Protein AF-B8HTE1-F1 (afdb_monomer)

InterPro domains:
  IPR001509 NAD-dependent epimerase/dehydratase [PF01370] (327-483)
  IPR036291 NAD(P)-binding domain superfamily [SSF51735] (320-559)
  IPR049202 Domain of unknown function DUF6817 [PF20680] (35-116)
  IPR050177 Bifunctional lipid A modification and metabolic enzymes [PTHR43245] (326-519)

Solvent-accessible surface area (backbone atoms only — not comparable to full-atom values): 31212 Å² total; per-residue (Å²): 127,90,74,68,21,53,45,71,68,48,34,51,52,50,38,50,77,72,65,52,49,74,67,48,50,50,51,43,49,50,41,48,59,49,43,60,70,24,47,65,52,40,23,32,40,59,64,47,42,45,62,30,53,22,38,24,16,18,29,47,36,48,76,70,70,53,55,63,45,57,23,35,17,32,41,43,48,55,41,43,73,62,20,52,84,84,74,90,56,67,55,89,44,72,69,58,49,53,60,44,27,75,66,55,37,64,71,18,37,47,38,23,53,49,45,70,70,50,82,86,44,84,86,42,52,69,58,50,60,78,38,57,92,77,50,51,73,65,57,51,52,30,50,48,42,52,53,32,42,56,36,47,46,31,68,78,44,36,60,45,37,30,82,43,23,69,60,50,38,50,46,39,73,74,46,39,65,58,53,24,48,45,30,40,76,73,73,35,55,71,59,14,54,48,36,49,51,28,43,48,53,46,63,72,53,83,76,64,67,92,73,42,61,90,84,38,32,80,72,38,39,74,59,79,58,72,73,56,61,68,37,68,69,49,39,53,51,46,50,59,50,43,62,59,43,57,69,55,53,64,64,50,61,63,62,56,58,58,56,60,54,56,52,56,55,51,56,55,50,53,59,59,53,70,76,68,70,85,92,86,87,88,88,89,85,89,90,87,89,88,88,85,90,82,89,80,87,88,81,93,82,80,89,81,91,80,89,83,86,90,80,86,88,79,97,72,95,70,89,66,84,71,80,52,58,34,31,34,28,30,26,30,71,39,72,67,34,44,48,42,48,71,76,41,45,89,68,33,41,60,37,30,30,20,77,55,85,57,91,86,52,88,45,64,43,76,42,54,52,69,40,45,69,59,41,37,61,64,30,61,84,26,48,31,35,38,46,57,59,56,80,82,54,59,84,56,57,65,69,55,33,46,46,37,32,41,49,14,45,51,29,48,54,52,22,32,60,76,46,65,29,51,32,38,39,36,63,39,38,48,42,25,40,30,47,44,60,75,68,61,54,82,66,44,52,71,87,55,79,79,36,51,67,39,65,41,23,46,24,35,48,52,49,50,55,51,34,43,50,43,14,76,76,69,68,28,17,20,40,34,31,24,34,38,51,72,47,86,80,69,76,38,87,50,98,82,43,65,51,37,35,32,28,15,40,59,66,36,48,42,51,48,50,49,36,54,72,75,53,75,83,67,39,58,46,64,36,57,34,50,30,53,20,84,62,43,42,66,52,45,61,67,38,32,72,76,50,62,49,74,50,83,51,45,38,70,81,30,59,116

Mean predicted aligned error: 18.63 Å

Nearest PDB structures (foldseek):
  4id9-assembly1_B  TM=8.549E-01  e=4.064E-11  Agrobacterium fabrum str. C58
  1r6d-assembly1_A-2  TM=8.088E-01  e=8.885E-11  Streptomyces venezuelae
  1gy8-assembly1_B  TM=7.868E-01  e=8.868E-10  Trypanosoma brucei
  6jkh-assembly1_A  TM=7.334E-01  e=3.526E-09  Homo sapiens
  6jkh-assembly1_B  TM=7.236E-01  e=1.402E-08  Homo sapiens

Sequence (560 aa):
MLSYAQTILQLLQQLEQLGYSQADKIYIHNAYQFLTKRVVCHYRPSGKTMIAHAIGTASILASLKTTKEVIAAGMLHVIYPYGDFGDGTSGISLKKQQQTIAVIGKQAEEYVRQYTQFIWTWENLPKLQQRIPIMTPTERNVLLIRLANELEDNLDLGILYCSNAEVRQKGNKLVGHLMVELASALGFPTLADQLSTAFQASLETRIFREFCHPGFGPVDFAIAPQSYLLKPTIKFHRTLVGVRQATIHSISKTKQKLRSWVLRAKQKVKRTVRSLIPDQTLSVEKQHSPHPTAQTKLEPRKNSTQPIPSFEGQHLQQQTSSKRKTVLLTGAAGEIGRSLRQLLGEQYHFRCLDRTRIRDAQDMVVADIRNFRSVLKAMQGVEAVIHLAANREVNQAWNDVHKSGIQGTYNVFEAARQAGVRQIIYASTIRVSGWREIMQEPTITPEQGVRPDSLYAVGKVFGEALGQFFADQYGISVVCLRIGAFWPKPTVYDLNDHLLAAWCSPRDLAQLVERSLERENLGFQIFYGISGNTRRYWDISNAQEILGYKPQNDAEDLIM

pLDDT: mean 83.41, std 21.41, range [24.39, 98.81]

Structure (mmCIF, N/CA/C/O backbone):
data_AF-B8HTE1-F1
#
_entry.id   AF-B8HTE1-F1
#
loop_
_atom_site.group_PDB
_atom_site.id
_atom_site.type_symbol
_atom_site.label_atom_id
_atom_site.label_alt_id
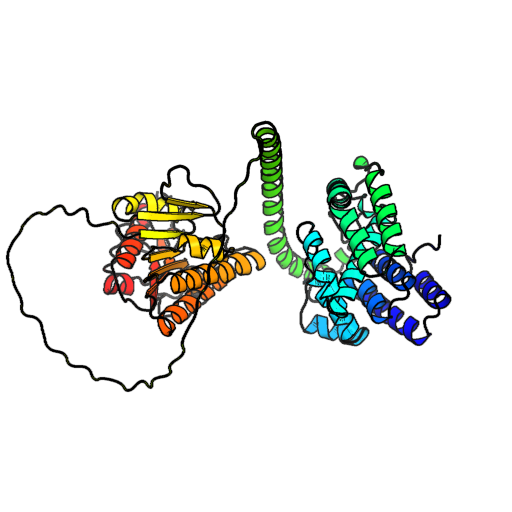_atom_site.label_comp_id
_atom_site.label_asym_id
_atom_site.label_entity_id
_atom_site.label_seq_id
_atom_site.pdbx_PDB_ins_code
_atom_site.Cartn_x
_atom_site.Cartn_y
_atom_site.Cartn_z
_atom_site.occupancy
_atom_site.B_iso_or_equiv
_atom_site.auth_seq_id
_atom_site.auth_comp_id
_atom_site.auth_asym_id
_atom_site.auth_atom_id
_atom_site.pdbx_PDB_model_num
ATOM 1 N N . MET A 1 1 ? 31.557 -8.583 -31.143 1.00 44.16 1 MET A N 1
ATOM 2 C CA . MET A 1 1 ? 30.419 -7.885 -30.508 1.00 44.16 1 MET A CA 1
ATOM 3 C C . MET A 1 1 ? 30.911 -6.531 -30.041 1.00 44.16 1 MET A C 1
ATOM 5 O O . MET A 1 1 ? 31.918 -6.504 -29.346 1.00 44.16 1 MET A O 1
ATOM 9 N N . LEU A 1 2 ? 30.259 -5.432 -30.430 1.00 51.38 2 LEU A N 1
ATOM 10 C CA . LEU A 1 2 ? 30.473 -4.153 -29.746 1.00 51.38 2 LEU A CA 1
ATOM 11 C C . LEU A 1 2 ? 30.054 -4.357 -28.288 1.00 51.38 2 LEU A C 1
ATOM 13 O O . LEU A 1 2 ? 28.900 -4.694 -28.025 1.00 51.38 2 LEU A O 1
ATOM 17 N N . SER A 1 3 ? 31.003 -4.258 -27.361 1.00 82.81 3 SER A N 1
ATOM 18 C CA . SER A 1 3 ? 30.687 -4.299 -25.940 1.00 82.81 3 SER A CA 1
ATOM 19 C C . SER A 1 3 ? 29.913 -3.035 -25.576 1.00 82.81 3 SER A C 1
ATOM 21 O O . SER A 1 3 ? 30.230 -1.938 -26.037 1.00 82.81 3 SER A O 1
ATOM 23 N N . TYR A 1 4 ? 28.873 -3.186 -24.760 1.00 95.19 4 TYR A N 1
ATOM 24 C CA . TYR A 1 4 ? 28.162 -2.035 -24.222 1.00 95.19 4 TYR A CA 1
ATOM 25 C C . TYR A 1 4 ? 29.086 -1.227 -23.315 1.00 95.19 4 TYR A C 1
ATOM 27 O O . TYR A 1 4 ? 29.839 -1.784 -22.514 1.00 95.19 4 TYR A O 1
ATOM 35 N N . ALA A 1 5 ? 29.025 0.093 -23.449 1.00 96.75 5 ALA A N 1
ATOM 36 C CA . ALA A 1 5 ? 29.796 1.016 -22.643 1.00 96.75 5 ALA A CA 1
ATOM 37 C C . ALA A 1 5 ? 29.438 0.870 -21.162 1.00 96.75 5 ALA A C 1
ATOM 39 O O . ALA A 1 5 ? 28.271 0.787 -20.794 1.00 96.75 5 ALA A O 1
ATOM 40 N N . GLN A 1 6 ? 30.460 0.880 -20.311 1.00 93.81 6 GLN A N 1
ATOM 41 C CA . GLN A 1 6 ? 30.327 0.827 -18.850 1.00 93.81 6 GLN A CA 1
ATOM 42 C C . GLN A 1 6 ? 30.947 2.060 -18.176 1.00 93.81 6 GLN A C 1
ATOM 44 O O . GLN A 1 6 ? 30.784 2.289 -16.979 1.00 93.81 6 GLN A O 1
ATOM 49 N N . THR A 1 7 ? 31.636 2.893 -18.958 1.00 96.19 7 THR A N 1
ATOM 50 C CA . THR A 1 7 ? 32.204 4.178 -18.543 1.00 96.19 7 THR A CA 1
ATOM 51 C C . THR A 1 7 ? 31.700 5.298 -19.446 1.00 96.19 7 THR A C 1
ATOM 53 O O . THR A 1 7 ? 31.320 5.068 -20.597 1.00 96.19 7 THR A O 1
ATOM 56 N N . ILE A 1 8 ? 31.718 6.534 -18.943 1.00 97.25 8 ILE A N 1
ATOM 57 C CA . ILE A 1 8 ? 31.225 7.681 -19.710 1.00 97.25 8 ILE A CA 1
ATOM 58 C C . ILE A 1 8 ? 32.036 7.906 -20.991 1.00 97.25 8 ILE A C 1
ATOM 60 O O . ILE A 1 8 ? 31.455 8.219 -22.022 1.00 97.25 8 ILE A O 1
ATOM 64 N N . LEU A 1 9 ? 33.354 7.678 -20.969 1.00 97.31 9 LEU A N 1
ATOM 65 C CA . LEU A 1 9 ? 34.193 7.817 -22.164 1.00 97.31 9 LEU A CA 1
ATOM 66 C C . LEU A 1 9 ? 33.829 6.791 -23.239 1.00 97.31 9 LEU A C 1
ATOM 68 O O . LEU A 1 9 ? 33.684 7.163 -24.400 1.00 97.31 9 LEU A O 1
ATOM 72 N N . GLN A 1 10 ? 33.602 5.531 -22.851 1.00 97.94 10 GLN A N 1
ATOM 73 C CA . GLN A 1 10 ? 33.120 4.508 -23.782 1.00 97.94 10 GLN A CA 1
ATOM 74 C C . GLN A 1 10 ? 31.763 4.891 -24.378 1.00 97.94 10 GLN A C 1
ATOM 76 O O . GLN A 1 10 ? 31.564 4.730 -25.577 1.00 97.94 10 GLN A O 1
ATOM 81 N N . LEU A 1 11 ? 30.841 5.430 -23.570 1.00 98.31 11 LEU A N 1
ATOM 82 C CA . LEU A 1 11 ? 29.522 5.830 -24.060 1.00 98.31 11 LEU A CA 1
ATOM 83 C C . LEU A 1 11 ? 29.623 7.014 -25.026 1.00 98.31 11 LEU A C 1
ATOM 85 O O . LEU A 1 11 ? 28.987 7.000 -26.070 1.00 98.31 11 LEU A O 1
ATOM 89 N N . LEU A 1 12 ? 30.445 8.020 -24.723 1.00 98.12 12 LEU A N 1
ATOM 90 C CA . LEU A 1 12 ? 30.653 9.162 -25.616 1.00 98.12 12 LEU A CA 1
ATOM 91 C C . LEU A 1 12 ? 31.297 8.742 -26.945 1.00 98.12 12 LEU A C 1
ATOM 93 O O . LEU A 1 12 ? 30.887 9.234 -27.993 1.00 98.12 12 LEU A O 1
ATOM 97 N N . GLN A 1 13 ? 32.249 7.805 -26.918 1.00 97.56 13 GLN A N 1
ATOM 98 C CA . GLN A 1 13 ? 32.839 7.233 -28.131 1.00 97.56 13 GLN A CA 1
ATOM 99 C C . GLN A 1 13 ? 31.821 6.401 -28.922 1.00 97.56 13 GLN A C 1
ATOM 101 O O . GLN A 1 13 ? 31.773 6.488 -30.145 1.00 97.56 13 GLN A O 1
ATOM 106 N N . GLN A 1 14 ? 30.980 5.624 -28.238 1.00 97.94 14 GLN A N 1
ATOM 107 C CA . GLN A 1 14 ? 29.903 4.871 -28.874 1.00 97.94 14 GLN A CA 1
ATOM 108 C C . GLN A 1 14 ? 28.895 5.811 -29.552 1.00 97.94 14 GLN A C 1
ATOM 110 O O . GLN A 1 14 ? 28.495 5.566 -30.685 1.00 97.94 14 GLN A O 1
ATOM 115 N N . LEU A 1 15 ? 28.502 6.899 -28.884 1.00 98.06 15 LEU A N 1
ATOM 116 C CA . LEU A 1 15 ? 27.615 7.919 -29.448 1.00 98.06 15 LEU A CA 1
ATOM 117 C C . LEU A 1 15 ? 28.237 8.578 -30.687 1.00 98.06 15 LEU A C 1
ATOM 119 O O . LEU A 1 15 ? 27.538 8.761 -31.680 1.00 98.06 15 LEU A O 1
ATOM 123 N N . GLU A 1 16 ? 29.543 8.861 -30.664 1.00 97.19 16 GLU A N 1
ATOM 124 C CA . GLU A 1 16 ? 30.277 9.363 -31.834 1.00 97.19 16 GLU A CA 1
ATOM 125 C C . GLU A 1 16 ? 30.201 8.387 -33.014 1.00 97.19 16 GLU A C 1
ATOM 127 O O . GLU A 1 16 ? 29.806 8.761 -34.115 1.00 97.19 16 GLU A O 1
ATOM 132 N N . GLN A 1 17 ? 30.514 7.111 -32.775 1.00 97.12 17 GLN A N 1
ATOM 133 C CA . GLN A 1 17 ? 30.488 6.064 -33.802 1.00 97.12 17 GLN A CA 1
ATOM 134 C C . GLN A 1 17 ? 29.088 5.838 -34.386 1.00 97.12 17 GLN A C 1
ATOM 136 O O . GLN A 1 17 ? 28.951 5.453 -35.545 1.00 97.12 17 GLN A O 1
ATOM 141 N N . LEU A 1 18 ? 28.047 6.070 -33.585 1.00 97.19 18 LEU A N 1
ATOM 142 C CA . LEU A 1 18 ? 26.649 5.963 -33.999 1.00 97.19 18 LEU A CA 1
ATOM 143 C C 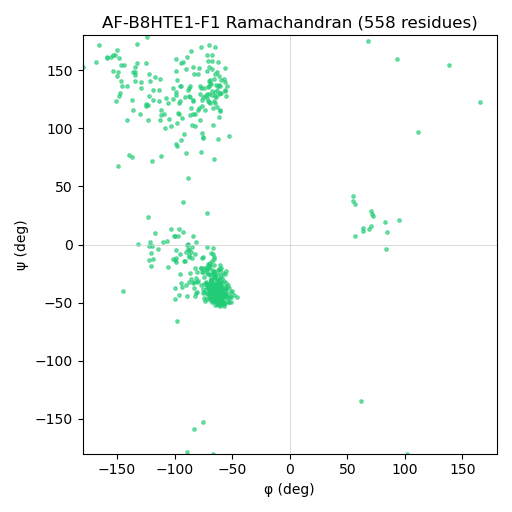. LEU A 1 18 ? 26.115 7.239 -34.676 1.00 97.19 18 LEU A C 1
ATOM 145 O O . LEU A 1 18 ? 24.970 7.234 -35.128 1.00 97.19 18 LEU A O 1
ATOM 149 N N . GLY A 1 19 ? 26.924 8.300 -34.774 1.00 97.62 19 GLY A N 1
ATOM 150 C CA . GLY A 1 19 ? 26.582 9.542 -35.470 1.00 97.62 19 GLY A CA 1
ATOM 151 C C . GLY A 1 19 ? 25.754 10.539 -34.653 1.00 97.62 19 GLY A C 1
ATOM 152 O O . GLY A 1 19 ? 25.111 11.410 -35.238 1.00 97.62 19 GLY A O 1
ATOM 153 N N . TYR A 1 20 ? 25.739 10.436 -33.320 1.00 98.19 20 TYR A N 1
ATOM 154 C CA . TYR A 1 20 ? 25.096 11.447 -32.474 1.00 98.19 20 TYR A CA 1
ATOM 155 C C . TYR A 1 20 ? 25.887 12.756 -32.501 1.00 98.19 20 TYR A C 1
ATOM 157 O O . TYR A 1 20 ? 27.118 12.764 -32.457 1.00 98.19 20 TYR A O 1
ATOM 165 N N . SER A 1 21 ? 25.177 13.883 -32.530 1.00 98.38 21 SER A N 1
ATOM 166 C CA . SER A 1 21 ? 25.814 15.194 -32.642 1.00 98.38 21 SER A CA 1
ATOM 167 C C . SER A 1 21 ? 26.622 15.562 -31.391 1.00 98.38 21 SER A C 1
ATOM 169 O O . SER A 1 21 ? 26.409 15.038 -30.291 1.00 98.38 21 SER A O 1
ATOM 171 N N . GLN A 1 22 ? 27.511 16.552 -31.520 1.00 98.25 22 GLN A N 1
ATOM 172 C CA . GLN A 1 22 ? 28.211 17.126 -30.366 1.00 98.25 22 GLN A CA 1
ATOM 173 C C . GLN A 1 22 ? 27.239 17.635 -29.288 1.00 98.25 22 GLN A C 1
ATOM 175 O O . GLN A 1 22 ? 27.498 17.453 -28.099 1.00 98.25 22 GLN A O 1
ATOM 180 N N . ALA A 1 23 ? 26.102 18.214 -29.688 1.00 98.19 23 ALA A N 1
ATOM 181 C CA . ALA A 1 23 ? 25.075 18.689 -28.765 1.00 98.19 23 ALA A CA 1
ATOM 182 C C . ALA A 1 23 ? 24.414 17.537 -27.990 1.00 98.19 23 ALA A C 1
ATOM 184 O O . ALA A 1 23 ? 24.195 17.653 -26.784 1.00 98.19 23 ALA A O 1
ATOM 185 N N . ASP A 1 24 ? 24.152 16.406 -28.649 1.00 98.50 24 ASP A N 1
ATOM 186 C CA . ASP A 1 24 ? 23.555 15.236 -27.999 1.00 98.50 24 ASP A CA 1
ATOM 187 C C . ASP A 1 24 ? 24.529 14.611 -26.997 1.00 98.50 24 ASP A C 1
ATOM 189 O O . ASP A 1 24 ? 24.144 14.299 -25.872 1.00 98.50 24 ASP A O 1
ATOM 193 N N . LYS A 1 25 ? 25.815 14.516 -27.351 1.00 98.50 25 LYS A N 1
ATOM 194 C CA . LYS A 1 25 ? 26.868 14.059 -26.431 1.00 98.50 25 LYS A CA 1
ATOM 195 C C . LYS A 1 25 ? 26.992 14.961 -25.199 1.00 98.50 25 LYS A C 1
ATOM 197 O O . LYS A 1 25 ? 27.087 14.445 -24.087 1.00 98.50 25 LYS A O 1
ATOM 202 N N . ILE A 1 26 ? 26.942 16.288 -25.366 1.00 98.38 26 ILE A N 1
ATOM 203 C CA . ILE A 1 26 ? 26.935 17.245 -24.241 1.00 98.38 26 ILE A CA 1
ATOM 204 C C . ILE A 1 26 ? 25.700 17.031 -23.361 1.00 98.38 26 ILE A C 1
ATOM 206 O O . ILE A 1 26 ? 25.810 16.980 -22.137 1.00 98.38 26 ILE A O 1
ATOM 210 N N . TYR A 1 27 ? 24.531 16.856 -23.973 1.00 98.50 27 TYR A N 1
ATOM 211 C CA . TYR A 1 27 ? 23.284 16.602 -23.261 1.00 98.50 27 TYR A CA 1
ATOM 212 C C . TYR A 1 27 ? 23.344 15.309 -22.423 1.00 98.50 27 TYR A C 1
ATOM 214 O O . TYR A 1 27 ? 23.028 15.329 -21.231 1.00 98.50 27 TYR A O 1
ATOM 222 N N . ILE A 1 28 ? 23.835 14.203 -22.995 1.00 98.56 28 ILE A N 1
ATOM 223 C CA . ILE A 1 28 ? 24.042 12.939 -22.267 1.00 98.56 28 ILE A CA 1
ATOM 224 C C . ILE A 1 28 ? 25.102 13.089 -21.169 1.00 98.56 28 ILE A C 1
ATOM 226 O O . ILE A 1 28 ? 24.933 12.567 -20.067 1.00 98.56 28 ILE A O 1
ATOM 230 N N . HIS A 1 29 ? 26.173 13.838 -21.424 1.00 98.38 29 HIS A N 1
ATOM 231 C CA . HIS A 1 29 ? 27.189 14.116 -20.415 1.00 98.38 29 HIS A CA 1
ATOM 232 C C . HIS A 1 29 ? 26.629 14.922 -19.228 1.00 98.38 29 HIS A C 1
ATOM 234 O O . HIS A 1 29 ? 26.955 14.624 -18.079 1.00 98.38 29 HIS A O 1
ATOM 240 N N . ASN A 1 30 ? 25.736 15.886 -19.464 1.00 98.06 30 ASN A N 1
ATOM 241 C CA . ASN A 1 30 ? 25.061 16.623 -18.391 1.00 98.06 30 ASN A CA 1
ATOM 242 C C . ASN A 1 30 ? 24.163 15.703 -17.550 1.00 98.06 30 ASN A C 1
ATOM 244 O O . ASN A 1 30 ? 24.174 15.789 -16.319 1.00 98.06 30 ASN A O 1
ATOM 248 N N . ALA A 1 31 ? 23.439 14.777 -18.193 1.00 98.19 31 ALA A N 1
ATOM 249 C CA . ALA A 1 31 ? 22.685 13.738 -17.493 1.00 98.19 31 ALA A CA 1
ATOM 250 C C . ALA A 1 31 ? 23.612 12.864 -16.628 1.00 98.19 31 ALA A C 1
ATOM 252 O O . ALA A 1 31 ? 23.322 12.640 -15.454 1.00 98.19 31 ALA A O 1
ATOM 253 N N . TYR A 1 32 ? 24.771 12.459 -17.153 1.00 98.19 32 TYR A N 1
ATOM 254 C CA . TYR A 1 32 ? 25.787 11.723 -16.396 1.00 98.19 32 TYR A CA 1
ATOM 255 C C . TYR A 1 32 ? 26.297 12.512 -15.182 1.00 98.19 32 TYR A C 1
ATOM 257 O O . TYR A 1 32 ? 26.317 11.986 -14.071 1.00 98.19 32 TYR A O 1
ATOM 265 N N . GLN A 1 33 ? 26.659 13.787 -15.348 1.00 97.50 33 GLN A N 1
ATOM 266 C CA . GLN A 1 33 ? 27.103 14.628 -14.232 1.00 97.50 33 GLN A CA 1
ATOM 267 C C . GLN A 1 33 ? 26.025 14.797 -13.159 1.00 97.50 33 GLN A C 1
ATOM 269 O O . GLN A 1 33 ? 26.334 14.919 -11.974 1.00 97.50 33 GLN A O 1
ATOM 274 N N . PHE A 1 34 ? 24.756 14.832 -13.559 1.00 96.56 34 PHE A N 1
ATOM 275 C CA . PHE A 1 34 ? 23.655 14.846 -12.610 1.00 96.56 34 PHE A CA 1
ATOM 276 C C . PHE A 1 34 ? 23.526 13.503 -11.891 1.00 96.56 34 PHE A C 1
ATOM 278 O O . PHE A 1 34 ? 23.449 13.486 -10.664 1.00 96.56 34 PHE A O 1
ATOM 285 N N . LEU A 1 35 ? 23.592 12.385 -12.619 1.00 96.06 35 LEU A N 1
ATOM 286 C CA . LEU A 1 35 ? 23.573 11.042 -12.043 1.00 96.06 35 LEU A CA 1
ATOM 287 C C . LEU A 1 35 ? 24.659 10.872 -10.975 1.00 96.06 35 LEU A C 1
ATOM 289 O O . LEU A 1 35 ? 24.350 10.443 -9.866 1.00 96.06 35 LEU A O 1
ATOM 293 N N . THR A 1 36 ? 25.908 11.246 -11.270 1.00 94.06 36 THR A N 1
ATOM 294 C CA . THR A 1 36 ? 27.037 11.065 -10.340 1.00 94.06 36 THR A CA 1
ATOM 295 C C . THR A 1 36 ? 26.906 11.888 -9.062 1.00 94.06 36 THR A C 1
ATOM 297 O O . THR A 1 36 ? 27.431 11.490 -8.027 1.00 94.06 36 THR A O 1
ATOM 300 N N . LYS A 1 37 ? 26.174 13.007 -9.105 1.00 91.38 37 LYS A N 1
ATOM 301 C CA . LYS A 1 37 ? 25.867 13.830 -7.925 1.00 91.38 37 LYS A CA 1
ATOM 302 C C . LYS A 1 37 ? 24.705 13.283 -7.097 1.00 91.38 37 LYS A C 1
ATOM 304 O O . LYS A 1 37 ? 24.593 13.635 -5.927 1.00 91.38 37 LYS A O 1
ATOM 309 N N . ARG A 1 38 ? 23.816 12.484 -7.696 1.00 90.62 38 ARG A N 1
ATOM 310 C CA . ARG A 1 38 ? 22.607 11.957 -7.036 1.00 90.62 38 ARG A CA 1
ATOM 311 C C . ARG A 1 38 ? 22.776 10.533 -6.541 1.00 90.62 38 ARG A C 1
ATOM 313 O O . ARG A 1 38 ? 22.256 10.199 -5.487 1.00 90.62 38 ARG A O 1
ATOM 320 N N . VAL A 1 39 ? 23.489 9.698 -7.281 1.00 86.81 39 VAL A N 1
ATOM 321 C CA . VAL A 1 39 ? 23.626 8.269 -6.999 1.00 86.81 39 VAL A CA 1
ATOM 322 C C . VAL A 1 39 ? 25.067 8.000 -6.591 1.00 86.81 39 VAL A C 1
ATOM 324 O O . VAL A 1 39 ? 25.890 7.515 -7.365 1.00 86.81 39 VAL A O 1
ATOM 327 N N . VAL A 1 40 ? 25.377 8.380 -5.353 1.00 77.62 40 VAL A N 1
ATOM 328 C CA . VAL A 1 40 ? 26.702 8.205 -4.752 1.00 77.62 40 VAL A CA 1
ATOM 329 C C . VAL A 1 40 ? 26.682 6.951 -3.889 1.00 77.62 40 VAL A C 1
ATOM 331 O O . VAL A 1 40 ? 25.693 6.673 -3.215 1.00 77.62 40 VAL A O 1
ATOM 334 N N . CYS A 1 41 ? 27.779 6.194 -3.896 1.00 81.31 41 CYS A N 1
ATOM 335 C CA . CYS A 1 41 ? 27.971 5.038 -3.020 1.00 81.31 41 CYS A CA 1
ATOM 336 C C . CYS A 1 41 ? 27.000 3.863 -3.222 1.00 81.31 41 CYS A C 1
ATOM 338 O O . CYS A 1 41 ? 27.001 2.968 -2.383 1.00 81.31 41 CYS A O 1
ATOM 340 N N . HIS A 1 42 ? 26.208 3.830 -4.298 1.00 85.88 42 HIS A N 1
ATOM 341 C CA . HIS A 1 42 ? 25.345 2.695 -4.636 1.00 85.88 42 HIS A CA 1
ATOM 342 C C . HIS A 1 42 ? 26.017 1.744 -5.629 1.00 85.88 42 HIS A C 1
ATOM 344 O O . HIS A 1 42 ? 26.598 2.164 -6.635 1.00 85.88 42 HIS A O 1
ATOM 350 N N . TYR A 1 43 ? 25.879 0.450 -5.362 1.00 88.81 43 TYR A N 1
ATOM 351 C CA . TYR A 1 43 ? 26.487 -0.638 -6.113 1.00 88.81 43 TYR A CA 1
ATOM 352 C C . TYR A 1 43 ? 25.460 -1.735 -6.376 1.00 88.81 43 TYR A C 1
ATOM 354 O O . TYR A 1 43 ? 24.598 -2.026 -5.546 1.00 88.81 43 TYR A O 1
ATOM 362 N N . ARG A 1 44 ? 25.575 -2.374 -7.533 1.00 87.31 44 ARG A N 1
ATOM 363 C CA . ARG A 1 44 ? 24.955 -3.661 -7.822 1.00 87.31 44 ARG A CA 1
ATOM 364 C C . ARG A 1 44 ? 25.608 -4.742 -6.953 1.00 87.31 44 ARG A C 1
ATOM 366 O O . ARG A 1 44 ? 26.758 -4.577 -6.552 1.00 87.31 44 ARG A O 1
ATOM 373 N N . PRO A 1 45 ? 24.930 -5.871 -6.708 1.00 82.44 45 PRO A N 1
ATOM 374 C CA . PRO A 1 45 ? 25.438 -6.946 -5.863 1.00 82.44 45 PRO A CA 1
ATOM 375 C C . PRO A 1 45 ? 26.809 -7.486 -6.291 1.00 82.44 45 PRO A C 1
ATOM 377 O O . PRO A 1 45 ? 27.636 -7.776 -5.438 1.00 82.44 45 PRO A O 1
ATOM 380 N N . SER A 1 46 ? 27.101 -7.509 -7.593 1.00 85.44 46 SER A N 1
ATOM 381 C CA . SER A 1 46 ? 28.418 -7.856 -8.147 1.00 85.44 46 SER A CA 1
ATOM 382 C C . SER A 1 46 ? 29.547 -6.863 -7.822 1.00 85.44 46 SER A C 1
ATOM 384 O O . SER A 1 46 ? 30.684 -7.080 -8.223 1.00 85.44 46 SER A O 1
ATOM 386 N N . GLY A 1 47 ? 29.260 -5.749 -7.141 1.00 87.31 47 GLY A N 1
ATOM 387 C CA . GLY A 1 47 ? 30.199 -4.647 -6.913 1.00 87.31 47 GLY A CA 1
ATOM 388 C C . GLY A 1 47 ? 30.268 -3.646 -8.069 1.00 87.31 47 GLY A C 1
ATOM 389 O O . GLY A 1 47 ? 30.926 -2.612 -7.949 1.00 87.31 47 GLY A O 1
ATOM 390 N N . LYS A 1 48 ? 29.553 -3.892 -9.173 1.00 90.81 48 LYS A N 1
ATOM 391 C CA . LYS A 1 48 ? 29.401 -2.925 -10.266 1.00 90.81 48 LYS A CA 1
ATOM 392 C C . LYS A 1 48 ? 28.748 -1.650 -9.739 1.00 90.81 48 LYS A C 1
ATOM 394 O O . LYS A 1 48 ? 27.729 -1.711 -9.059 1.00 90.81 48 LYS A O 1
ATOM 399 N N . THR A 1 49 ? 29.310 -0.483 -10.031 1.00 93.31 49 THR A N 1
ATOM 400 C CA . THR A 1 49 ? 28.718 0.776 -9.558 1.00 93.31 49 THR A CA 1
ATOM 401 C C . THR A 1 49 ? 27.349 0.994 -10.202 1.00 93.31 49 THR A C 1
ATOM 403 O O . THR A 1 49 ? 27.128 0.634 -11.360 1.00 93.31 49 THR A O 1
ATOM 406 N N . MET A 1 50 ? 26.421 1.621 -9.476 1.00 93.12 50 MET A N 1
ATOM 407 C CA . MET A 1 50 ? 25.118 1.983 -10.047 1.00 93.12 50 MET A CA 1
ATOM 408 C C . MET A 1 50 ? 25.273 2.935 -11.246 1.00 93.12 50 MET A C 1
ATOM 410 O O . MET A 1 50 ? 24.481 2.898 -12.181 1.00 93.12 50 MET A O 1
ATOM 414 N N . ILE A 1 51 ? 26.340 3.739 -11.248 1.00 95.50 51 ILE A N 1
ATOM 415 C CA . ILE A 1 51 ? 26.719 4.604 -12.368 1.00 95.50 51 ILE A CA 1
ATOM 416 C C . ILE A 1 51 ? 27.082 3.772 -13.607 1.00 95.50 51 ILE A C 1
ATOM 418 O O . ILE A 1 51 ? 26.576 4.064 -14.685 1.00 95.50 51 ILE A O 1
ATOM 422 N N . ALA A 1 52 ? 27.907 2.728 -13.471 1.00 95.94 52 ALA A N 1
ATOM 423 C CA . ALA A 1 52 ? 28.262 1.859 -14.595 1.00 95.94 52 ALA A CA 1
ATOM 424 C C . ALA A 1 52 ? 27.028 1.143 -15.165 1.00 95.94 52 ALA A C 1
ATOM 426 O O . ALA A 1 52 ? 26.815 1.161 -16.370 1.00 95.94 52 ALA A O 1
ATOM 427 N N . HIS A 1 53 ? 26.159 0.619 -14.298 1.00 95.94 53 HIS A N 1
ATOM 428 C CA . HIS A 1 53 ? 24.876 0.021 -14.690 1.00 95.94 53 HIS A CA 1
ATOM 429 C C . HIS A 1 53 ? 23.976 0.993 -15.484 1.00 95.94 53 HIS A C 1
ATOM 431 O O . HIS A 1 53 ? 23.455 0.665 -16.553 1.00 95.94 53 HIS A O 1
ATOM 437 N N . ALA A 1 54 ? 23.828 2.226 -14.998 1.00 97.31 54 ALA A N 1
ATOM 438 C CA . ALA A 1 54 ? 23.071 3.265 -15.689 1.00 97.31 54 ALA A CA 1
ATOM 439 C C . ALA A 1 54 ? 23.679 3.629 -17.057 1.00 97.31 54 ALA A C 1
ATOM 441 O O . ALA A 1 54 ? 22.948 3.807 -18.034 1.00 97.31 54 ALA A O 1
ATOM 442 N N . ILE A 1 55 ? 25.012 3.700 -17.147 1.00 98.06 55 ILE A N 1
ATOM 443 C CA . ILE A 1 55 ? 25.730 3.909 -18.412 1.00 98.06 55 ILE A CA 1
ATOM 444 C C . ILE A 1 55 ? 25.503 2.728 -19.363 1.00 98.06 55 ILE A C 1
ATOM 446 O O . ILE A 1 55 ? 25.224 2.962 -20.536 1.00 98.06 55 ILE A O 1
ATOM 450 N N . GLY A 1 56 ? 25.543 1.489 -18.869 1.00 97.88 56 GLY A N 1
ATOM 451 C CA . GLY A 1 56 ? 25.243 0.286 -19.648 1.00 97.88 56 GLY A CA 1
ATOM 452 C C . GLY A 1 56 ? 23.838 0.312 -20.242 1.00 97.88 56 GLY A C 1
ATOM 453 O O . GLY A 1 56 ? 23.658 0.050 -21.430 1.00 97.88 56 GLY A O 1
ATOM 454 N N . THR A 1 57 ? 22.845 0.737 -19.457 1.00 98.19 57 THR A N 1
ATOM 455 C CA . THR A 1 57 ? 21.456 0.857 -19.928 1.00 98.19 57 THR A CA 1
ATOM 456 C C . THR A 1 57 ? 21.350 1.913 -21.030 1.00 98.19 57 THR A C 1
ATOM 458 O O . THR A 1 57 ? 20.745 1.676 -22.076 1.00 98.19 57 THR A O 1
ATOM 461 N N . ALA A 1 58 ? 21.990 3.070 -20.835 1.00 98.56 58 ALA A N 1
ATOM 462 C CA . ALA A 1 58 ? 22.063 4.126 -21.842 1.00 98.56 58 ALA A CA 1
ATOM 463 C C . ALA A 1 58 ? 22.794 3.666 -23.116 1.00 98.56 58 ALA A C 1
ATOM 465 O O . ALA A 1 58 ? 22.369 3.989 -24.222 1.00 98.56 58 ALA A O 1
ATOM 466 N N . SER A 1 59 ? 23.851 2.867 -22.971 1.00 98.56 59 SER A N 1
ATOM 467 C CA . SER A 1 59 ? 24.623 2.288 -24.072 1.00 98.56 59 SER A CA 1
ATOM 468 C C . SER A 1 59 ? 23.804 1.318 -24.922 1.00 98.56 59 SER A C 1
ATOM 470 O O . SER A 1 59 ? 23.895 1.346 -26.154 1.00 98.56 59 SER A O 1
ATOM 472 N N . ILE A 1 60 ? 22.967 0.494 -24.285 1.00 98.50 60 ILE A N 1
ATOM 473 C CA . ILE A 1 60 ? 22.019 -0.381 -24.982 1.00 98.50 60 ILE A CA 1
ATOM 474 C C . ILE A 1 60 ? 21.040 0.466 -25.789 1.00 98.50 60 ILE A C 1
ATOM 476 O O . ILE A 1 60 ? 20.915 0.270 -26.995 1.00 98.50 60 ILE A O 1
ATOM 480 N N . LEU A 1 61 ? 20.414 1.466 -25.169 1.00 98.50 61 LEU A N 1
ATOM 481 C CA . LEU A 1 61 ? 19.468 2.356 -25.851 1.00 98.50 61 LEU A CA 1
ATOM 482 C C . LEU A 1 61 ? 20.113 3.141 -27.003 1.00 98.50 61 LEU A C 1
ATOM 484 O O . LEU A 1 61 ? 19.480 3.320 -28.046 1.00 98.50 61 LEU A O 1
ATOM 488 N N . ALA A 1 62 ? 21.371 3.561 -26.853 1.00 98.12 62 ALA A N 1
ATOM 489 C CA . ALA A 1 62 ? 22.140 4.195 -27.919 1.00 98.12 62 ALA A CA 1
ATOM 490 C C . ALA A 1 62 ? 22.366 3.233 -29.093 1.00 98.12 62 ALA A C 1
ATOM 492 O O . ALA A 1 62 ? 22.136 3.607 -30.239 1.00 98.12 62 ALA A O 1
ATOM 493 N N . SER A 1 63 ? 22.727 1.970 -28.829 1.00 97.38 63 SER A N 1
ATOM 494 C CA . SER A 1 63 ? 22.921 0.958 -29.884 1.00 97.38 63 SER A CA 1
ATOM 495 C C . SER A 1 63 ? 21.665 0.700 -30.725 1.00 97.38 63 SER A C 1
ATOM 497 O O . SER A 1 63 ? 21.765 0.356 -31.900 1.00 97.38 63 SER A O 1
ATOM 499 N N . LEU A 1 64 ? 20.486 0.938 -30.141 1.00 96.88 64 LEU A N 1
ATOM 500 C CA . LEU A 1 64 ? 19.185 0.853 -30.807 1.00 96.88 64 LEU A CA 1
ATOM 501 C C . LEU A 1 64 ? 18.818 2.137 -31.575 1.00 96.88 64 LEU A C 1
ATOM 503 O O . LEU A 1 64 ? 17.694 2.255 -32.058 1.00 96.88 64 LEU A O 1
ATOM 507 N N . LYS A 1 65 ? 19.748 3.097 -31.683 1.00 96.19 65 LYS A N 1
ATOM 508 C CA . LYS A 1 65 ? 19.603 4.389 -32.375 1.00 96.19 65 LYS A CA 1
ATOM 509 C C . LYS A 1 65 ? 18.403 5.213 -31.889 1.00 96.19 65 LYS A C 1
ATOM 511 O O . LYS A 1 65 ? 17.717 5.866 -32.672 1.00 96.19 65 LYS A O 1
ATOM 516 N N . THR A 1 66 ? 18.133 5.168 -30.583 1.00 97.62 66 THR A N 1
ATOM 517 C CA . THR A 1 66 ? 17.036 5.924 -29.953 1.00 97.62 66 THR A CA 1
ATOM 518 C C . THR A 1 66 ? 17.381 7.407 -29.780 1.00 97.62 66 THR A C 1
ATOM 520 O O . THR A 1 66 ? 18.520 7.827 -29.976 1.00 97.62 66 THR A O 1
ATOM 523 N N . THR A 1 67 ? 16.409 8.245 -29.417 1.00 98.31 67 THR A N 1
ATOM 524 C CA . THR A 1 67 ? 16.678 9.676 -29.209 1.00 98.31 67 THR A CA 1
ATOM 525 C C . THR A 1 67 ? 17.510 9.917 -27.947 1.00 98.31 67 THR A C 1
ATOM 527 O O . THR A 1 67 ? 17.500 9.119 -27.004 1.00 98.31 67 THR A O 1
ATOM 530 N N . LYS A 1 68 ? 18.198 11.060 -27.883 1.00 98.31 68 LYS A N 1
ATOM 531 C CA . LYS A 1 68 ? 18.970 11.463 -26.696 1.00 98.31 68 LYS A CA 1
ATOM 532 C C . LYS A 1 68 ? 18.123 11.533 -25.423 1.00 98.31 68 LYS A C 1
ATOM 534 O O . LYS A 1 68 ? 18.633 11.249 -24.346 1.00 98.31 68 LYS A O 1
ATOM 539 N N . GLU A 1 69 ? 16.835 11.862 -25.522 1.00 98.69 69 GLU A N 1
ATOM 540 C CA . GLU A 1 69 ? 15.909 11.891 -24.387 1.00 98.69 69 GLU A CA 1
ATOM 541 C C . GLU A 1 69 ? 15.673 10.488 -23.827 1.00 98.69 69 GLU A C 1
ATOM 543 O O . GLU A 1 69 ? 15.673 10.315 -22.610 1.00 98.69 69 GLU A O 1
ATOM 548 N N . VAL A 1 70 ? 15.527 9.479 -24.694 1.00 98.75 70 VAL A N 1
ATOM 549 C CA . VAL A 1 70 ? 15.384 8.073 -24.281 1.00 98.75 70 VAL A CA 1
ATOM 550 C C . VAL A 1 70 ? 16.683 7.566 -23.653 1.00 98.75 70 VAL A C 1
ATOM 552 O O . VAL A 1 70 ? 16.643 6.951 -22.589 1.00 98.75 70 VAL A O 1
ATOM 555 N N . ILE A 1 71 ? 17.837 7.885 -24.248 1.00 98.81 71 ILE A N 1
ATOM 556 C CA . ILE A 1 71 ? 19.160 7.513 -23.717 1.00 98.81 71 ILE A CA 1
ATOM 557 C C . ILE A 1 71 ? 19.398 8.155 -22.342 1.00 98.81 71 ILE A C 1
ATOM 559 O O . ILE A 1 71 ? 19.778 7.464 -21.396 1.00 98.81 71 ILE A O 1
ATOM 563 N N . ALA A 1 72 ? 19.130 9.457 -22.195 1.00 98.75 72 ALA A N 1
ATOM 564 C CA . ALA A 1 72 ? 19.254 10.161 -20.918 1.00 98.75 72 ALA A CA 1
ATOM 565 C C . ALA A 1 72 ? 18.279 9.620 -19.868 1.00 98.75 72 ALA A C 1
ATOM 567 O O . ALA A 1 72 ? 18.660 9.444 -18.712 1.00 98.75 72 ALA A O 1
ATOM 568 N N . ALA A 1 73 ? 17.038 9.316 -20.257 1.00 98.62 73 ALA A N 1
ATOM 569 C CA . ALA A 1 73 ? 16.067 8.712 -19.356 1.00 98.62 73 ALA A CA 1
ATOM 570 C C . ALA A 1 73 ? 16.495 7.310 -18.907 1.00 98.62 73 ALA A C 1
ATOM 572 O O . ALA A 1 73 ? 16.361 6.984 -17.732 1.00 98.62 73 ALA A O 1
ATOM 573 N N . GLY A 1 74 ? 17.077 6.507 -19.801 1.00 98.38 74 GLY A N 1
ATOM 574 C CA . GLY A 1 74 ? 17.687 5.228 -19.449 1.00 98.38 74 GLY A CA 1
ATOM 575 C C . GLY A 1 74 ? 18.882 5.372 -18.511 1.00 98.38 74 GLY A C 1
ATOM 576 O O . GLY A 1 74 ? 19.006 4.595 -17.573 1.00 98.38 74 GLY A O 1
ATOM 577 N N . MET A 1 75 ? 19.711 6.403 -18.677 1.00 98.38 75 MET A N 1
ATOM 578 C CA . MET A 1 75 ? 20.787 6.709 -17.727 1.00 98.38 75 MET A CA 1
ATOM 579 C C . MET A 1 75 ? 20.245 7.132 -16.353 1.00 98.38 75 MET A C 1
ATOM 581 O O . MET A 1 75 ? 20.810 6.806 -15.314 1.00 98.38 75 MET A O 1
ATOM 585 N N . LEU A 1 76 ? 19.136 7.868 -16.331 1.00 98.00 76 LEU A N 1
ATOM 586 C CA . LEU A 1 76 ? 18.574 8.450 -15.115 1.00 98.00 76 LEU A CA 1
ATOM 587 C C . LEU A 1 76 ? 17.408 7.653 -14.529 1.00 98.00 76 LEU A C 1
ATOM 589 O O . LEU A 1 76 ? 16.814 8.086 -13.548 1.00 98.00 76 LEU A O 1
ATOM 593 N N . HIS A 1 77 ? 17.102 6.465 -15.046 1.00 97.06 77 HIS A N 1
ATOM 594 C CA . HIS A 1 77 ? 15.953 5.671 -14.600 1.00 97.06 77 HIS A CA 1
ATOM 595 C C . HIS A 1 77 ? 16.016 5.296 -13.101 1.00 97.06 77 HIS A C 1
ATOM 597 O O . HIS A 1 77 ? 15.001 4.980 -12.478 1.00 97.06 77 HIS A O 1
ATOM 603 N N . VAL A 1 78 ? 17.215 5.354 -12.516 1.00 93.50 78 VAL A N 1
ATOM 604 C CA . VAL A 1 78 ? 17.518 5.056 -11.111 1.00 93.50 78 VAL A CA 1
ATOM 605 C C . VAL A 1 78 ? 17.366 6.253 -10.165 1.00 93.50 78 VAL A C 1
ATOM 607 O O . VAL A 1 78 ? 17.389 6.065 -8.948 1.00 93.50 78 VAL A O 1
ATOM 610 N N . ILE A 1 79 ? 17.203 7.488 -10.659 1.00 92.81 79 ILE A N 1
ATOM 611 C CA . ILE A 1 79 ? 17.339 8.668 -9.787 1.00 92.81 79 ILE A CA 1
ATOM 612 C C . ILE A 1 79 ? 16.211 8.823 -8.770 1.00 92.81 79 ILE A C 1
ATOM 614 O O . ILE A 1 79 ? 16.484 9.240 -7.655 1.00 92.81 79 ILE A O 1
ATOM 618 N N . TYR A 1 80 ? 14.953 8.504 -9.087 1.00 90.44 80 TYR A N 1
ATOM 619 C CA . TYR A 1 80 ? 13.880 8.653 -8.095 1.00 90.44 80 TYR A CA 1
ATOM 620 C C . TYR A 1 80 ? 13.910 7.560 -7.024 1.00 90.44 80 TYR A C 1
ATOM 622 O O . TYR A 1 80 ? 13.692 7.885 -5.855 1.00 90.44 80 TYR A O 1
ATOM 630 N N . PRO A 1 81 ? 14.176 6.284 -7.361 1.00 86.00 81 PRO A N 1
ATOM 631 C CA . PRO A 1 81 ? 14.300 5.254 -6.337 1.00 86.00 81 PRO A CA 1
ATOM 632 C C . PRO A 1 81 ? 15.556 5.400 -5.465 1.00 86.00 81 PRO A C 1
ATOM 634 O O . PRO A 1 81 ? 15.466 5.149 -4.264 1.00 86.00 81 PRO A O 1
ATOM 637 N N . TYR A 1 82 ? 16.691 5.814 -6.046 1.00 85.25 82 TYR A N 1
ATOM 638 C CA . TYR A 1 82 ? 18.013 5.722 -5.402 1.00 85.25 82 TYR A CA 1
ATOM 639 C C . TYR A 1 82 ? 18.760 7.049 -5.245 1.00 85.25 82 TYR A C 1
ATOM 641 O O . TYR A 1 82 ? 19.765 7.107 -4.544 1.00 85.25 82 TYR A O 1
ATOM 649 N N . GLY A 1 83 ? 18.319 8.110 -5.916 1.00 84.31 83 GLY A N 1
ATOM 650 C CA . GLY A 1 83 ? 19.004 9.394 -5.892 1.00 84.31 83 GLY A CA 1
ATOM 651 C C . GLY A 1 83 ? 18.800 10.138 -4.578 1.00 84.31 83 GLY A C 1
ATOM 652 O O . GLY A 1 83 ? 17.675 10.287 -4.096 1.00 84.31 83 GLY A O 1
ATOM 653 N N . ASP A 1 84 ? 19.889 10.677 -4.040 1.00 84.31 84 ASP A N 1
ATOM 654 C CA . ASP A 1 84 ? 19.859 11.613 -2.928 1.00 84.31 84 ASP A CA 1
ATOM 655 C C . ASP A 1 84 ? 19.688 13.051 -3.444 1.00 84.31 84 ASP A C 1
ATOM 657 O O . ASP A 1 84 ? 20.560 13.654 -4.082 1.00 84.31 84 ASP A O 1
ATOM 661 N N . PHE A 1 85 ? 18.517 13.618 -3.165 1.00 85.31 85 PHE A N 1
ATOM 662 C CA . PHE A 1 85 ? 18.199 15.014 -3.469 1.00 85.31 85 PHE A CA 1
ATOM 663 C C . PHE A 1 85 ? 18.427 15.948 -2.267 1.00 85.31 85 PHE A C 1
ATOM 665 O O . PHE A 1 85 ? 17.985 17.099 -2.289 1.00 85.31 85 PHE A O 1
ATOM 672 N N . GLY A 1 86 ? 19.126 15.467 -1.233 1.00 73.81 86 GLY A N 1
ATOM 673 C CA . GLY A 1 86 ? 19.432 16.191 0.000 1.00 73.81 86 GLY A CA 1
ATOM 674 C C . GLY A 1 86 ? 18.324 16.122 1.051 1.00 73.81 86 GLY A C 1
ATOM 675 O O . GLY A 1 86 ? 18.358 16.875 2.020 1.00 73.81 86 GLY A O 1
ATOM 676 N N . ASP A 1 87 ? 17.321 15.260 0.855 1.00 71.19 87 ASP A N 1
ATOM 677 C CA . ASP A 1 87 ? 16.201 15.081 1.787 1.00 71.19 87 ASP A CA 1
ATOM 678 C C . ASP A 1 87 ? 16.151 13.690 2.442 1.00 71.19 87 ASP A C 1
ATOM 680 O O . ASP A 1 87 ? 15.314 13.459 3.317 1.00 71.19 87 ASP A O 1
ATOM 684 N N . GLY A 1 88 ? 17.045 12.772 2.055 1.00 64.75 88 GLY A N 1
ATOM 685 C CA . GLY A 1 88 ? 17.119 11.415 2.607 1.00 64.75 88 GLY A CA 1
ATOM 686 C C . GLY A 1 88 ? 15.884 10.548 2.334 1.00 64.75 88 GLY A C 1
ATOM 687 O O . GLY A 1 88 ? 15.712 9.507 2.973 1.00 64.75 88 GLY A O 1
ATOM 688 N N . THR A 1 89 ? 15.009 10.965 1.414 1.00 62.50 89 THR A N 1
ATOM 689 C CA . THR A 1 89 ? 13.799 10.230 1.033 1.00 62.50 89 THR A CA 1
ATOM 690 C C . THR A 1 89 ? 13.904 9.722 -0.398 1.00 62.50 89 THR A C 1
ATOM 692 O O . THR A 1 89 ? 14.402 10.414 -1.283 1.00 62.50 89 THR A O 1
ATOM 695 N N . SER A 1 90 ? 13.387 8.525 -0.655 1.00 68.94 90 SER A N 1
ATOM 696 C CA . SER A 1 90 ? 13.212 8.015 -2.015 1.00 68.94 90 SER A CA 1
ATOM 697 C C . SER A 1 90 ? 11.846 8.415 -2.579 1.00 68.94 90 SER A C 1
ATOM 699 O O . SER A 1 90 ? 10.925 8.779 -1.845 1.00 68.94 90 SER A O 1
ATOM 701 N N . GLY A 1 91 ? 11.709 8.355 -3.901 1.00 76.12 91 GLY A N 1
ATOM 702 C CA . GLY A 1 91 ? 10.458 8.603 -4.610 1.00 76.12 91 GLY A CA 1
ATOM 703 C C . GLY A 1 91 ? 10.359 9.980 -5.261 1.00 76.12 91 GLY A C 1
ATOM 704 O O . GLY A 1 91 ? 11.273 10.805 -5.222 1.00 76.12 91 GLY A O 1
ATOM 705 N N . ILE A 1 92 ? 9.215 10.203 -5.904 1.00 86.62 92 ILE A N 1
ATOM 706 C CA . ILE A 1 92 ? 8.961 11.369 -6.748 1.00 86.62 92 ILE A CA 1
ATOM 707 C C . ILE A 1 92 ? 8.347 12.494 -5.904 1.00 86.62 92 ILE A C 1
ATOM 709 O O . ILE A 1 92 ? 7.314 12.300 -5.268 1.00 86.62 92 ILE A O 1
ATOM 713 N N . SER A 1 93 ? 8.943 13.687 -5.948 1.00 87.81 93 SER A N 1
ATOM 714 C CA . SER A 1 93 ? 8.360 14.925 -5.410 1.00 87.81 93 SER A CA 1
ATOM 715 C C . SER A 1 93 ? 8.478 16.054 -6.432 1.00 87.81 93 SER A C 1
ATOM 717 O O . SER A 1 93 ? 9.369 16.019 -7.279 1.00 87.81 93 SER A O 1
ATOM 719 N N . LEU A 1 94 ? 7.618 17.075 -6.345 1.00 89.25 94 LEU A N 1
ATOM 720 C CA . LEU A 1 94 ? 7.637 18.217 -7.274 1.00 89.25 94 LEU A CA 1
ATOM 721 C C . LEU A 1 94 ? 9.017 18.886 -7.346 1.00 89.25 94 LEU A C 1
ATOM 723 O O . LEU A 1 94 ? 9.514 19.169 -8.432 1.00 89.25 94 LEU A O 1
ATOM 727 N N . LYS A 1 95 ? 9.686 19.048 -6.198 1.00 90.44 95 LYS A N 1
ATOM 728 C CA . LYS A 1 95 ? 11.048 19.594 -6.125 1.00 90.44 95 LYS A CA 1
ATOM 729 C C . LYS A 1 95 ? 12.053 18.728 -6.896 1.00 90.44 95 LYS A C 1
ATOM 731 O O . LYS A 1 95 ? 12.874 19.255 -7.642 1.00 90.44 95 LYS A O 1
ATOM 736 N N . LYS A 1 96 ? 11.985 17.401 -6.739 1.00 92.50 96 LYS A N 1
ATOM 737 C CA . LYS A 1 96 ? 12.872 16.453 -7.440 1.00 92.50 96 LYS A CA 1
ATOM 738 C C . LYS A 1 96 ? 12.595 16.425 -8.944 1.00 92.50 96 LYS A C 1
ATOM 740 O O . LYS A 1 96 ? 13.537 16.357 -9.732 1.00 92.50 96 LYS A O 1
ATOM 745 N N . GLN A 1 97 ? 11.324 16.520 -9.342 1.00 95.25 97 GLN A N 1
ATOM 746 C CA . GLN A 1 97 ? 10.930 16.658 -10.747 1.00 95.25 97 GLN A CA 1
ATOM 747 C C . GLN A 1 97 ? 11.527 17.925 -11.355 1.00 95.25 97 GLN A C 1
ATOM 749 O O . GLN A 1 97 ? 12.260 17.833 -12.329 1.00 95.25 97 GLN A O 1
ATOM 754 N N . GLN A 1 98 ? 11.326 19.089 -10.733 1.00 95.44 98 GLN A N 1
ATOM 755 C CA . GLN A 1 98 ? 11.865 20.364 -11.224 1.00 95.44 98 GLN A CA 1
ATOM 756 C C . GLN A 1 98 ? 13.391 20.340 -11.388 1.00 95.44 98 GLN A C 1
ATOM 758 O O . GLN A 1 98 ? 13.904 20.787 -12.410 1.00 95.44 98 GLN A O 1
ATOM 763 N N . GLN A 1 99 ? 14.118 19.769 -10.423 1.00 94.81 99 GLN A N 1
ATOM 764 C CA . GLN A 1 99 ? 15.575 19.626 -10.520 1.00 94.81 99 GLN A CA 1
ATOM 765 C C . GLN A 1 99 ? 16.010 18.702 -11.661 1.00 94.81 99 GLN A C 1
ATOM 767 O O . GLN A 1 99 ? 17.034 18.952 -12.286 1.00 94.81 99 GLN A O 1
ATOM 772 N N . THR A 1 100 ? 15.245 17.645 -11.930 1.00 96.19 100 THR A N 1
ATOM 773 C CA . THR A 1 100 ? 15.525 16.714 -13.031 1.00 96.19 100 THR A CA 1
ATOM 774 C C . THR A 1 100 ? 15.217 17.374 -14.378 1.00 96.19 100 THR A C 1
ATOM 776 O O . THR A 1 100 ? 16.063 17.375 -15.268 1.00 96.19 100 THR A O 1
ATOM 779 N N . ILE A 1 101 ? 14.056 18.029 -14.498 1.00 97.94 101 ILE A N 1
ATOM 780 C CA . ILE A 1 101 ? 13.632 18.792 -15.683 1.00 97.94 101 ILE A CA 1
ATOM 781 C C . ILE A 1 101 ? 14.663 19.863 -16.046 1.00 97.94 101 ILE A C 1
ATOM 783 O O . ILE A 1 101 ? 14.934 20.071 -17.224 1.00 97.94 101 ILE A O 1
ATOM 787 N N . ALA A 1 102 ? 15.267 20.525 -15.058 1.00 97.12 102 ALA A N 1
ATOM 788 C CA . ALA A 1 102 ? 16.293 21.534 -15.303 1.00 97.12 102 ALA A CA 1
ATOM 789 C C . ALA A 1 102 ? 17.549 20.980 -16.008 1.00 97.12 102 ALA A C 1
ATOM 791 O O . ALA A 1 102 ? 18.283 21.752 -16.618 1.00 97.12 102 ALA A O 1
ATOM 792 N N . VAL A 1 103 ? 17.802 19.667 -15.936 1.00 96.94 103 VAL A N 1
ATOM 793 C CA . VAL A 1 103 ? 18.976 19.022 -16.547 1.00 96.94 103 VAL A CA 1
ATOM 794 C C . VAL A 1 103 ? 18.640 18.360 -17.879 1.00 96.94 103 VAL A C 1
ATOM 796 O O . VAL A 1 103 ? 19.383 18.524 -18.842 1.00 96.94 103 VAL A O 1
ATOM 799 N N . ILE A 1 104 ? 17.543 17.601 -17.933 1.00 96.81 104 ILE A N 1
ATO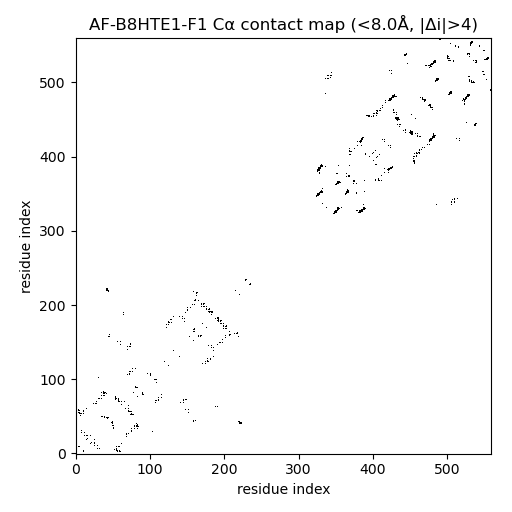M 800 C CA . ILE A 1 104 ? 17.194 16.753 -19.090 1.00 96.81 104 ILE A CA 1
ATOM 801 C C . ILE A 1 104 ? 15.887 17.175 -19.777 1.00 96.81 104 ILE A C 1
ATOM 803 O O . ILE A 1 104 ? 15.333 16.467 -20.609 1.00 96.81 104 ILE A O 1
ATOM 807 N N . GLY A 1 105 ? 15.333 18.328 -19.417 1.00 98.00 105 GLY A N 1
ATOM 808 C CA . GLY A 1 105 ? 14.060 18.787 -19.959 1.00 98.00 105 GLY A CA 1
ATOM 809 C C . GLY A 1 105 ? 12.858 17.939 -19.525 1.00 98.00 105 GLY A C 1
ATOM 810 O O . GLY A 1 105 ? 12.962 16.921 -18.838 1.00 98.00 105 GLY A O 1
ATOM 811 N N . LYS A 1 106 ? 11.667 18.397 -19.924 1.00 97.75 106 LYS A N 1
ATOM 812 C CA . LYS A 1 106 ? 10.389 17.790 -19.515 1.00 97.75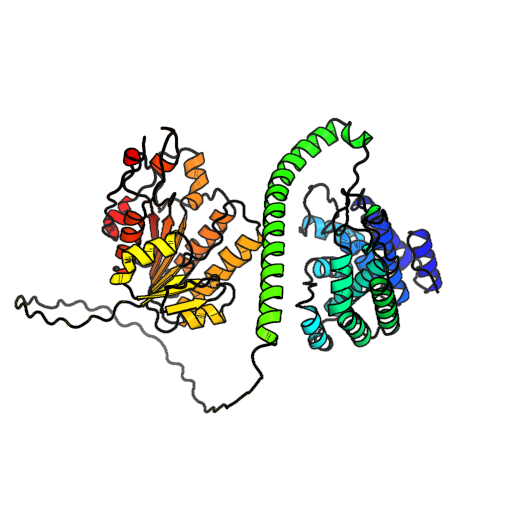 106 LYS A CA 1
ATOM 813 C C . LYS A 1 106 ? 10.170 16.405 -20.118 1.00 97.75 106 LYS A C 1
ATOM 815 O O . LYS A 1 106 ? 9.678 15.521 -19.434 1.00 97.75 106 LYS A O 1
ATOM 820 N N . GLN A 1 107 ? 10.542 16.218 -21.383 1.00 97.81 107 GLN A N 1
ATOM 821 C CA . GLN A 1 107 ? 10.273 14.971 -22.097 1.00 97.81 107 GLN A CA 1
ATOM 822 C C . GLN A 1 107 ? 11.064 13.792 -21.517 1.00 97.81 107 GLN A C 1
ATOM 824 O O . GLN A 1 107 ? 10.487 12.746 -21.234 1.00 97.81 107 GLN A O 1
ATOM 829 N N . ALA A 1 108 ? 12.373 13.958 -21.299 1.00 98.06 108 ALA A N 1
ATOM 830 C CA . ALA A 1 108 ? 13.180 12.893 -20.711 1.00 98.06 108 ALA A CA 1
ATOM 831 C C . ALA A 1 108 ? 12.813 12.650 -19.238 1.00 98.06 108 ALA A C 1
ATOM 833 O O . ALA A 1 108 ? 12.771 11.498 -18.810 1.00 98.06 108 ALA A O 1
ATOM 834 N N . GLU A 1 109 ? 12.489 13.698 -18.465 1.00 98.12 109 GLU A N 1
ATOM 835 C CA . GLU A 1 109 ? 11.989 13.514 -17.094 1.00 98.12 109 GLU A CA 1
ATOM 836 C C . GLU A 1 109 ? 10.678 12.729 -17.067 1.00 98.12 109 GLU A C 1
ATOM 838 O O . GLU A 1 109 ? 10.535 11.829 -16.239 1.00 98.12 109 GLU A O 1
ATOM 843 N N . GLU A 1 110 ? 9.762 12.988 -18.002 1.00 98.06 110 GLU A N 1
ATOM 844 C CA . GLU A 1 110 ? 8.512 12.247 -18.086 1.00 98.06 110 GLU A CA 1
ATOM 845 C C . GLU A 1 110 ? 8.764 10.747 -18.283 1.00 98.06 110 GLU A C 1
ATOM 847 O O . GLU A 1 110 ? 8.133 9.935 -17.602 1.00 98.06 110 GLU A O 1
ATOM 852 N N . TYR A 1 111 ? 9.729 10.365 -19.125 1.00 98.56 111 TYR A N 1
ATOM 853 C CA . TYR A 1 111 ? 10.131 8.965 -19.264 1.00 98.56 111 TYR A CA 1
ATOM 854 C C . TYR A 1 111 ? 10.654 8.383 -17.944 1.00 98.56 111 TYR A C 1
ATOM 856 O O . TYR A 1 111 ? 10.233 7.295 -17.554 1.00 98.56 111 TYR A O 1
ATOM 864 N N . VAL A 1 112 ? 11.510 9.102 -17.209 1.00 97.75 112 VAL A N 1
ATOM 865 C CA . VAL A 1 112 ? 12.056 8.653 -15.909 1.00 97.75 112 VAL A CA 1
ATOM 866 C C . VAL A 1 112 ? 10.953 8.512 -14.849 1.00 97.75 112 VAL A C 1
ATOM 868 O O . VAL A 1 112 ? 10.908 7.537 -14.086 1.00 97.75 112 VAL A O 1
ATOM 871 N N . ARG A 1 113 ? 10.024 9.468 -14.801 1.00 96.44 113 ARG A N 1
ATOM 872 C CA . ARG A 1 113 ? 8.894 9.479 -13.869 1.00 96.44 113 ARG A CA 1
ATOM 873 C C . ARG A 1 113 ? 7.918 8.351 -14.168 1.00 96.44 113 ARG A C 1
ATOM 875 O O . ARG A 1 113 ? 7.566 7.593 -13.262 1.00 96.44 113 ARG A O 1
ATOM 882 N N . GLN A 1 114 ? 7.510 8.211 -15.428 1.00 96.44 114 GLN A N 1
ATOM 883 C CA . GLN A 1 114 ? 6.624 7.133 -15.849 1.00 96.44 114 GLN A CA 1
ATOM 884 C C . GLN A 1 114 ? 7.294 5.773 -15.670 1.00 96.44 114 GLN A C 1
ATOM 886 O O . GLN A 1 114 ? 6.645 4.874 -15.150 1.00 96.44 114 GLN A O 1
ATOM 891 N N . TYR A 1 115 ? 8.593 5.636 -15.969 1.00 96.12 115 TYR A N 1
ATOM 892 C CA . TYR A 1 115 ? 9.373 4.436 -15.653 1.00 96.12 115 TYR A CA 1
ATOM 893 C C . TYR A 1 115 ? 9.250 4.076 -14.174 1.00 96.12 115 TYR A C 1
ATOM 895 O O . TYR A 1 115 ? 8.911 2.940 -13.846 1.00 96.12 115 TYR A O 1
ATOM 903 N N . THR A 1 116 ? 9.447 5.043 -13.277 1.00 91.25 116 THR A N 1
ATOM 904 C CA . THR A 1 116 ? 9.361 4.835 -11.822 1.00 91.25 116 THR A CA 1
ATOM 905 C C . THR A 1 116 ? 7.964 4.384 -11.376 1.00 91.25 116 THR A C 1
ATOM 907 O O . THR A 1 116 ? 7.839 3.581 -10.453 1.00 91.25 116 THR A O 1
ATOM 910 N N . GLN A 1 117 ? 6.910 4.867 -12.036 1.00 88.31 117 GLN A N 1
ATOM 911 C CA . GLN A 1 117 ? 5.514 4.502 -11.760 1.00 88.31 117 GLN A CA 1
ATOM 912 C C . GLN A 1 117 ? 5.050 3.250 -12.530 1.00 88.31 117 GLN A C 1
ATOM 914 O O . GLN A 1 117 ? 3.970 2.720 -12.257 1.00 88.31 117 GLN A O 1
ATOM 919 N N . PHE A 1 118 ? 5.856 2.762 -13.476 1.00 87.69 118 PHE A N 1
ATOM 920 C CA . PHE A 1 118 ? 5.506 1.668 -14.371 1.00 87.69 118 PHE A CA 1
ATOM 921 C C . PHE A 1 118 ? 5.425 0.344 -13.609 1.00 87.69 118 PHE A C 1
ATOM 923 O O . PHE A 1 118 ? 6.398 -0.110 -13.002 1.00 87.69 118 PHE A O 1
ATOM 930 N N . ILE A 1 119 ? 4.262 -0.310 -13.658 1.00 83.00 119 ILE A N 1
ATOM 931 C CA . ILE A 1 119 ? 4.036 -1.586 -12.970 1.00 83.00 119 ILE A CA 1
ATOM 932 C C . ILE A 1 119 ? 4.743 -2.710 -13.739 1.00 83.00 119 ILE A C 1
ATOM 934 O O . ILE A 1 119 ? 4.180 -3.315 -14.655 1.00 83.00 119 ILE A O 1
ATOM 938 N N . TRP A 1 120 ? 5.980 -2.998 -13.338 1.00 88.38 120 TRP A N 1
ATOM 939 C CA . TRP A 1 120 ? 6.821 -4.051 -13.905 1.00 88.38 120 TRP A CA 1
ATOM 940 C C . TRP A 1 120 ? 6.770 -5.320 -13.043 1.00 88.38 120 TRP A C 1
ATOM 942 O O . TRP A 1 120 ? 7.558 -5.502 -12.116 1.00 88.38 120 TRP A O 1
ATOM 952 N N . THR A 1 121 ? 5.783 -6.184 -13.296 1.00 84.81 121 THR A N 1
ATOM 953 C CA . THR A 1 121 ? 5.603 -7.454 -12.572 1.00 84.81 121 THR A CA 1
ATOM 954 C C . THR A 1 121 ? 5.323 -8.604 -13.534 1.00 84.81 121 THR A C 1
ATOM 956 O O . THR A 1 121 ? 4.735 -8.409 -14.598 1.00 84.81 121 THR A O 1
ATOM 959 N N . TRP A 1 122 ? 5.679 -9.829 -13.135 1.00 80.88 122 TRP A N 1
ATOM 960 C CA . TRP A 1 122 ? 5.449 -11.039 -13.938 1.00 80.88 122 TRP A CA 1
ATOM 961 C C . TRP A 1 122 ? 3.967 -11.268 -14.275 1.00 80.88 122 TRP A C 1
ATOM 963 O O . TRP A 1 122 ? 3.649 -11.827 -15.316 1.00 80.88 122 TRP A O 1
ATOM 973 N N . GLU A 1 123 ? 3.055 -10.797 -13.420 1.00 79.44 123 GLU A N 1
ATOM 974 C CA . GLU A 1 123 ? 1.600 -10.871 -13.629 1.00 79.44 123 GLU A CA 1
ATOM 975 C C . GLU A 1 123 ? 1.086 -9.839 -14.646 1.00 79.44 123 GLU A C 1
ATOM 977 O O . GLU A 1 123 ? 0.015 -10.021 -15.228 1.00 79.44 123 GLU A O 1
ATOM 982 N N . ASN A 1 124 ? 1.821 -8.739 -14.837 1.00 85.25 124 ASN A N 1
ATOM 983 C CA . ASN A 1 124 ? 1.433 -7.652 -15.730 1.00 85.25 124 ASN A CA 1
ATOM 984 C C . ASN A 1 124 ? 2.060 -7.778 -17.130 1.00 85.25 124 ASN A C 1
ATOM 986 O O . ASN A 1 124 ? 1.463 -7.298 -18.088 1.00 85.25 124 ASN A O 1
ATOM 990 N N . LEU A 1 125 ? 3.206 -8.461 -17.271 1.00 86.06 125 LEU A N 1
ATOM 991 C CA . LEU A 1 125 ? 3.897 -8.660 -18.558 1.00 86.06 125 LEU A CA 1
ATOM 992 C C . LEU A 1 125 ? 3.002 -9.241 -19.674 1.00 86.06 125 LEU A C 1
ATOM 994 O O . LEU A 1 125 ? 2.983 -8.644 -20.749 1.00 86.06 125 LEU A O 1
ATOM 998 N N . PRO A 1 126 ? 2.177 -10.287 -19.445 1.00 84.81 126 PRO A N 1
ATOM 999 C CA . PRO A 1 126 ? 1.276 -10.793 -20.488 1.00 84.81 126 PRO A CA 1
ATOM 1000 C C . PRO A 1 126 ? 0.250 -9.752 -20.964 1.00 84.81 126 PRO A C 1
ATOM 1002 O O . PRO A 1 126 ? -0.125 -9.709 -22.132 1.00 84.81 126 PRO A O 1
ATOM 1005 N N . LYS A 1 127 ? -0.204 -8.871 -20.062 1.00 86.56 127 LYS A N 1
ATOM 1006 C CA . LYS A 1 127 ? -1.177 -7.816 -20.389 1.00 86.56 127 LYS A CA 1
ATOM 1007 C C . LYS A 1 127 ? -0.545 -6.683 -21.189 1.00 86.56 127 LYS A C 1
ATOM 1009 O O . LYS A 1 127 ? -1.240 -6.014 -21.947 1.00 86.56 127 LYS A O 1
ATOM 1014 N N . LEU A 1 128 ? 0.756 -6.444 -21.012 1.00 85.25 128 LEU A N 1
ATOM 1015 C CA . LEU A 1 128 ? 1.479 -5.413 -21.753 1.00 85.25 128 LEU A CA 1
ATOM 1016 C C . LEU A 1 128 ? 1.578 -5.763 -23.236 1.00 85.25 128 LEU A C 1
ATOM 1018 O O . LEU A 1 128 ? 1.385 -4.876 -24.061 1.00 85.25 128 LEU A O 1
ATOM 1022 N N . GLN A 1 129 ? 1.772 -7.041 -23.569 1.00 79.12 129 GLN A N 1
ATOM 1023 C CA . GLN A 1 129 ? 1.842 -7.511 -24.955 1.00 79.12 129 GLN A CA 1
ATOM 1024 C C . GLN A 1 129 ? 0.575 -7.165 -25.747 1.00 79.12 129 GLN A C 1
ATOM 1026 O O . GLN A 1 129 ? 0.650 -6.613 -26.841 1.00 79.12 129 GLN A O 1
ATOM 1031 N N . GLN A 1 130 ? -0.596 -7.390 -25.149 1.00 83.50 130 GLN A N 1
ATOM 1032 C CA . GLN A 1 130 ? -1.891 -7.077 -25.764 1.00 83.50 130 GLN A CA 1
ATOM 1033 C C . GLN A 1 130 ? -2.125 -5.569 -25.936 1.00 83.50 130 GLN A C 1
ATOM 1035 O O . GLN A 1 130 ? -2.938 -5.156 -26.758 1.00 83.50 130 GLN A O 1
ATOM 1040 N N . ARG A 1 131 ? -1.424 -4.734 -25.160 1.00 89.06 131 ARG A N 1
ATOM 1041 C CA . ARG A 1 131 ? -1.578 -3.276 -25.182 1.00 89.06 131 ARG A CA 1
ATOM 1042 C C . ARG A 1 131 ? -0.645 -2.574 -26.167 1.00 89.06 131 ARG A C 1
ATOM 1044 O O . ARG A 1 131 ? -0.901 -1.412 -26.457 1.00 89.06 131 ARG A O 1
ATOM 1051 N N . ILE A 1 132 ? 0.391 -3.232 -26.694 1.00 87.50 132 ILE A N 1
ATOM 1052 C CA . ILE A 1 132 ? 1.384 -2.606 -27.592 1.00 87.50 132 ILE A CA 1
ATOM 1053 C C . ILE A 1 132 ? 0.752 -1.790 -28.738 1.00 87.50 132 ILE A C 1
ATOM 1055 O O . ILE A 1 132 ? 1.231 -0.675 -28.968 1.00 87.50 132 ILE A O 1
ATOM 1059 N N . PRO A 1 133 ? -0.307 -2.262 -29.436 1.00 89.00 133 PRO A N 1
ATOM 1060 C CA . PRO A 1 133 ? -0.894 -1.517 -30.556 1.00 89.00 133 PRO A CA 1
ATOM 1061 C C . PRO A 1 133 ? -1.547 -0.190 -30.152 1.00 89.00 133 PRO A C 1
ATOM 1063 O O . PRO A 1 133 ? -1.659 0.709 -30.975 1.00 89.00 133 PRO A O 1
ATOM 1066 N N . ILE A 1 134 ? -1.972 -0.068 -28.891 1.00 92.81 134 ILE A N 1
ATOM 1067 C CA . ILE A 1 134 ? -2.668 1.111 -28.357 1.00 92.81 134 ILE A CA 1
ATOM 1068 C C . ILE A 1 134 ? -1.778 1.956 -27.433 1.00 92.81 134 ILE A C 1
ATOM 1070 O O . ILE A 1 134 ? -2.259 2.918 -26.838 1.00 92.81 134 ILE A O 1
ATOM 1074 N N . MET A 1 135 ? -0.504 1.585 -27.259 1.00 93.81 135 MET A N 1
ATOM 1075 C CA . MET A 1 135 ? 0.425 2.340 -26.419 1.00 93.81 135 MET A CA 1
ATOM 1076 C C . MET A 1 135 ? 0.794 3.666 -27.074 1.00 93.81 135 MET A C 1
ATOM 1078 O O . MET A 1 135 ? 1.152 3.725 -28.251 1.00 93.81 135 MET A O 1
ATOM 1082 N N . THR A 1 136 ? 0.794 4.721 -26.266 1.00 95.38 136 THR A N 1
ATOM 1083 C CA . THR A 1 136 ? 1.329 6.025 -26.670 1.00 95.38 136 THR A CA 1
ATOM 1084 C C . THR A 1 136 ? 2.832 5.930 -26.981 1.00 95.38 136 THR A C 1
ATOM 1086 O O . THR A 1 136 ? 3.518 5.053 -26.444 1.00 95.38 136 THR A O 1
ATOM 1089 N N . PRO A 1 137 ? 3.402 6.848 -27.788 1.00 95.31 137 PRO A N 1
ATOM 1090 C CA . PRO A 1 137 ? 4.849 6.890 -28.024 1.00 95.31 137 PRO A CA 1
ATOM 1091 C C . PRO A 1 137 ? 5.672 6.934 -26.726 1.00 95.31 137 PRO A C 1
ATOM 1093 O O . PRO A 1 137 ? 6.692 6.257 -26.604 1.00 95.31 137 PRO A O 1
ATOM 1096 N N . THR A 1 138 ? 5.181 7.661 -25.720 1.00 95.94 138 THR A N 1
ATOM 1097 C CA . THR A 1 138 ? 5.786 7.738 -24.386 1.00 95.94 138 THR A CA 1
ATOM 1098 C C . THR A 1 138 ? 5.790 6.387 -23.673 1.00 95.94 138 THR A C 1
ATOM 1100 O O . THR A 1 138 ? 6.841 5.956 -23.202 1.00 95.94 138 THR A O 1
ATOM 1103 N N . GLU A 1 139 ? 4.660 5.673 -23.636 1.00 95.31 139 GLU A N 1
ATOM 1104 C CA . GLU A 1 139 ? 4.590 4.331 -23.036 1.00 95.31 139 GLU A CA 1
ATOM 1105 C C . GLU A 1 139 ? 5.521 3.338 -23.746 1.00 95.31 139 GLU A C 1
ATOM 1107 O O . GLU A 1 139 ? 6.180 2.538 -23.080 1.00 95.31 139 GLU A O 1
ATOM 1112 N N . ARG A 1 140 ? 5.623 3.413 -25.082 1.00 96.50 140 ARG A N 1
ATOM 1113 C CA . ARG A 1 140 ? 6.539 2.572 -25.871 1.00 96.50 140 ARG A CA 1
ATOM 1114 C C . ARG A 1 140 ? 8.002 2.840 -25.511 1.00 96.50 140 ARG A C 1
ATOM 1116 O O . AR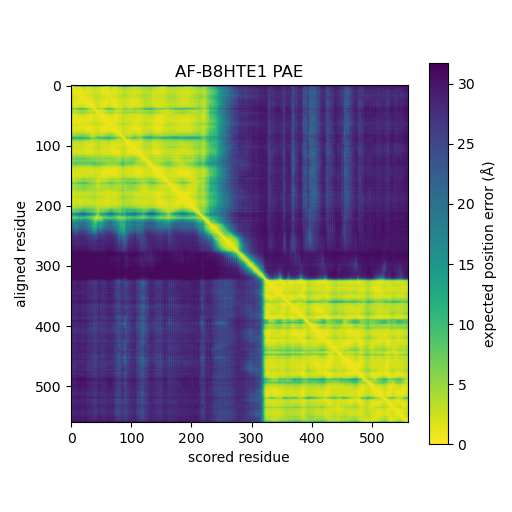G A 1 140 ? 8.752 1.889 -25.307 1.00 96.50 140 ARG A O 1
ATOM 1123 N N . ASN A 1 141 ? 8.395 4.106 -25.360 1.00 98.06 141 ASN A N 1
ATOM 1124 C CA . ASN A 1 141 ? 9.749 4.478 -24.937 1.00 98.06 141 ASN A CA 1
ATOM 1125 C C . ASN A 1 141 ? 10.050 4.039 -23.495 1.00 98.06 141 ASN A C 1
ATOM 1127 O O . ASN A 1 141 ? 11.132 3.528 -23.220 1.00 98.06 141 ASN A O 1
ATOM 1131 N N . VAL A 1 142 ? 9.090 4.166 -22.575 1.00 97.88 142 VAL A N 1
ATOM 1132 C CA . VAL A 1 142 ? 9.247 3.682 -21.191 1.00 97.88 142 VAL A CA 1
ATOM 1133 C C . VAL A 1 142 ? 9.398 2.159 -21.149 1.00 97.88 142 VAL A C 1
ATOM 1135 O O . VAL A 1 142 ? 10.245 1.644 -20.414 1.00 97.88 142 VAL A O 1
ATOM 1138 N N . LEU A 1 143 ? 8.618 1.432 -21.955 1.00 97.19 143 LEU A N 1
ATOM 1139 C CA . LEU A 1 143 ? 8.747 -0.017 -22.102 1.00 97.19 143 LEU A CA 1
ATOM 1140 C C . LEU A 1 143 ? 10.111 -0.401 -22.695 1.00 97.19 143 LEU A C 1
ATOM 1142 O O . LEU A 1 143 ? 10.741 -1.337 -22.208 1.00 97.19 143 LEU A O 1
ATOM 1146 N N . LEU A 1 144 ? 10.603 0.346 -23.684 1.00 98.25 144 LEU A N 1
ATOM 1147 C CA . LEU A 1 144 ? 11.931 0.135 -24.258 1.00 98.25 144 LEU A CA 1
ATOM 1148 C C . LEU A 1 144 ? 13.044 0.319 -23.216 1.00 98.25 144 LEU A C 1
ATOM 1150 O O . LEU A 1 144 ? 13.933 -0.524 -23.122 1.00 98.25 144 LEU A O 1
ATOM 1154 N N . ILE A 1 145 ? 12.967 1.363 -22.382 1.00 98.62 145 ILE A N 1
ATOM 1155 C CA . ILE A 1 145 ? 13.918 1.585 -21.280 1.00 98.62 145 ILE A CA 1
ATOM 1156 C C . ILE A 1 145 ? 13.885 0.414 -20.285 1.00 98.62 145 ILE A C 1
ATOM 1158 O O . ILE A 1 145 ? 14.937 -0.036 -19.835 1.00 98.62 145 ILE A O 1
ATOM 1162 N N . ARG A 1 146 ? 12.697 -0.124 -19.966 1.00 97.75 146 ARG A N 1
ATOM 1163 C CA . ARG A 1 146 ? 12.560 -1.318 -19.110 1.00 97.75 146 ARG A CA 1
ATOM 1164 C C . ARG A 1 146 ? 13.259 -2.534 -19.708 1.00 97.75 146 ARG A C 1
ATOM 1166 O O . ARG A 1 146 ? 14.001 -3.199 -18.997 1.00 97.75 146 ARG A O 1
ATOM 1173 N N . LEU A 1 147 ? 13.059 -2.797 -20.996 1.00 98.06 147 LEU A N 1
ATOM 1174 C CA . LEU A 1 147 ? 13.684 -3.928 -21.684 1.00 98.06 147 LEU A CA 1
ATOM 1175 C C . LEU A 1 147 ? 15.208 -3.769 -21.788 1.00 98.06 147 LEU A C 1
ATOM 1177 O O . LEU A 1 147 ? 15.933 -4.730 -21.554 1.00 98.06 147 LEU A O 1
ATOM 1181 N N . ALA A 1 148 ? 15.701 -2.558 -22.062 1.00 98.31 148 ALA A N 1
ATOM 1182 C CA . ALA A 1 148 ? 17.134 -2.272 -22.061 1.00 98.31 148 ALA A CA 1
ATOM 1183 C C . ALA A 1 148 ? 17.764 -2.482 -20.675 1.00 98.31 148 ALA A C 1
ATOM 1185 O O . ALA A 1 148 ? 18.843 -3.059 -20.579 1.00 98.31 148 ALA A O 1
ATOM 1186 N N . ASN A 1 149 ? 17.075 -2.074 -19.605 1.00 97.31 149 ASN A N 1
ATOM 1187 C CA . ASN A 1 149 ? 17.517 -2.327 -18.235 1.00 97.31 149 ASN A CA 1
ATOM 1188 C C . ASN A 1 149 ? 17.567 -3.832 -17.904 1.00 97.31 149 ASN A C 1
ATOM 1190 O O . ASN A 1 149 ? 18.511 -4.286 -17.265 1.00 97.31 149 ASN A O 1
ATOM 1194 N N . GLU A 1 150 ? 16.574 -4.615 -18.342 1.00 95.94 150 GLU A N 1
ATOM 1195 C CA . GLU A 1 150 ? 16.586 -6.077 -18.154 1.00 95.94 150 GLU A CA 1
ATOM 1196 C C . GLU A 1 150 ? 17.735 -6.745 -18.917 1.00 95.94 150 GLU A C 1
ATOM 1198 O O . GLU A 1 150 ? 18.352 -7.674 -18.395 1.00 95.94 150 GLU A O 1
ATOM 1203 N N . LEU A 1 151 ? 18.058 -6.266 -20.124 1.00 97.12 151 LEU A N 1
ATOM 1204 C CA . LEU A 1 151 ? 19.243 -6.737 -20.834 1.00 97.12 151 LEU A CA 1
ATOM 1205 C C . LEU A 1 151 ? 20.506 -6.397 -20.036 1.00 97.12 151 LEU A C 1
ATOM 1207 O O . LEU A 1 151 ? 21.279 -7.304 -19.742 1.00 97.12 151 LEU A O 1
ATOM 1211 N N . GLU A 1 152 ? 20.682 -5.131 -19.639 1.00 96.19 152 GLU A N 1
ATOM 1212 C CA . GLU A 1 152 ? 21.850 -4.659 -18.879 1.00 96.19 152 GLU A CA 1
ATOM 1213 C C . GLU A 1 152 ? 22.124 -5.526 -17.653 1.00 96.19 152 GLU A C 1
ATOM 1215 O O . GLU A 1 152 ? 23.236 -6.029 -17.494 1.00 96.19 152 GLU A O 1
ATOM 1220 N N . ASP A 1 153 ? 21.078 -5.774 -16.862 1.00 92.50 153 ASP A N 1
ATOM 1221 C CA . ASP A 1 153 ? 21.143 -6.581 -15.649 1.00 92.50 153 ASP A CA 1
ATOM 1222 C C . ASP A 1 153 ? 21.716 -7.984 -15.915 1.00 92.50 153 ASP A C 1
ATOM 1224 O O . ASP A 1 153 ? 22.416 -8.537 -15.068 1.00 92.50 153 ASP A O 1
ATOM 1228 N N . ASN A 1 154 ? 21.424 -8.578 -17.074 1.00 93.31 154 ASN A N 1
ATOM 1229 C CA . ASN A 1 154 ? 21.776 -9.965 -17.377 1.00 93.31 154 ASN A CA 1
ATOM 1230 C C . ASN A 1 154 ? 23.045 -10.118 -18.232 1.00 93.31 154 ASN A C 1
ATOM 1232 O O . ASN A 1 154 ? 23.552 -11.234 -18.323 1.00 93.31 154 ASN A O 1
ATOM 1236 N N . LEU A 1 155 ? 23.578 -9.042 -18.824 1.00 91.75 155 LEU A N 1
ATOM 1237 C CA . LEU A 1 155 ? 24.712 -9.104 -19.761 1.00 91.75 155 LEU A CA 1
ATOM 1238 C C . LEU A 1 155 ? 25.984 -9.703 -19.156 1.00 91.75 155 LEU A C 1
ATOM 1240 O O . LEU A 1 155 ? 26.658 -10.499 -19.803 1.00 91.75 155 LEU A O 1
ATOM 1244 N N . ASP A 1 156 ? 26.331 -9.289 -17.939 1.00 89.88 156 ASP A N 1
ATOM 1245 C CA . ASP A 1 156 ? 27.545 -9.726 -17.242 1.00 89.88 156 ASP A CA 1
ATOM 1246 C C . ASP A 1 156 ? 27.264 -10.809 -16.193 1.00 89.88 156 ASP A C 1
ATOM 1248 O O . ASP A 1 156 ? 28.147 -11.163 -15.412 1.00 89.88 156 ASP A O 1
ATOM 1252 N N . LEU A 1 157 ? 26.023 -11.319 -16.156 1.00 90.62 157 LEU A N 1
ATOM 1253 C CA . LEU A 1 157 ? 25.517 -12.260 -15.153 1.00 90.62 157 LEU A CA 1
ATOM 1254 C C . LEU A 1 157 ? 25.644 -11.745 -13.706 1.00 90.62 157 LEU A C 1
ATOM 1256 O O . LEU A 1 157 ? 25.323 -12.465 -12.760 1.00 90.62 157 LEU A O 1
ATOM 1260 N N . GLY A 1 158 ? 26.043 -10.487 -13.502 1.00 86.12 158 GLY A N 1
ATOM 1261 C CA . GLY A 1 158 ? 26.276 -9.881 -12.199 1.00 86.12 158 GLY A CA 1
ATOM 1262 C C . GLY A 1 158 ? 24.998 -9.747 -11.378 1.00 86.12 158 GLY A C 1
ATOM 1263 O O . GLY A 1 158 ? 25.053 -9.771 -10.148 1.00 86.12 158 GLY A O 1
ATOM 1264 N N . ILE A 1 159 ? 23.828 -9.705 -12.029 1.00 85.38 159 ILE A N 1
ATOM 1265 C CA . ILE A 1 159 ? 22.530 -9.822 -11.350 1.00 85.38 159 ILE A CA 1
ATOM 1266 C C . ILE A 1 159 ? 22.363 -11.159 -10.616 1.00 85.38 159 ILE A C 1
ATOM 1268 O O . ILE A 1 159 ? 21.566 -11.235 -9.685 1.00 85.38 159 ILE A O 1
ATOM 1272 N N . LEU A 1 160 ? 23.110 -12.206 -10.983 1.00 88.50 160 LEU A N 1
ATOM 1273 C CA . LEU A 1 160 ? 23.113 -13.499 -10.294 1.00 88.50 160 LEU A CA 1
ATOM 1274 C C . LEU A 1 160 ? 24.118 -13.561 -9.136 1.00 88.50 160 LEU A C 1
ATOM 1276 O O . LEU A 1 160 ? 24.119 -14.530 -8.383 1.00 88.50 160 LEU A O 1
ATOM 1280 N N . TYR A 1 161 ? 24.933 -12.525 -8.934 1.00 87.88 161 TYR A N 1
ATOM 1281 C CA . TYR A 1 161 ? 25.825 -12.422 -7.780 1.00 87.88 161 TYR A CA 1
ATOM 1282 C C . TYR A 1 161 ? 25.113 -11.758 -6.595 1.00 87.88 161 TYR A C 1
ATOM 1284 O O . TYR A 1 161 ? 25.499 -10.697 -6.113 1.00 87.88 161 TYR A O 1
ATOM 1292 N N . CYS A 1 162 ? 23.994 -12.331 -6.158 1.00 82.81 162 CYS A N 1
ATOM 1293 C CA . CYS A 1 162 ? 23.166 -11.754 -5.103 1.00 82.81 162 CYS A CA 1
ATOM 1294 C C . CYS A 1 162 ? 22.424 -12.823 -4.295 1.00 82.81 162 CYS A C 1
ATOM 1296 O O . CYS A 1 162 ? 22.295 -13.978 -4.698 1.00 82.81 162 CYS A O 1
ATOM 1298 N N . SER A 1 163 ? 21.861 -12.417 -3.156 1.00 79.69 163 SER A N 1
ATOM 1299 C CA . SER A 1 163 ? 21.143 -13.318 -2.244 1.00 79.69 163 SER A CA 1
ATOM 1300 C C . SER A 1 163 ? 19.842 -13.918 -2.811 1.00 79.69 163 SER A C 1
ATOM 1302 O O . SER A 1 163 ? 19.295 -14.854 -2.228 1.00 79.69 163 SER A O 1
ATOM 1304 N N . ASN A 1 164 ? 19.326 -13.408 -3.934 1.00 81.38 164 ASN A N 1
ATOM 1305 C CA . ASN A 1 164 ? 18.097 -13.862 -4.602 1.00 81.38 164 ASN A CA 1
ATOM 1306 C C . ASN A 1 164 ? 18.318 -14.291 -6.066 1.00 81.38 164 ASN A C 1
ATOM 1308 O O . ASN A 1 164 ? 17.361 -14.290 -6.848 1.00 81.38 164 ASN A O 1
ATOM 1312 N N . ALA A 1 165 ? 19.537 -14.683 -6.432 1.00 86.00 165 ALA A N 1
ATOM 1313 C CA . ALA A 1 165 ? 19.913 -15.083 -7.787 1.00 86.00 165 ALA A CA 1
ATOM 1314 C C . ALA A 1 165 ? 18.985 -16.149 -8.405 1.00 86.00 165 ALA A C 1
ATOM 1316 O O . ALA A 1 165 ? 18.549 -16.015 -9.547 1.00 86.00 165 ALA A O 1
ATOM 1317 N N . GLU A 1 166 ? 18.554 -17.157 -7.641 1.00 87.25 166 GLU A N 1
ATOM 1318 C CA . GLU A 1 166 ? 17.639 -18.194 -8.146 1.00 87.25 166 GLU A CA 1
ATOM 1319 C C . GLU A 1 166 ? 16.235 -17.654 -8.434 1.00 87.25 166 GLU A C 1
ATOM 1321 O O . GLU A 1 166 ? 15.527 -18.160 -9.306 1.00 87.25 166 GLU A O 1
ATOM 1326 N N . VAL A 1 167 ? 15.797 -16.627 -7.696 1.00 85.50 167 VAL A N 1
ATOM 1327 C CA . VAL A 1 167 ? 14.515 -15.959 -7.960 1.00 85.50 167 VAL A CA 1
ATOM 1328 C C . VAL A 1 167 ? 14.591 -15.208 -9.287 1.00 85.50 167 VAL A C 1
ATOM 1330 O O . VAL A 1 167 ? 13.615 -15.223 -10.037 1.00 85.50 167 VAL A O 1
ATOM 1333 N N . ARG A 1 168 ? 15.747 -14.604 -9.593 1.00 86.12 168 ARG A N 1
ATOM 1334 C CA . ARG A 1 168 ? 16.021 -13.938 -10.873 1.00 86.12 168 ARG A CA 1
ATOM 1335 C C . ARG A 1 168 ? 16.033 -14.939 -12.028 1.00 86.12 168 ARG A C 1
ATOM 1337 O O . ARG A 1 168 ? 15.225 -14.781 -12.937 1.00 86.12 168 ARG A O 1
ATOM 1344 N N . GLN A 1 169 ? 16.807 -16.025 -11.932 1.00 90.44 169 GLN A N 1
ATOM 1345 C CA . GLN A 1 169 ? 16.799 -17.104 -12.937 1.00 90.44 169 GLN A CA 1
ATOM 1346 C C . GLN A 1 169 ? 15.394 -17.661 -13.173 1.00 90.44 169 GLN A C 1
ATOM 1348 O O . GLN A 1 169 ? 14.953 -17.832 -14.307 1.00 90.44 169 GLN A O 1
ATOM 1353 N N . LYS A 1 170 ? 14.638 -17.905 -12.099 1.00 88.62 170 LYS A N 1
ATOM 1354 C CA . LYS A 1 170 ? 13.254 -18.373 -12.21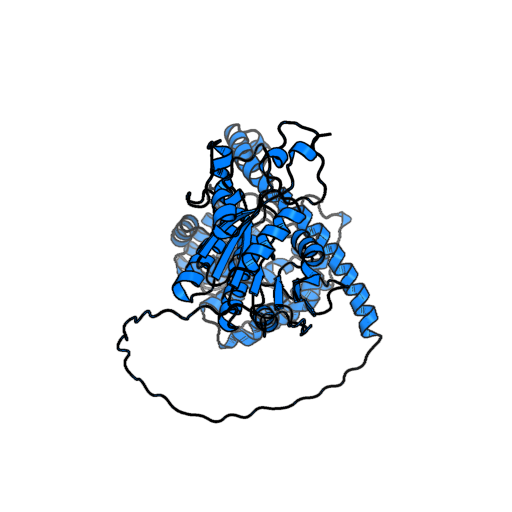0 1.00 88.62 170 LYS A CA 1
ATOM 1355 C C . LYS A 1 170 ? 12.349 -17.364 -12.923 1.00 88.62 170 LYS A C 1
ATOM 1357 O O . LYS A 1 170 ? 11.476 -17.785 -13.679 1.00 88.62 170 LYS A O 1
ATOM 1362 N N . GLY A 1 171 ? 12.527 -16.069 -12.668 1.00 87.06 171 GLY A N 1
ATOM 1363 C CA . GLY A 1 171 ? 11.824 -14.999 -13.374 1.00 87.06 171 GLY A CA 1
ATOM 1364 C C . GLY A 1 171 ? 12.127 -15.019 -14.868 1.00 87.06 171 GLY A C 1
ATOM 1365 O O . GLY A 1 171 ? 11.200 -15.120 -15.669 1.00 87.06 171 GLY A O 1
ATOM 1366 N N . ASN A 1 172 ? 13.413 -15.048 -15.224 1.00 90.31 172 ASN A N 1
ATOM 1367 C CA . ASN A 1 172 ? 13.876 -15.146 -16.610 1.00 90.31 172 ASN A CA 1
ATOM 1368 C C . ASN A 1 172 ? 13.292 -16.388 -17.303 1.00 90.31 172 ASN A C 1
ATOM 1370 O O . ASN A 1 172 ? 12.767 -16.290 -18.408 1.00 90.31 172 ASN A O 1
ATOM 1374 N N . LYS A 1 173 ? 13.250 -17.536 -16.613 1.00 92.06 173 LYS A N 1
ATOM 1375 C CA . LYS A 1 173 ? 12.622 -18.763 -17.129 1.00 92.06 173 LYS A CA 1
ATOM 1376 C C . LYS A 1 173 ? 11.126 -18.599 -17.402 1.00 92.06 173 LYS A C 1
ATOM 1378 O O . LYS A 1 173 ? 10.611 -19.142 -18.372 1.00 92.06 173 LYS A O 1
ATOM 1383 N N . LEU A 1 174 ? 10.408 -17.926 -16.503 1.00 89.44 174 LEU A N 1
ATOM 1384 C CA . LEU A 1 174 ? 8.947 -17.858 -16.534 1.00 89.44 174 LEU A CA 1
ATOM 1385 C C . LEU A 1 174 ? 8.429 -16.827 -17.538 1.00 89.44 174 LEU A C 1
ATOM 1387 O O . LEU A 1 174 ? 7.427 -17.083 -18.196 1.00 89.44 174 LEU A O 1
ATOM 1391 N N . VAL A 1 175 ? 9.070 -15.660 -17.610 1.00 91.56 175 VAL A N 1
ATOM 1392 C CA . VAL A 1 175 ? 8.563 -14.500 -18.361 1.00 91.56 175 VAL A CA 1
ATOM 1393 C C . VAL A 1 175 ? 9.602 -13.851 -19.276 1.00 91.56 175 VAL A C 1
ATOM 1395 O O . VAL A 1 175 ? 9.262 -12.893 -19.962 1.00 91.56 175 VAL A O 1
ATOM 1398 N N . GLY A 1 176 ? 10.839 -14.357 -19.333 1.00 93.00 176 GLY A N 1
ATOM 1399 C CA . GLY A 1 176 ? 11.880 -13.811 -20.211 1.00 93.00 176 GLY A CA 1
ATOM 1400 C C . GLY A 1 176 ? 11.486 -13.865 -21.689 1.00 93.00 176 GLY A C 1
ATOM 1401 O O . GLY A 1 176 ? 11.664 -12.881 -22.399 1.00 93.00 176 GLY A O 1
ATOM 1402 N N . HIS A 1 177 ? 10.833 -14.948 -22.128 1.00 95.19 177 HIS A N 1
ATOM 1403 C CA . HIS A 1 177 ? 10.291 -15.052 -23.491 1.00 95.19 177 HIS A CA 1
ATOM 1404 C C . HIS A 1 177 ? 9.283 -13.934 -23.813 1.00 95.19 177 HIS A C 1
ATOM 1406 O O . HIS A 1 177 ? 9.337 -13.362 -24.894 1.00 95.19 177 HIS A O 1
ATOM 1412 N N . LEU A 1 178 ? 8.437 -13.528 -22.856 1.00 94.94 178 LEU A N 1
ATOM 1413 C CA . LEU A 1 178 ? 7.502 -12.414 -23.057 1.00 94.94 178 LEU A CA 1
ATOM 1414 C C . LEU A 1 178 ? 8.238 -11.086 -23.256 1.00 94.94 178 LEU A C 1
ATOM 1416 O O . LEU A 1 178 ? 7.780 -10.240 -24.012 1.00 94.94 178 LEU A O 1
ATOM 1420 N N . MET A 1 179 ? 9.375 -10.881 -22.587 1.00 96.31 179 MET A N 1
ATOM 1421 C CA . MET A 1 179 ? 10.200 -9.681 -22.773 1.00 96.31 179 MET A CA 1
ATOM 1422 C C . MET A 1 179 ? 10.879 -9.669 -24.151 1.00 96.31 179 MET A C 1
ATOM 1424 O O . MET A 1 179 ? 10.946 -8.618 -24.784 1.00 96.31 179 MET A O 1
ATOM 1428 N N . VAL A 1 180 ? 11.314 -10.834 -24.639 1.00 97.44 180 VAL A N 1
ATOM 1429 C CA . VAL A 1 180 ? 11.826 -11.023 -26.010 1.00 97.44 180 VAL A CA 1
ATOM 1430 C C . VAL A 1 180 ? 10.735 -10.705 -27.042 1.00 97.44 180 VAL A C 1
ATOM 1432 O O . VAL A 1 180 ? 10.962 -9.948 -27.989 1.00 97.44 180 VAL A O 1
ATOM 1435 N N . GLU A 1 181 ? 9.518 -11.206 -26.829 1.00 95.44 181 GLU A N 1
ATOM 1436 C CA . GLU A 1 181 ? 8.358 -10.907 -27.676 1.00 95.44 181 GLU A CA 1
ATOM 1437 C C . GLU A 1 181 ? 7.981 -9.419 -27.632 1.00 95.44 181 GLU A C 1
ATOM 1439 O O . GLU A 1 181 ? 7.713 -8.823 -28.673 1.00 95.44 181 GLU A O 1
ATOM 1444 N N . LEU A 1 182 ? 8.010 -8.791 -26.450 1.00 95.81 182 LEU A N 1
ATOM 1445 C CA . LEU A 1 182 ? 7.771 -7.353 -26.279 1.00 95.81 182 LEU A CA 1
ATOM 1446 C C . LEU A 1 182 ? 8.798 -6.517 -27.056 1.00 95.81 182 LEU A C 1
ATOM 1448 O O . LEU A 1 182 ? 8.409 -5.570 -27.737 1.00 95.81 182 LEU A O 1
ATOM 1452 N N . ALA A 1 183 ? 10.087 -6.867 -26.992 1.00 97.12 183 ALA A N 1
ATOM 1453 C CA . ALA A 1 183 ? 11.138 -6.192 -27.757 1.00 97.12 183 ALA A CA 1
ATOM 1454 C C . ALA A 1 183 ? 10.915 -6.330 -29.272 1.00 97.12 183 ALA A C 1
ATOM 1456 O O . ALA A 1 183 ? 10.976 -5.337 -30.002 1.00 97.12 183 ALA A O 1
ATOM 1457 N N . SER A 1 184 ? 10.562 -7.535 -29.729 1.00 96.19 184 SER A N 1
ATOM 1458 C CA . SER A 1 184 ? 10.239 -7.803 -31.135 1.00 96.19 184 SER A CA 1
ATOM 1459 C C . SER A 1 184 ? 9.035 -6.983 -31.602 1.00 96.19 184 SER A C 1
ATOM 1461 O O . SER A 1 184 ? 9.103 -6.294 -32.617 1.00 96.19 184 SER A O 1
ATOM 1463 N N . ALA A 1 185 ? 7.952 -6.974 -30.822 1.00 93.62 185 ALA A N 1
ATOM 1464 C CA . ALA A 1 185 ? 6.725 -6.243 -31.135 1.00 93.62 185 ALA A CA 1
ATOM 1465 C C . ALA A 1 185 ? 6.871 -4.712 -31.026 1.00 93.62 185 ALA A C 1
ATOM 1467 O O . ALA A 1 185 ? 6.090 -3.961 -31.619 1.00 93.62 185 ALA A O 1
ATOM 1468 N N . LEU A 1 186 ? 7.880 -4.220 -30.301 1.00 94.56 186 LEU A N 1
ATOM 1469 C CA . LEU A 1 186 ? 8.267 -2.811 -30.338 1.00 94.56 186 LEU A CA 1
ATOM 1470 C C . LEU A 1 186 ? 9.060 -2.426 -31.596 1.00 94.56 186 LEU A C 1
ATOM 1472 O O . LEU A 1 186 ? 9.197 -1.229 -31.847 1.00 94.56 186 LEU A O 1
ATOM 1476 N N . GLY A 1 187 ? 9.520 -3.402 -32.386 1.00 95.12 187 GLY A N 1
ATOM 1477 C CA . GLY A 1 187 ? 10.329 -3.191 -33.587 1.00 95.12 187 GLY A CA 1
ATOM 1478 C C . GLY A 1 187 ? 11.839 -3.296 -33.355 1.00 95.12 187 GLY A C 1
ATOM 1479 O O . GLY A 1 187 ? 12.605 -2.775 -34.158 1.00 95.12 187 GLY A O 1
ATOM 1480 N N . PHE A 1 188 ? 12.283 -3.954 -32.276 1.00 96.62 188 PHE A N 1
ATOM 1481 C CA . PHE A 1 188 ? 13.702 -4.095 -31.925 1.00 96.62 188 PHE A CA 1
ATOM 1482 C C . PHE A 1 188 ? 14.136 -5.575 -31.886 1.00 96.62 188 PHE A C 1
ATOM 1484 O O . PHE A 1 188 ? 14.384 -6.113 -30.804 1.00 96.62 188 PHE A O 1
ATOM 1491 N N . PRO A 1 189 ? 14.258 -6.254 -33.046 1.00 96.25 189 PRO A N 1
ATOM 1492 C CA . PRO A 1 189 ? 14.620 -7.675 -33.106 1.00 96.25 189 PRO A CA 1
ATOM 1493 C C . PRO A 1 189 ? 16.019 -7.954 -32.541 1.00 96.25 189 PRO A C 1
ATOM 1495 O O . PRO A 1 189 ? 16.197 -8.908 -31.799 1.00 96.25 189 PRO A O 1
ATOM 1498 N N . THR A 1 190 ? 16.993 -7.066 -32.768 1.00 95.38 190 THR A N 1
ATOM 1499 C CA . THR A 1 190 ? 18.339 -7.216 -32.186 1.00 95.38 190 THR A CA 1
ATOM 1500 C C . THR A 1 190 ? 18.312 -7.203 -30.655 1.00 95.38 190 THR A C 1
ATOM 1502 O O . THR A 1 190 ? 18.996 -8.003 -30.024 1.00 95.38 190 THR A O 1
ATOM 1505 N N . LEU A 1 191 ? 17.485 -6.341 -30.047 1.00 97.06 191 LEU A N 1
ATOM 1506 C CA . LEU A 1 191 ? 17.289 -6.332 -28.594 1.00 97.06 191 LEU A CA 1
ATOM 1507 C C . LEU A 1 191 ? 16.636 -7.637 -28.124 1.00 97.06 191 LEU A C 1
ATOM 1509 O O . LEU A 1 191 ? 17.017 -8.170 -27.085 1.00 97.06 191 LEU A O 1
ATOM 1513 N N . ALA A 1 192 ? 15.665 -8.152 -28.880 1.00 97.88 192 ALA A N 1
ATOM 1514 C CA . ALA A 1 192 ? 15.002 -9.415 -28.582 1.00 97.88 192 ALA A CA 1
ATOM 1515 C C . ALA A 1 192 ? 15.992 -10.593 -28.592 1.00 97.88 192 ALA A C 1
ATOM 1517 O O . ALA A 1 192 ? 16.027 -11.366 -27.635 1.00 97.88 192 ALA A O 1
ATOM 1518 N N . ASP A 1 193 ? 16.853 -10.681 -29.608 1.00 97.44 193 ASP A N 1
ATOM 1519 C CA . ASP A 1 193 ? 17.875 -11.727 -29.726 1.00 97.44 193 ASP A CA 1
ATOM 1520 C C . ASP A 1 193 ? 18.887 -11.671 -28.578 1.00 97.44 193 ASP A C 1
ATOM 1522 O O . ASP A 1 193 ? 19.263 -12.694 -27.996 1.00 97.44 193 ASP A O 1
ATOM 1526 N N . GLN A 1 194 ? 19.304 -10.463 -28.201 1.00 96.94 194 GLN A N 1
ATOM 1527 C CA . GLN A 1 194 ? 20.229 -10.255 -27.092 1.00 96.94 194 GLN A CA 1
ATOM 1528 C C . GLN A 1 194 ? 19.592 -10.564 -25.741 1.00 96.94 194 GLN A C 1
ATOM 1530 O O . GLN A 1 194 ? 20.235 -11.202 -24.913 1.00 96.94 194 GLN A O 1
ATOM 1535 N N . LEU A 1 195 ? 18.333 -10.173 -25.521 1.00 97.56 195 LEU A N 1
ATOM 1536 C CA . LEU A 1 195 ? 17.569 -10.566 -24.335 1.00 97.56 195 LEU A CA 1
ATOM 1537 C C . LEU A 1 195 ? 17.434 -12.085 -24.258 1.00 97.56 195 LEU A C 1
ATOM 1539 O O . LEU A 1 195 ? 17.673 -12.661 -23.203 1.00 97.56 195 LEU A O 1
ATOM 1543 N N . SER A 1 196 ? 17.106 -12.737 -25.376 1.00 97.38 196 SER A N 1
ATOM 1544 C CA . SER A 1 196 ? 17.020 -14.194 -25.455 1.00 97.38 196 SER A CA 1
ATOM 1545 C C . SER A 1 196 ? 18.352 -14.830 -25.055 1.00 97.38 196 SER A C 1
ATOM 1547 O O . SER A 1 196 ? 18.395 -15.644 -24.135 1.00 97.38 196 SER A O 1
ATOM 1549 N N . THR A 1 197 ? 19.455 -14.371 -25.652 1.00 96.81 197 THR A N 1
ATOM 1550 C CA . THR A 1 197 ? 20.813 -14.850 -25.354 1.00 96.81 197 THR A CA 1
ATOM 1551 C C . THR A 1 197 ? 21.190 -14.628 -23.887 1.00 96.81 197 THR A C 1
ATOM 1553 O O . THR A 1 197 ? 21.638 -15.556 -23.218 1.00 96.81 197 THR A O 1
ATOM 1556 N N . ALA A 1 198 ? 20.971 -13.423 -23.356 1.00 95.88 198 ALA A N 1
ATOM 1557 C CA . ALA A 1 198 ? 21.300 -13.075 -21.977 1.00 95.88 198 ALA A CA 1
ATOM 1558 C C . ALA A 1 198 ? 20.456 -13.873 -20.973 1.00 95.88 198 ALA A C 1
ATOM 1560 O O . ALA A 1 198 ? 20.971 -14.332 -19.953 1.00 95.88 198 ALA A O 1
ATOM 1561 N N . PHE A 1 199 ? 19.172 -14.097 -21.264 1.00 96.06 199 PHE A N 1
ATOM 1562 C CA . PHE A 1 199 ? 18.328 -14.946 -20.432 1.00 96.06 199 PHE A CA 1
ATOM 1563 C C . PHE A 1 199 ? 18.745 -16.413 -20.505 1.00 96.06 199 PHE A C 1
ATOM 1565 O O . PHE A 1 199 ? 18.767 -17.049 -19.457 1.00 96.06 199 PHE A O 1
ATOM 1572 N N . GLN A 1 200 ? 19.128 -16.947 -21.669 1.00 95.44 200 GLN A N 1
ATOM 1573 C CA . GLN A 1 200 ? 19.660 -18.313 -21.755 1.00 95.44 200 GLN A CA 1
ATOM 1574 C C . GLN A 1 200 ? 20.963 -18.462 -20.963 1.00 95.44 200 GLN A C 1
ATOM 1576 O O . GLN A 1 200 ? 21.041 -19.320 -20.087 1.00 95.44 200 GLN A O 1
ATOM 1581 N N . ALA A 1 201 ? 21.926 -17.556 -21.153 1.00 94.19 201 ALA A N 1
ATOM 1582 C CA . ALA A 1 201 ? 23.167 -17.546 -20.377 1.00 94.19 201 ALA A CA 1
ATOM 1583 C C . ALA A 1 201 ? 22.885 -17.461 -18.867 1.00 94.19 201 ALA A C 1
ATOM 1585 O O . ALA A 1 201 ? 23.452 -18.208 -18.068 1.00 94.19 201 ALA A O 1
ATOM 1586 N N . SER A 1 202 ? 21.941 -16.604 -18.469 1.00 92.50 202 SER A N 1
ATOM 1587 C CA . SER A 1 202 ? 21.470 -16.497 -17.088 1.00 92.50 202 SER A CA 1
ATOM 1588 C C . SER A 1 202 ? 20.905 -17.822 -16.566 1.00 92.50 202 SER A C 1
ATOM 1590 O O . SER A 1 202 ? 21.194 -18.188 -15.430 1.00 92.50 202 SER A O 1
ATOM 1592 N N . LEU A 1 203 ? 20.147 -18.574 -17.370 1.00 92.62 203 LEU A N 1
ATOM 1593 C CA . LEU A 1 203 ? 19.560 -19.865 -16.986 1.00 92.62 203 LEU A CA 1
ATOM 1594 C C . LEU A 1 203 ? 20.581 -21.005 -16.886 1.00 92.62 203 LEU A C 1
ATOM 1596 O O . LEU A 1 203 ? 20.398 -21.898 -16.059 1.00 92.62 203 LEU A O 1
ATOM 1600 N N . GLU A 1 204 ? 21.630 -20.976 -17.703 1.00 93.69 204 GLU A N 1
ATOM 1601 C CA . GLU A 1 204 ? 22.699 -21.985 -17.729 1.00 93.69 204 GLU A CA 1
ATOM 1602 C C . GLU A 1 204 ? 23.766 -21.742 -16.653 1.00 93.69 204 GLU A C 1
ATOM 1604 O O . GLU A 1 204 ? 24.494 -22.654 -16.256 1.00 93.69 204 GLU A O 1
ATOM 1609 N N . THR A 1 205 ? 23.848 -20.513 -16.145 1.00 92.94 205 THR A N 1
ATOM 1610 C CA . THR A 1 205 ? 24.865 -20.116 -15.174 1.00 92.94 205 THR A CA 1
ATOM 1611 C C . THR A 1 205 ? 24.669 -20.807 -13.826 1.00 92.94 205 THR A C 1
ATOM 1613 O O . THR A 1 205 ? 23.614 -20.725 -13.189 1.00 92.94 205 THR A O 1
ATOM 1616 N N . ARG A 1 206 ? 25.741 -21.428 -13.326 1.00 90.75 206 ARG A N 1
ATOM 1617 C CA . ARG A 1 206 ? 25.813 -21.899 -11.941 1.00 90.75 206 ARG A CA 1
ATOM 1618 C C . ARG A 1 206 ? 25.907 -20.706 -10.987 1.00 90.75 206 ARG A C 1
ATOM 1620 O O . ARG A 1 206 ? 26.778 -19.855 -11.129 1.00 90.75 206 ARG A O 1
ATOM 1627 N N . ILE A 1 207 ? 25.055 -20.688 -9.965 1.00 87.44 207 ILE A N 1
ATOM 1628 C CA . ILE A 1 207 ? 25.101 -19.678 -8.903 1.00 87.44 207 ILE A CA 1
ATOM 1629 C C . ILE A 1 207 ? 26.125 -20.097 -7.843 1.00 87.44 207 ILE A C 1
ATOM 1631 O O . ILE A 1 207 ? 26.008 -21.172 -7.252 1.00 87.44 207 ILE A O 1
ATOM 1635 N N . PHE A 1 208 ? 27.101 -19.228 -7.580 1.00 83.88 208 PHE A N 1
ATOM 1636 C CA . PHE A 1 208 ? 28.126 -19.423 -6.552 1.00 83.88 208 PHE A CA 1
ATOM 1637 C C . PHE A 1 208 ? 27.751 -18.684 -5.263 1.00 83.88 208 PHE A C 1
ATOM 1639 O O . PHE A 1 208 ? 28.146 -17.539 -5.022 1.00 83.88 208 PHE A O 1
ATOM 1646 N N . ARG A 1 209 ? 26.937 -19.330 -4.428 1.00 76.56 209 ARG A N 1
ATOM 1647 C CA . ARG A 1 209 ? 26.415 -18.720 -3.196 1.00 76.56 209 ARG A CA 1
ATOM 1648 C C . ARG A 1 209 ? 27.488 -18.489 -2.147 1.00 76.56 209 ARG A C 1
ATOM 1650 O O . ARG A 1 209 ? 27.404 -17.520 -1.404 1.00 76.56 209 ARG A O 1
ATOM 1657 N N . GLU A 1 210 ? 28.468 -19.376 -2.099 1.00 82.88 210 GLU A N 1
ATOM 1658 C CA . GLU A 1 210 ? 29.589 -19.364 -1.166 1.00 82.88 210 GLU A CA 1
ATOM 1659 C C . GLU A 1 210 ? 30.414 -18.069 -1.235 1.00 82.88 210 GLU A C 1
ATOM 1661 O O . GLU A 1 210 ? 31.017 -17.681 -0.239 1.00 82.88 210 GLU A O 1
ATOM 1666 N N . PHE A 1 211 ? 30.379 -17.363 -2.370 1.00 78.81 211 PHE A N 1
ATOM 1667 C CA . PHE A 1 211 ? 31.097 -16.101 -2.564 1.00 78.81 211 PHE A CA 1
ATOM 1668 C C . PHE A 1 211 ? 30.200 -14.861 -2.438 1.00 78.81 211 PHE A C 1
ATOM 1670 O O . PHE A 1 211 ? 30.699 -13.747 -2.297 1.00 78.81 211 PHE A O 1
ATOM 1677 N N . CYS A 1 212 ? 28.873 -15.018 -2.424 1.00 72.12 212 CYS A N 1
ATOM 1678 C CA . CYS A 1 212 ? 27.956 -13.886 -2.311 1.00 72.12 212 CYS A CA 1
ATOM 1679 C C . CYS A 1 212 ? 28.078 -13.223 -0.927 1.00 72.12 212 CYS A C 1
ATOM 1681 O O . CYS A 1 212 ? 27.765 -13.829 0.098 1.00 72.12 212 CYS A O 1
ATOM 1683 N N . HIS A 1 213 ? 28.491 -11.952 -0.886 1.00 65.25 213 HIS A N 1
ATOM 1684 C CA . HIS A 1 213 ? 28.677 -11.239 0.377 1.00 65.25 213 HIS A CA 1
ATOM 1685 C C . HIS A 1 213 ? 27.330 -11.065 1.116 1.00 65.25 213 HIS A C 1
ATOM 1687 O O . HIS A 1 213 ? 26.379 -10.517 0.547 1.00 65.25 213 HIS A O 1
ATOM 1693 N N . PRO A 1 214 ? 27.227 -11.448 2.402 1.00 58.19 214 PRO A N 1
ATOM 1694 C CA . PRO A 1 214 ? 25.954 -11.491 3.132 1.00 58.19 214 PRO A CA 1
ATOM 1695 C C . PRO A 1 214 ? 25.303 -10.114 3.353 1.00 58.19 214 PRO A C 1
ATOM 1697 O O . PRO A 1 214 ? 24.109 -10.033 3.636 1.00 58.19 214 PRO A O 1
ATOM 1700 N N . GLY A 1 215 ? 26.069 -9.026 3.214 1.00 59.12 215 GLY A N 1
ATOM 1701 C CA . GLY A 1 215 ? 25.578 -7.645 3.299 1.00 59.12 215 GLY A CA 1
ATOM 1702 C C . GLY A 1 215 ? 25.025 -7.054 1.994 1.00 59.12 215 GLY A C 1
ATOM 1703 O O . GLY A 1 215 ? 24.505 -5.940 2.026 1.00 59.12 215 GLY A O 1
ATOM 1704 N N . PHE A 1 216 ? 25.137 -7.745 0.854 1.00 64.25 216 PHE A N 1
ATOM 1705 C CA . PHE A 1 216 ? 24.654 -7.224 -0.429 1.00 64.25 216 PHE A CA 1
ATOM 1706 C C . PHE A 1 216 ? 23.155 -7.504 -0.592 1.00 64.25 216 PHE A C 1
ATOM 1708 O O . PHE A 1 216 ? 22.684 -8.639 -0.465 1.00 64.25 216 PHE A O 1
ATOM 1715 N N . GLY A 1 217 ? 22.382 -6.439 -0.825 1.00 60.31 217 GLY A N 1
ATOM 1716 C CA . GLY A 1 217 ? 20.936 -6.519 -0.985 1.00 60.31 217 GLY A CA 1
ATOM 1717 C C . GLY A 1 217 ? 20.513 -7.322 -2.226 1.00 60.31 217 GLY A C 1
ATOM 1718 O O . GLY A 1 217 ? 21.329 -7.648 -3.084 1.00 60.31 217 GLY A O 1
ATOM 1719 N N . PRO A 1 218 ? 19.213 -7.638 -2.356 1.00 63.47 218 PRO A N 1
ATOM 1720 C CA . PRO A 1 218 ? 18.676 -8.459 -3.450 1.00 63.47 218 PRO A CA 1
ATOM 1721 C C . PRO A 1 218 ? 18.655 -7.761 -4.828 1.00 63.47 218 PRO A C 1
ATOM 1723 O O . PRO A 1 218 ? 18.167 -8.320 -5.814 1.00 63.47 218 PRO A O 1
ATOM 1726 N N . VAL A 1 219 ? 19.069 -6.495 -4.889 1.00 66.94 219 VAL A N 1
ATOM 1727 C CA . VAL A 1 219 ? 19.019 -5.662 -6.100 1.00 66.94 219 VAL A CA 1
ATOM 1728 C C . VAL A 1 219 ? 20.225 -4.728 -6.162 1.00 66.94 219 VAL A C 1
ATOM 1730 O O . VAL A 1 219 ? 20.803 -4.570 -7.231 1.00 66.94 219 VAL A O 1
ATOM 1733 N N . ASP A 1 220 ? 20.622 -4.163 -5.020 1.00 77.44 220 ASP A N 1
ATOM 1734 C CA . ASP A 1 220 ? 21.718 -3.208 -4.862 1.00 77.44 220 ASP A CA 1
ATOM 1735 C C . ASP A 1 220 ? 22.102 -3.063 -3.372 1.00 77.44 220 ASP A C 1
ATOM 1737 O O . ASP A 1 220 ? 21.432 -3.612 -2.489 1.00 77.44 220 ASP A O 1
ATOM 1741 N N . PHE A 1 221 ? 23.194 -2.352 -3.086 1.00 76.31 221 PHE A N 1
ATOM 1742 C CA . PHE A 1 221 ? 23.603 -1.945 -1.740 1.00 76.31 221 PHE A CA 1
ATOM 1743 C C . PHE A 1 221 ? 24.344 -0.600 -1.761 1.00 76.31 221 PHE A C 1
ATOM 1745 O O . PHE A 1 221 ? 24.870 -0.190 -2.795 1.00 76.31 221 PHE A O 1
ATOM 1752 N N . ALA A 1 222 ? 24.415 0.073 -0.607 1.00 78.06 222 ALA A N 1
ATOM 1753 C CA . ALA A 1 222 ? 25.162 1.319 -0.444 1.00 78.06 222 ALA A CA 1
ATOM 1754 C C . ALA A 1 222 ? 26.369 1.150 0.497 1.00 78.06 222 ALA A C 1
ATOM 1756 O O . ALA A 1 222 ? 26.216 0.613 1.595 1.00 78.06 222 ALA A O 1
ATOM 1757 N N . ILE A 1 223 ? 27.552 1.643 0.107 1.00 73.75 223 ILE A N 1
ATOM 1758 C CA . ILE A 1 223 ? 28.752 1.700 0.967 1.00 73.75 223 ILE A CA 1
ATOM 1759 C C . ILE A 1 223 ? 29.095 3.156 1.276 1.00 73.75 223 ILE A C 1
ATOM 1761 O O . ILE A 1 223 ? 29.643 3.867 0.441 1.00 73.75 223 ILE A O 1
ATOM 1765 N N . ALA A 1 224 ? 28.855 3.603 2.506 1.00 68.75 224 ALA A N 1
ATOM 1766 C CA . ALA A 1 224 ? 29.405 4.877 2.969 1.00 68.75 224 ALA A CA 1
ATOM 1767 C C . ALA A 1 224 ? 30.895 4.705 3.348 1.00 68.75 224 ALA A C 1
ATOM 1769 O O . ALA A 1 224 ? 31.192 3.807 4.141 1.00 68.75 224 ALA A O 1
ATOM 1770 N N . PRO A 1 225 ? 31.828 5.551 2.859 1.00 66.62 225 PRO A N 1
ATOM 1771 C CA . PRO A 1 225 ? 33.231 5.501 3.267 1.00 66.62 225 PRO A CA 1
ATOM 1772 C C . PRO A 1 225 ? 33.380 5.646 4.783 1.00 66.62 225 PRO A C 1
ATOM 1774 O O . PRO A 1 225 ? 32.722 6.485 5.401 1.00 66.62 225 PRO A O 1
ATOM 1777 N N . GLN A 1 226 ? 34.283 4.879 5.393 1.00 62.28 226 GLN A N 1
ATOM 1778 C CA . GLN A 1 226 ? 34.458 4.866 6.850 1.00 62.28 226 GLN A CA 1
ATOM 1779 C C . GLN A 1 226 ? 34.865 6.247 7.404 1.00 62.28 226 GLN A C 1
ATOM 1781 O O . GLN A 1 226 ? 34.391 6.659 8.459 1.00 62.28 226 GLN A O 1
ATOM 1786 N N . SER A 1 227 ? 35.637 7.025 6.638 1.00 65.00 227 SER A N 1
ATOM 1787 C CA . SER A 1 227 ? 36.007 8.413 6.955 1.00 65.00 227 SER A CA 1
ATOM 1788 C C . SER A 1 227 ? 34.817 9.385 6.985 1.00 65.00 227 SER A C 1
ATOM 1790 O O . SER A 1 227 ? 34.840 10.366 7.729 1.00 65.00 227 SER A O 1
ATOM 1792 N N . TYR A 1 228 ? 33.741 9.110 6.239 1.00 61.62 228 TYR A N 1
ATOM 1793 C CA . TYR A 1 228 ? 32.505 9.902 6.274 1.00 61.62 228 TYR A CA 1
ATOM 1794 C C . TYR A 1 228 ? 31.680 9.617 7.536 1.00 61.62 228 TYR A C 1
ATOM 1796 O O . TYR A 1 228 ? 30.920 10.477 7.973 1.00 61.62 228 TYR A O 1
ATOM 1804 N N . LEU A 1 229 ? 31.858 8.448 8.163 1.00 55.78 229 LEU A N 1
ATOM 1805 C CA . LEU A 1 229 ? 31.195 8.083 9.423 1.00 55.78 229 LEU A CA 1
ATOM 1806 C C . LEU A 1 229 ? 31.748 8.850 10.629 1.00 55.78 229 LEU A C 1
ATOM 1808 O O . LEU A 1 229 ? 31.065 8.970 11.646 1.00 55.78 229 LEU A O 1
ATOM 1812 N N . LEU A 1 230 ? 32.978 9.357 10.511 1.00 57.25 230 LEU A N 1
ATOM 1813 C CA . LEU A 1 230 ? 33.706 10.033 11.583 1.00 57.25 230 LEU A CA 1
ATOM 1814 C C . LEU A 1 230 ? 33.494 11.554 11.585 1.00 57.25 230 LEU A C 1
ATOM 1816 O O . LEU A 1 230 ? 33.789 12.203 12.586 1.00 57.25 230 LEU A O 1
ATOM 1820 N N . LYS A 1 231 ? 32.948 12.139 10.507 1.00 65.31 231 LYS A N 1
ATOM 1821 C CA . LYS A 1 231 ? 32.638 13.576 10.465 1.00 65.31 231 LYS A CA 1
ATOM 1822 C C . LYS A 1 231 ? 31.445 13.887 11.382 1.00 65.31 231 LYS A C 1
ATOM 1824 O O . LYS A 1 231 ? 30.366 13.340 11.145 1.00 65.31 231 LYS A O 1
ATOM 1829 N N . PRO A 1 232 ? 31.576 14.797 12.370 1.00 65.31 232 PRO A N 1
ATOM 1830 C CA . PRO A 1 232 ? 30.509 15.091 13.333 1.00 65.31 232 PRO A CA 1
ATOM 1831 C C . PRO A 1 232 ? 29.186 15.500 12.676 1.00 65.31 232 PRO A C 1
ATOM 1833 O O . PRO A 1 232 ? 28.123 15.051 13.093 1.00 65.31 232 PRO A O 1
ATOM 1836 N N . THR A 1 233 ? 29.250 16.277 11.593 1.00 60.56 233 THR A N 1
ATOM 1837 C CA . THR A 1 233 ? 28.083 16.739 10.826 1.00 60.56 233 THR A CA 1
ATOM 1838 C C . THR A 1 233 ? 27.335 15.599 10.134 1.00 60.56 233 THR A C 1
ATOM 1840 O O . THR A 1 233 ? 26.106 15.560 10.165 1.00 60.56 233 THR A O 1
ATOM 1843 N N . ILE A 1 234 ? 28.051 14.621 9.572 1.00 59.75 234 ILE A N 1
ATOM 1844 C CA . ILE A 1 234 ? 27.445 13.433 8.953 1.00 59.75 234 ILE A CA 1
ATOM 1845 C C . ILE A 1 234 ? 26.976 12.444 10.016 1.00 59.75 234 ILE A C 1
ATOM 1847 O O . ILE A 1 234 ? 25.929 11.833 9.834 1.00 59.75 234 ILE A O 1
ATOM 1851 N N . LYS A 1 235 ? 27.682 12.314 11.146 1.00 59.28 235 LYS A N 1
ATOM 1852 C CA . LYS A 1 235 ? 27.222 11.516 12.290 1.00 59.28 235 LYS A CA 1
ATOM 1853 C C . LYS A 1 235 ? 25.895 12.065 12.818 1.00 59.28 235 LYS A C 1
ATOM 1855 O O . LYS A 1 235 ? 24.947 11.303 12.932 1.00 59.28 235 LYS A O 1
ATOM 1860 N N . PHE A 1 236 ? 25.788 13.379 13.024 1.00 62.75 236 PHE A N 1
ATOM 1861 C CA . PHE A 1 236 ? 24.554 14.042 13.458 1.00 62.75 236 PHE A CA 1
ATOM 1862 C C . PHE A 1 236 ? 23.415 13.878 12.436 1.00 62.75 236 PHE A C 1
ATOM 1864 O O . PHE A 1 236 ? 22.309 13.472 12.796 1.00 62.75 236 PHE A O 1
ATOM 1871 N N . HIS A 1 237 ? 23.694 14.086 11.145 1.00 59.88 237 HIS A N 1
ATOM 1872 C CA . HIS A 1 237 ? 22.708 13.898 10.077 1.00 59.88 237 HIS A CA 1
ATOM 1873 C C . HIS A 1 237 ? 22.283 12.425 9.907 1.00 59.88 237 HIS A C 1
ATOM 1875 O O . HIS A 1 237 ? 21.101 12.144 9.737 1.00 59.88 237 HIS A O 1
ATOM 1881 N N . ARG A 1 238 ? 23.206 11.461 10.035 1.00 56.50 238 ARG A N 1
ATOM 1882 C CA . ARG A 1 238 ? 22.909 10.016 10.040 1.00 56.50 238 ARG A CA 1
ATOM 1883 C C . ARG A 1 238 ? 22.136 9.581 11.270 1.00 56.50 238 ARG A C 1
ATOM 1885 O O . ARG A 1 238 ? 21.349 8.655 11.148 1.00 56.50 238 ARG A O 1
ATOM 1892 N N . THR A 1 239 ? 22.330 10.202 12.428 1.00 60.09 239 THR A N 1
ATOM 1893 C CA . THR A 1 239 ? 21.491 9.929 13.601 1.00 60.09 239 THR A CA 1
ATOM 1894 C C . THR A 1 239 ? 20.065 10.416 13.339 1.00 60.09 239 THR A C 1
ATOM 1896 O O . THR A 1 239 ? 19.123 9.654 13.523 1.00 60.09 239 THR A O 1
ATOM 1899 N N . LEU A 1 240 ? 19.897 11.621 12.781 1.00 56.31 240 LEU A N 1
ATOM 1900 C CA . LEU A 1 240 ? 18.591 12.161 12.374 1.00 56.31 240 LEU A CA 1
ATOM 1901 C C . LEU A 1 240 ? 17.892 11.315 11.289 1.00 56.31 240 LEU A C 1
ATOM 1903 O O . LEU A 1 240 ? 16.711 10.994 11.419 1.00 56.31 240 LEU A O 1
ATOM 1907 N N . VAL A 1 241 ? 18.609 10.901 10.239 1.00 51.41 241 VAL A N 1
ATOM 1908 C CA . VAL A 1 241 ? 18.078 10.039 9.162 1.00 51.41 241 VAL A CA 1
ATOM 1909 C C . VAL A 1 241 ? 17.915 8.588 9.622 1.00 51.41 241 VAL A C 1
ATOM 1911 O O . VAL A 1 241 ? 16.963 7.925 9.226 1.00 51.41 241 VAL A O 1
ATOM 1914 N N . GLY A 1 242 ? 18.793 8.093 10.492 1.00 46.44 242 GLY A N 1
ATOM 1915 C CA . GLY A 1 242 ? 18.767 6.748 11.065 1.00 46.44 242 GLY A CA 1
ATOM 1916 C C . GLY A 1 242 ? 17.596 6.536 12.021 1.00 46.44 242 GLY A C 1
ATOM 1917 O O . GLY A 1 242 ? 16.937 5.506 11.927 1.00 46.44 242 GLY A O 1
ATOM 1918 N N . VAL A 1 243 ? 17.247 7.527 12.849 1.00 53.72 243 VAL A N 1
ATOM 1919 C CA . VAL A 1 243 ? 15.993 7.533 13.632 1.00 53.72 243 VAL A CA 1
ATOM 1920 C C . VAL A 1 243 ? 14.779 7.487 12.692 1.00 53.72 243 VAL A C 1
ATOM 1922 O O . VAL A 1 243 ? 13.826 6.736 12.914 1.00 53.72 243 VAL A O 1
ATOM 1925 N N . ARG A 1 244 ? 14.851 8.202 11.564 1.00 44.09 244 ARG A N 1
ATOM 1926 C CA . ARG A 1 244 ? 13.824 8.187 10.512 1.00 44.09 244 ARG A CA 1
ATOM 1927 C C . ARG A 1 244 ? 13.727 6.846 9.756 1.00 44.09 244 ARG A C 1
ATOM 1929 O O . ARG A 1 244 ? 12.619 6.396 9.487 1.00 44.09 244 ARG A O 1
ATOM 1936 N N . GLN A 1 245 ? 14.842 6.181 9.431 1.00 34.69 245 GLN A N 1
ATOM 1937 C CA . GLN A 1 245 ? 14.888 4.929 8.651 1.00 34.69 245 GLN A CA 1
ATOM 1938 C C . GLN A 1 245 ? 14.749 3.648 9.492 1.00 34.69 245 GLN A C 1
ATOM 1940 O O . GLN A 1 245 ? 14.148 2.687 9.009 1.00 34.69 245 GLN A O 1
ATOM 1945 N N . ALA A 1 246 ? 15.234 3.604 10.738 1.00 37.38 246 ALA A N 1
ATOM 1946 C CA . ALA A 1 246 ? 15.044 2.465 11.649 1.00 37.38 246 ALA A CA 1
ATOM 1947 C C . ALA A 1 246 ? 13.552 2.219 11.937 1.00 37.38 246 ALA A C 1
ATOM 1949 O O . ALA A 1 246 ? 13.093 1.074 11.959 1.00 37.38 246 ALA A O 1
ATOM 1950 N N . THR A 1 247 ? 12.782 3.306 12.012 1.00 44.69 247 THR A N 1
ATOM 1951 C CA . THR A 1 247 ? 11.317 3.299 12.100 1.00 44.69 247 THR A CA 1
ATOM 1952 C C . THR A 1 247 ? 10.666 2.684 10.850 1.00 44.69 247 THR A C 1
ATOM 1954 O O . THR A 1 247 ? 9.647 2.014 10.953 1.00 44.69 247 THR A O 1
ATOM 1957 N N . ILE A 1 248 ? 11.281 2.816 9.669 1.00 40.06 248 ILE A N 1
ATOM 1958 C CA . ILE A 1 248 ? 10.744 2.336 8.382 1.00 40.06 248 ILE A CA 1
ATOM 1959 C C . ILE A 1 248 ? 11.187 0.890 8.055 1.00 40.06 248 ILE A C 1
ATOM 1961 O O . ILE A 1 248 ? 10.418 0.117 7.482 1.00 40.06 248 ILE A O 1
ATOM 1965 N N . HIS A 1 249 ? 12.405 0.479 8.428 1.00 32.25 249 HIS A N 1
ATOM 1966 C CA . HIS A 1 249 ? 12.988 -0.820 8.048 1.00 32.25 249 HIS A CA 1
ATOM 1967 C C . HIS A 1 249 ? 12.520 -2.000 8.933 1.00 32.25 249 HIS A C 1
ATOM 1969 O O . HIS A 1 249 ? 12.399 -3.126 8.442 1.00 32.25 249 HIS A O 1
ATOM 1975 N N . SER A 1 250 ? 12.177 -1.757 10.208 1.00 38.62 250 SER A N 1
ATOM 1976 C CA . SER A 1 250 ? 11.610 -2.775 11.122 1.00 38.62 250 SER A CA 1
ATOM 1977 C C . SER A 1 250 ? 10.263 -3.330 10.618 1.00 38.62 250 SER A C 1
ATOM 1979 O O . SER A 1 250 ? 9.982 -4.527 10.681 1.00 38.62 250 SER A O 1
ATOM 1981 N N . ILE A 1 251 ? 9.475 -2.465 9.977 1.00 42.00 251 ILE A N 1
ATOM 1982 C CA . ILE A 1 251 ? 8.130 -2.745 9.457 1.00 42.00 251 ILE A CA 1
ATOM 1983 C C . ILE A 1 251 ? 8.162 -3.606 8.173 1.00 42.00 251 ILE A C 1
ATOM 1985 O O . ILE A 1 251 ? 7.179 -4.270 7.835 1.00 42.00 251 ILE A O 1
ATOM 1989 N N . SER A 1 252 ? 9.290 -3.666 7.453 1.00 35.28 252 SER A N 1
ATOM 1990 C CA . SER A 1 252 ? 9.384 -4.379 6.166 1.00 35.28 252 SER A CA 1
ATOM 1991 C C . SER A 1 252 ? 9.886 -5.833 6.294 1.00 35.28 252 SER A C 1
ATOM 1993 O O . SER A 1 252 ? 9.356 -6.728 5.625 1.00 35.28 252 SER A O 1
ATOM 1995 N N . LYS A 1 253 ? 10.831 -6.116 7.212 1.00 31.61 253 LYS A N 1
ATOM 1996 C CA . LYS A 1 253 ? 11.443 -7.454 7.400 1.00 31.61 253 LYS A CA 1
ATOM 1997 C C . LYS A 1 253 ? 10.456 -8.524 7.889 1.00 31.61 253 LYS A C 1
ATOM 1999 O O . LYS A 1 253 ? 10.541 -9.679 7.463 1.00 31.61 253 LYS A O 1
ATOM 2004 N N . THR A 1 254 ? 9.479 -8.162 8.720 1.00 44.56 254 THR A N 1
ATOM 2005 C CA . THR A 1 254 ? 8.475 -9.110 9.247 1.00 44.56 254 THR A CA 1
ATOM 2006 C C . THR A 1 254 ? 7.480 -9.546 8.161 1.00 44.56 254 THR A C 1
ATOM 2008 O O . THR A 1 254 ? 7.100 -10.718 8.080 1.00 44.56 254 THR A O 1
ATOM 2011 N N . LYS A 1 255 ? 7.153 -8.643 7.224 1.00 39.50 255 LYS A N 1
ATOM 2012 C CA . LYS A 1 255 ? 6.244 -8.897 6.090 1.00 39.50 255 LYS A CA 1
ATOM 2013 C C . LYS A 1 255 ? 6.829 -9.829 5.018 1.00 39.50 255 LYS A C 1
ATOM 2015 O O . LYS A 1 255 ? 6.070 -10.515 4.328 1.00 39.50 255 LYS A O 1
ATOM 2020 N N . GLN A 1 256 ? 8.154 -9.910 4.879 1.00 35.62 256 GLN A N 1
ATOM 2021 C CA . GLN A 1 256 ? 8.804 -10.779 3.887 1.00 35.62 256 GLN A CA 1
ATOM 2022 C C . GLN A 1 256 ? 8.900 -12.248 4.356 1.00 35.62 256 GLN A C 1
ATOM 2024 O O . GLN A 1 256 ? 8.747 -13.163 3.541 1.00 35.62 256 GLN A O 1
ATOM 2029 N N . LYS A 1 257 ? 9.042 -12.493 5.673 1.00 38.34 257 LYS A N 1
ATOM 2030 C CA . LYS A 1 257 ? 9.133 -13.849 6.257 1.00 38.34 257 LYS A CA 1
ATOM 2031 C C . LYS A 1 257 ? 7.838 -14.655 6.109 1.00 38.34 257 LYS A C 1
ATOM 2033 O O . LYS A 1 257 ? 7.892 -15.791 5.633 1.00 38.34 257 LYS A O 1
ATOM 2038 N N . LEU A 1 258 ? 6.674 -14.063 6.398 1.00 42.84 258 LEU A N 1
ATOM 2039 C CA . LEU A 1 258 ? 5.385 -14.768 6.292 1.00 42.84 258 LEU A CA 1
ATOM 2040 C C . LEU A 1 258 ? 5.006 -15.121 4.841 1.00 42.84 258 LEU A C 1
ATOM 2042 O O . LEU A 1 258 ? 4.455 -16.192 4.581 1.00 42.84 258 LEU A O 1
ATOM 2046 N N . ARG A 1 259 ? 5.347 -14.264 3.867 1.00 41.75 259 ARG A N 1
ATOM 2047 C CA . ARG A 1 259 ? 5.041 -14.501 2.441 1.00 41.75 259 ARG A CA 1
ATOM 2048 C C . ARG A 1 259 ? 5.780 -15.714 1.863 1.00 41.75 259 ARG A C 1
ATOM 2050 O O . ARG A 1 259 ? 5.213 -16.432 1.041 1.00 41.75 259 ARG A O 1
ATOM 2057 N N . SER A 1 260 ? 7.003 -15.986 2.325 1.00 40.47 260 SER A N 1
ATOM 2058 C CA . SER A 1 260 ? 7.801 -17.142 1.883 1.00 40.47 260 SER A CA 1
ATOM 2059 C C . SER A 1 260 ? 7.270 -18.491 2.401 1.00 40.47 260 SER A C 1
ATOM 2061 O O . SER A 1 260 ? 7.496 -19.531 1.776 1.00 40.47 260 SER A O 1
ATOM 2063 N N . TRP A 1 261 ? 6.540 -18.475 3.522 1.00 47.91 261 TRP A N 1
ATOM 2064 C CA . TRP A 1 261 ? 5.979 -19.669 4.160 1.00 47.91 261 TRP A CA 1
ATOM 2065 C C . TRP A 1 261 ? 4.676 -20.102 3.474 1.00 47.91 261 TRP A C 1
ATOM 2067 O O . TRP A 1 261 ? 4.487 -21.266 3.119 1.00 47.91 261 TRP A O 1
ATOM 2077 N N . VAL A 1 262 ? 3.830 -19.124 3.140 1.00 49.44 262 VAL A N 1
ATOM 2078 C CA . VAL A 1 262 ? 2.551 -19.342 2.447 1.00 49.44 262 VAL A CA 1
ATOM 2079 C C . VAL A 1 262 ? 2.741 -19.811 0.993 1.00 49.44 262 VAL A C 1
ATOM 2081 O O . VAL A 1 262 ? 1.942 -20.607 0.496 1.00 49.44 262 VAL A O 1
ATOM 2084 N N . LEU A 1 263 ? 3.813 -19.392 0.302 1.00 46.97 263 LEU A N 1
ATOM 2085 C CA . LEU A 1 263 ? 4.091 -19.833 -1.077 1.00 46.97 263 LEU A CA 1
ATOM 2086 C C . LEU A 1 263 ? 4.496 -21.320 -1.160 1.00 46.97 263 LEU A C 1
ATOM 2088 O O . LEU A 1 263 ? 4.102 -22.011 -2.102 1.00 46.97 263 LEU A O 1
ATOM 2092 N N . ARG A 1 264 ? 5.224 -21.826 -0.150 1.00 47.97 264 ARG A N 1
ATOM 2093 C CA . ARG A 1 264 ? 5.626 -23.243 -0.043 1.00 47.97 264 ARG A CA 1
ATOM 2094 C C . ARG A 1 264 ? 4.436 -24.152 0.261 1.00 47.97 264 ARG A C 1
ATOM 2096 O O . ARG A 1 264 ? 4.321 -25.221 -0.336 1.00 47.97 264 ARG A O 1
ATOM 2103 N N . ALA A 1 265 ? 3.504 -23.691 1.096 1.00 52.97 265 ALA A N 1
ATOM 2104 C CA . ALA A 1 265 ? 2.257 -24.406 1.364 1.00 52.97 265 ALA A CA 1
ATOM 2105 C C . ALA A 1 265 ? 1.374 -24.510 0.104 1.00 52.97 265 ALA A C 1
ATOM 2107 O O . ALA A 1 265 ? 0.845 -25.577 -0.203 1.00 52.97 265 ALA A O 1
ATOM 2108 N N . LYS A 1 266 ? 1.287 -23.434 -0.693 1.00 46.19 266 LYS A N 1
ATOM 2109 C CA . LYS A 1 266 ? 0.487 -23.411 -1.930 1.00 46.19 266 LYS A CA 1
ATOM 2110 C C . LYS A 1 266 ? 1.064 -24.269 -3.065 1.00 46.19 266 LYS A C 1
ATOM 2112 O O . LYS A 1 266 ? 0.285 -24.894 -3.777 1.00 46.19 266 LYS A O 1
ATOM 2117 N N . GLN A 1 267 ? 2.390 -24.361 -3.236 1.00 45.59 267 GLN A N 1
ATOM 2118 C CA . GLN A 1 267 ? 2.993 -25.275 -4.228 1.00 45.59 267 GLN A CA 1
ATOM 2119 C C . GLN A 1 267 ? 2.810 -26.759 -3.863 1.00 45.59 267 GLN A C 1
ATOM 2121 O O . GLN A 1 267 ? 2.674 -27.585 -4.765 1.00 45.59 267 GLN A O 1
ATOM 2126 N N . LYS A 1 268 ? 2.746 -27.083 -2.562 1.00 50.66 268 LYS A N 1
ATOM 2127 C CA . LYS A 1 268 ? 2.495 -28.442 -2.055 1.00 50.66 268 LYS A CA 1
ATOM 2128 C C . LYS A 1 268 ? 1.060 -28.888 -2.351 1.00 50.66 268 LYS A C 1
ATOM 2130 O O . LYS A 1 268 ? 0.864 -29.956 -2.910 1.00 50.66 268 LYS A O 1
ATOM 2135 N N . VAL A 1 269 ? 0.082 -28.008 -2.120 1.00 55.22 269 VAL A N 1
ATOM 2136 C CA . VAL A 1 269 ? -1.337 -28.275 -2.419 1.00 55.22 269 VAL A CA 1
ATOM 2137 C C . VAL A 1 269 ? -1.608 -28.319 -3.931 1.00 55.22 269 VAL A C 1
ATOM 2139 O O . VAL A 1 269 ? -2.344 -29.180 -4.397 1.00 55.22 269 VAL A O 1
ATOM 2142 N N . LYS A 1 270 ? -0.971 -27.456 -4.739 1.00 47.31 270 LYS A N 1
ATOM 2143 C CA . LYS A 1 270 ? -1.191 -27.412 -6.201 1.00 47.31 270 LYS A CA 1
ATOM 2144 C C . LYS A 1 270 ? -0.639 -28.644 -6.943 1.00 47.31 270 LYS A C 1
ATOM 2146 O O . LYS A 1 270 ? -1.174 -28.988 -7.992 1.00 47.31 270 LYS A O 1
ATOM 2151 N N . ARG A 1 271 ? 0.391 -29.319 -6.405 1.00 50.19 271 ARG A N 1
ATOM 2152 C CA . ARG A 1 271 ? 0.880 -30.628 -6.895 1.00 50.19 271 ARG A CA 1
ATOM 2153 C C . ARG A 1 271 ? -0.085 -31.769 -6.555 1.00 50.19 271 ARG A C 1
ATOM 2155 O O . ARG A 1 271 ? -0.283 -32.631 -7.397 1.00 50.19 271 ARG A O 1
ATOM 2162 N N . THR A 1 272 ? -0.723 -31.721 -5.384 1.00 52.62 272 THR A N 1
ATOM 2163 C CA . THR A 1 272 ? -1.734 -32.700 -4.944 1.00 52.62 272 THR A CA 1
ATOM 2164 C C . THR A 1 272 ? -3.063 -32.551 -5.689 1.00 52.62 272 THR A C 1
ATOM 2166 O O . THR A 1 272 ? -3.731 -33.536 -5.956 1.00 52.62 272 THR A O 1
ATOM 2169 N N . VAL A 1 273 ? -3.447 -31.329 -6.069 1.00 50.81 273 VAL A N 1
ATOM 2170 C CA . VAL A 1 273 ? -4.717 -31.080 -6.780 1.00 50.81 273 VAL A CA 1
ATOM 2171 C C . VAL A 1 273 ? -4.623 -31.414 -8.279 1.00 50.81 273 VAL A C 1
ATOM 2173 O O . VAL A 1 273 ? -5.601 -31.873 -8.857 1.00 50.81 273 VAL A O 1
ATOM 2176 N N . ARG A 1 274 ? -3.448 -31.264 -8.915 1.00 42.72 274 ARG A N 1
ATOM 2177 C CA . ARG A 1 274 ? -3.234 -31.621 -10.338 1.00 42.72 274 ARG A CA 1
ATOM 2178 C C . ARG A 1 274 ? -3.217 -33.129 -10.614 1.00 42.72 274 ARG A C 1
ATOM 2180 O O . ARG A 1 274 ? -3.350 -33.508 -11.768 1.00 42.72 274 ARG A O 1
ATOM 2187 N N . SER A 1 275 ? -3.047 -33.967 -9.590 1.00 46.56 275 SER A N 1
ATOM 2188 C CA . SER A 1 275 ? -3.103 -35.428 -9.714 1.00 46.56 275 SER A CA 1
ATOM 2189 C C . SER A 1 275 ? -4.513 -36.001 -9.541 1.00 46.56 275 SER A C 1
ATOM 2191 O O . SER A 1 275 ? -4.649 -37.218 -9.555 1.00 46.56 275 SER A O 1
ATOM 2193 N N . LEU A 1 276 ? -5.540 -35.163 -9.315 1.00 48.47 276 LEU A N 1
ATOM 2194 C CA . LEU A 1 276 ? -6.839 -35.640 -8.830 1.00 48.47 276 LEU A CA 1
ATOM 2195 C C . LEU A 1 276 ? -8.061 -35.358 -9.722 1.00 48.47 276 LEU A C 1
ATOM 2197 O O . LEU A 1 276 ? -9.056 -36.034 -9.492 1.00 48.47 276 LEU A O 1
ATOM 2201 N N . ILE A 1 277 ? -8.069 -34.429 -10.699 1.00 46.22 277 ILE A N 1
ATOM 2202 C CA . ILE A 1 277 ? -9.315 -34.131 -11.460 1.00 46.22 277 ILE A CA 1
ATOM 2203 C C . ILE A 1 277 ? -9.065 -33.693 -12.934 1.00 46.22 277 ILE A C 1
ATOM 2205 O O . ILE A 1 277 ? -8.302 -32.742 -13.131 1.00 46.22 277 ILE A O 1
ATOM 2209 N N . PRO A 1 278 ? -9.713 -34.321 -13.951 1.00 40.59 278 PRO A N 1
ATOM 2210 C CA . PRO A 1 278 ? -9.778 -33.871 -15.355 1.00 40.59 278 PRO A CA 1
ATOM 2211 C C . PRO A 1 278 ? -10.889 -32.829 -15.629 1.00 40.59 278 PRO A C 1
ATOM 2213 O O . PRO A 1 278 ? -11.917 -32.818 -14.956 1.00 40.59 278 PRO A O 1
ATOM 2216 N N . ASP A 1 279 ? -10.676 -31.982 -16.645 1.00 49.56 279 ASP A N 1
ATOM 2217 C CA . ASP A 1 279 ? -11.556 -30.894 -17.124 1.00 49.56 279 ASP A CA 1
ATOM 2218 C C . ASP A 1 279 ? -12.847 -31.386 -17.796 1.00 49.56 279 ASP A C 1
ATOM 2220 O O . ASP A 1 279 ? -12.744 -32.234 -18.677 1.00 49.56 279 ASP A O 1
ATOM 2224 N N . GLN A 1 280 ? -13.998 -30.740 -17.526 1.00 35.12 280 GLN A N 1
ATOM 2225 C CA . GLN A 1 280 ? -15.052 -30.491 -18.531 1.00 35.12 280 GLN A CA 1
ATOM 2226 C C . GLN A 1 280 ? -15.858 -29.199 -18.259 1.00 35.12 280 GLN A C 1
ATOM 2228 O O . GLN A 1 280 ? -16.090 -28.782 -17.126 1.00 35.12 280 GLN A O 1
ATOM 2233 N N . THR A 1 281 ? -16.221 -28.574 -19.377 1.00 41.41 281 THR A N 1
ATOM 2234 C CA . THR A 1 281 ? -16.829 -27.266 -19.669 1.00 41.41 281 THR A CA 1
ATOM 2235 C C . THR A 1 281 ? -18.365 -27.265 -19.604 1.00 41.41 281 THR A C 1
ATOM 2237 O O . THR A 1 281 ? -18.959 -28.333 -19.665 1.00 41.41 281 THR A O 1
ATOM 2240 N N . LEU A 1 282 ? -19.013 -26.080 -19.580 1.00 31.14 282 LEU A N 1
ATOM 2241 C CA . LEU A 1 282 ? -20.035 -25.677 -20.580 1.00 31.14 282 LEU A CA 1
ATOM 2242 C C . LEU A 1 282 ? -20.641 -24.267 -20.372 1.00 31.14 282 LEU A C 1
ATOM 2244 O O . LEU A 1 282 ? -20.647 -23.704 -19.280 1.00 31.14 282 LEU A O 1
ATOM 2248 N N . SER A 1 283 ? -21.075 -23.726 -21.513 1.00 34.03 283 SER A N 1
ATOM 2249 C CA . SER A 1 283 ? -21.428 -22.355 -21.926 1.00 34.03 283 SER A CA 1
ATOM 2250 C C . SER A 1 283 ? -22.903 -21.964 -21.702 1.00 34.03 283 SER A C 1
ATOM 2252 O O . SER A 1 283 ? -23.675 -22.813 -21.275 1.00 34.03 283 SER A O 1
ATOM 2254 N N . VAL A 1 284 ? -23.271 -20.722 -22.103 1.00 28.45 284 VAL A N 1
ATOM 2255 C CA . VAL A 1 284 ? -24.550 -20.224 -22.725 1.00 28.45 284 VAL A CA 1
ATOM 2256 C C . VAL A 1 284 ? -24.970 -18.856 -22.115 1.00 28.45 284 VAL A C 1
ATOM 2258 O O . VAL A 1 284 ? -24.696 -18.616 -20.945 1.00 28.45 284 VAL A O 1
ATOM 2261 N N . GLU A 1 285 ? -25.734 -17.936 -22.727 1.00 27.05 285 GLU A N 1
ATOM 2262 C CA . GLU A 1 285 ? -25.669 -17.107 -23.956 1.00 27.05 285 GLU A CA 1
ATOM 2263 C C . GLU A 1 285 ? -26.650 -15.904 -23.728 1.00 27.05 285 GLU A C 1
ATOM 2265 O O . GLU A 1 285 ? -27.456 -15.944 -22.799 1.00 27.05 285 GLU A O 1
ATOM 2270 N N . LYS A 1 286 ? -26.543 -14.794 -24.481 1.00 37.16 286 LYS A N 1
ATOM 2271 C CA . LYS A 1 286 ? -27.184 -13.463 -24.253 1.00 37.16 286 LYS A CA 1
ATOM 2272 C C . LYS A 1 286 ? -28.537 -13.268 -24.969 1.00 37.16 286 LYS A C 1
ATOM 2274 O O . LYS A 1 286 ? -28.667 -13.763 -26.078 1.00 37.16 286 LYS A O 1
ATOM 2279 N N . GLN A 1 287 ? -29.401 -12.350 -24.487 1.00 25.50 287 GLN A N 1
ATOM 2280 C CA . GLN A 1 287 ? -30.366 -11.584 -25.321 1.00 25.50 287 GLN A CA 1
ATOM 2281 C C . GLN A 1 287 ? -30.625 -10.135 -24.815 1.00 25.50 287 GLN A C 1
ATOM 2283 O O . GLN A 1 287 ? -30.409 -9.826 -23.645 1.00 25.50 287 GLN A O 1
ATOM 2288 N N . HIS A 1 288 ? -31.029 -9.239 -25.732 1.00 30.91 288 HIS A N 1
ATOM 2289 C CA . HIS A 1 288 ? -31.166 -7.766 -25.638 1.00 30.91 288 HIS A CA 1
ATOM 2290 C C . HIS A 1 288 ? -32.516 -7.316 -26.244 1.00 30.91 288 HIS A C 1
ATOM 2292 O O . HIS A 1 288 ? -32.926 -7.923 -27.232 1.00 30.91 288 HIS A O 1
ATOM 2298 N N . SER A 1 289 ? -33.142 -6.229 -25.754 1.00 24.39 289 SER A N 1
ATOM 2299 C CA . SER A 1 289 ? -34.069 -5.335 -26.508 1.00 24.39 289 SER A CA 1
ATOM 2300 C C . SER A 1 289 ? -34.396 -4.019 -25.743 1.00 24.39 289 SER A C 1
ATOM 2302 O O . SER A 1 289 ? -34.206 -4.007 -24.526 1.00 24.39 289 SER A O 1
ATOM 2304 N N . PRO A 1 290 ? -34.824 -2.912 -26.413 1.00 36.81 290 PRO A N 1
ATOM 2305 C CA . PRO A 1 290 ? -34.609 -1.518 -25.959 1.00 36.81 290 PRO A CA 1
ATOM 2306 C C . PRO A 1 290 ? -35.866 -0.605 -25.791 1.00 36.81 290 PRO A C 1
ATOM 2308 O O . PRO A 1 290 ? -36.967 -0.999 -26.160 1.00 36.81 290 PRO A O 1
ATOM 2311 N N . HIS A 1 291 ? -35.609 0.654 -25.351 1.00 25.91 291 HIS A N 1
ATOM 2312 C CA . HIS A 1 291 ? -36.414 1.920 -25.357 1.00 25.91 291 HIS A CA 1
ATOM 2313 C C . HIS A 1 291 ? -37.279 2.291 -24.123 1.00 25.91 291 HIS A C 1
ATOM 2315 O O . HIS A 1 291 ? -37.673 1.389 -23.391 1.00 25.91 291 HIS A O 1
ATOM 2321 N N . PRO A 1 292 ? -37.684 3.579 -23.907 1.00 31.09 292 PRO A N 1
ATOM 2322 C CA . PRO A 1 292 ? -37.181 4.889 -24.384 1.00 31.09 292 PRO A CA 1
ATOM 2323 C C . PRO A 1 292 ? -37.025 5.974 -23.271 1.00 31.09 292 PRO A C 1
ATOM 2325 O O . PRO A 1 292 ? -37.443 5.823 -22.128 1.00 31.09 292 PRO A O 1
ATOM 2328 N N . THR A 1 293 ? -36.434 7.109 -23.649 1.00 31.09 293 THR A N 1
ATOM 2329 C CA . THR A 1 293 ? -36.221 8.352 -22.883 1.00 31.09 293 THR A CA 1
ATOM 2330 C C . THR A 1 293 ? -37.483 9.223 -22.783 1.00 31.09 293 THR A C 1
ATOM 2332 O O . THR A 1 293 ? -38.111 9.493 -23.803 1.00 31.09 293 THR A O 1
ATOM 2335 N N . ALA A 1 294 ? -37.785 9.775 -21.599 1.00 27.67 294 ALA A N 1
ATOM 2336 C CA . ALA A 1 294 ? -38.658 10.947 -21.444 1.00 27.67 294 ALA A CA 1
ATOM 2337 C C . ALA A 1 294 ? -38.276 11.776 -20.201 1.00 27.67 294 ALA A C 1
ATOM 2339 O O . ALA A 1 294 ? -38.226 11.273 -19.080 1.00 27.67 294 ALA A O 1
ATOM 2340 N N . GLN A 1 295 ? -37.989 13.058 -20.431 1.00 27.33 295 GLN A N 1
ATOM 2341 C CA . GLN A 1 295 ? -37.805 14.101 -19.423 1.00 27.33 295 GLN A CA 1
ATOM 2342 C C . GLN A 1 295 ? -39.171 14.552 -18.892 1.00 27.33 295 GLN A C 1
ATOM 2344 O O . GLN A 1 295 ? -40.042 14.873 -19.695 1.00 27.33 295 GLN A O 1
ATOM 2349 N N . THR A 1 296 ? -39.333 14.700 -17.572 1.00 27.94 296 THR A N 1
ATOM 2350 C CA . THR A 1 296 ? -40.392 15.571 -17.033 1.00 27.94 296 THR A CA 1
ATOM 2351 C C . THR A 1 296 ? -39.961 16.255 -15.736 1.00 27.94 296 THR A C 1
ATOM 2353 O O . THR A 1 296 ? -39.332 15.650 -14.871 1.00 27.94 296 THR A O 1
ATOM 2356 N N . LYS A 1 297 ? -40.280 17.551 -15.675 1.00 25.75 297 LYS A N 1
ATOM 2357 C CA . LYS A 1 297 ? -39.994 18.545 -14.635 1.00 25.75 297 LYS A CA 1
ATOM 2358 C C . LYS A 1 297 ? -40.525 18.147 -13.252 1.00 25.75 297 LYS A C 1
ATOM 2360 O O . LYS A 1 297 ? -41.635 17.642 -13.131 1.00 25.75 297 LYS A O 1
ATOM 2365 N N . LEU A 1 298 ? -39.743 18.478 -12.225 1.00 27.16 298 LEU A N 1
ATOM 2366 C CA . LEU A 1 298 ? -40.119 18.452 -10.812 1.00 27.16 298 LEU A CA 1
ATOM 2367 C C . LEU A 1 298 ? -40.764 19.789 -10.414 1.00 27.16 298 LEU A C 1
ATOM 2369 O O . LEU A 1 298 ? -40.150 20.837 -10.598 1.00 27.16 298 LEU A O 1
ATOM 2373 N N . GLU A 1 299 ? -41.947 19.732 -9.802 1.00 25.59 299 GLU A N 1
ATOM 2374 C CA . GLU A 1 299 ? -42.462 20.780 -8.911 1.00 25.59 299 GLU A CA 1
ATOM 2375 C C . GLU A 1 299 ? -42.773 20.181 -7.525 1.00 25.59 299 GLU A C 1
ATOM 2377 O O . GLU A 1 299 ? -43.155 19.009 -7.438 1.00 25.59 299 GLU A O 1
ATOM 2382 N N . PRO A 1 300 ? -42.594 20.943 -6.429 1.00 27.73 300 PRO A N 1
ATOM 2383 C CA . PRO A 1 300 ? -42.599 20.403 -5.074 1.00 27.73 300 PRO A CA 1
ATOM 2384 C C . PRO A 1 300 ? -44.012 20.374 -4.473 1.00 27.73 300 PRO A C 1
ATOM 2386 O O . PRO A 1 300 ? -44.730 21.375 -4.488 1.00 27.73 300 PRO A O 1
ATOM 2389 N N . ARG A 1 301 ? -44.406 19.244 -3.867 1.00 27.17 301 ARG A N 1
ATOM 2390 C CA . ARG A 1 301 ? -45.634 19.158 -3.059 1.00 27.17 301 ARG A CA 1
ATOM 2391 C C . ARG A 1 301 ? -45.344 19.218 -1.561 1.00 27.17 301 ARG A C 1
ATOM 2393 O O . ARG A 1 301 ? -44.435 18.577 -1.047 1.00 27.17 301 ARG A O 1
ATOM 2400 N N . LYS A 1 302 ? -46.166 20.048 -0.920 1.00 27.97 302 LYS A N 1
ATOM 2401 C CA . LYS A 1 302 ? -46.174 20.504 0.469 1.00 27.97 302 LYS A CA 1
ATOM 2402 C C . LYS A 1 302 ? -46.510 19.394 1.470 1.00 27.97 302 LYS A C 1
ATOM 2404 O O . LYS A 1 302 ? -47.304 18.505 1.178 1.00 27.97 302 LYS A O 1
ATOM 2409 N N . ASN A 1 303 ? -45.962 19.560 2.673 1.00 28.89 303 ASN A N 1
ATOM 2410 C CA . ASN A 1 303 ? -46.319 18.862 3.906 1.00 28.89 303 ASN A CA 1
ATOM 2411 C C . ASN A 1 303 ? -47.815 18.986 4.235 1.00 28.89 303 ASN A C 1
ATOM 2413 O O . ASN A 1 303 ? -48.359 20.090 4.233 1.00 28.89 303 ASN A O 1
ATOM 2417 N N . SER A 1 304 ? -48.428 17.876 4.646 1.00 27.62 304 SER A N 1
ATOM 2418 C CA . SER A 1 304 ? -49.638 17.881 5.470 1.00 27.62 304 SER A CA 1
ATOM 2419 C C . SER A 1 304 ? -49.556 16.758 6.503 1.00 27.62 304 SER A C 1
ATOM 2421 O O . SER A 1 304 ? -49.659 15.577 6.181 1.00 27.62 304 SER A O 1
ATOM 2423 N N . THR A 1 305 ? -49.339 17.168 7.745 1.00 29.30 305 THR A N 1
ATOM 2424 C CA . THR A 1 305 ? -49.466 16.412 8.987 1.00 29.30 305 THR A CA 1
ATOM 2425 C C . THR A 1 305 ? -50.940 16.199 9.329 1.00 29.30 305 THR A C 1
ATOM 2427 O O . THR A 1 305 ? -51.667 17.181 9.436 1.00 29.30 305 THR A O 1
ATOM 2430 N N . GLN A 1 306 ? -51.361 14.955 9.584 1.00 28.22 306 GLN A N 1
ATOM 2431 C CA . GLN A 1 306 ? -52.463 14.642 10.508 1.00 28.22 306 GLN A CA 1
ATOM 2432 C C . GLN A 1 306 ? -52.247 13.271 11.190 1.00 28.22 306 GLN A C 1
ATOM 2434 O O . GLN A 1 306 ? -51.599 12.404 10.600 1.00 28.22 306 GLN A O 1
ATOM 2439 N N . PRO A 1 307 ? -52.722 13.097 12.441 1.00 27.38 307 PRO A N 1
ATOM 2440 C CA . PRO A 1 307 ? -52.339 12.000 13.330 1.00 27.38 307 PRO A CA 1
ATOM 2441 C C . PRO A 1 307 ? -53.246 10.763 13.199 1.00 27.38 307 PRO A C 1
ATOM 2443 O O . PRO A 1 307 ? -54.433 10.875 12.904 1.00 27.38 307 PRO A O 1
ATOM 2446 N N . ILE A 1 308 ? -52.684 9.580 13.464 1.00 29.61 308 ILE A N 1
ATOM 2447 C CA . ILE A 1 308 ? -53.390 8.285 13.483 1.00 29.61 308 ILE A CA 1
ATOM 2448 C C . ILE A 1 308 ? -53.829 7.974 14.931 1.00 29.61 308 ILE A C 1
ATOM 2450 O O . ILE A 1 308 ? -53.027 8.185 15.844 1.00 29.61 308 ILE A O 1
ATOM 2454 N N . PRO A 1 309 ? -55.063 7.485 15.172 1.00 29.39 309 PRO A N 1
ATOM 2455 C CA . PRO A 1 309 ? -55.570 7.219 16.515 1.00 29.39 309 PRO A CA 1
ATOM 2456 C C . PRO A 1 309 ? -55.049 5.907 17.120 1.00 29.39 309 PRO A C 1
ATOM 2458 O O . PRO A 1 309 ? -54.766 4.930 16.428 1.00 29.39 309 PRO A O 1
ATOM 2461 N N . SER A 1 310 ? -54.976 5.913 18.448 1.00 30.81 310 SER A N 1
ATOM 2462 C CA . SER A 1 310 ? -54.675 4.802 19.350 1.00 30.81 310 SER A CA 1
ATOM 2463 C C . SER A 1 310 ? -55.672 3.644 19.248 1.00 30.81 310 SER A C 1
ATOM 2465 O O . SER A 1 310 ? -56.879 3.875 19.318 1.00 30.81 310 SER A O 1
ATOM 2467 N N . PHE A 1 311 ? -55.169 2.407 19.228 1.00 28.73 311 PHE A N 1
ATOM 2468 C CA . PHE A 1 311 ? -55.933 1.217 19.606 1.00 28.73 311 PHE A CA 1
ATOM 2469 C C . PHE A 1 311 ? -55.078 0.299 20.487 1.00 28.73 311 PHE A C 1
ATOM 2471 O O . PHE A 1 311 ? -54.056 -0.233 20.056 1.00 28.73 311 PHE A O 1
ATOM 2478 N N . GLU A 1 312 ? -55.518 0.138 21.734 1.00 27.62 312 GLU A N 1
ATOM 2479 C CA . GLU A 1 312 ? -55.123 -0.951 22.621 1.00 27.62 312 GLU A CA 1
ATOM 2480 C C . GLU A 1 312 ? -55.899 -2.228 22.274 1.00 27.62 312 GLU A C 1
ATOM 2482 O O . GLU A 1 312 ? -57.083 -2.181 21.940 1.00 27.62 312 GLU A O 1
ATOM 2487 N N . GLY A 1 313 ? -55.231 -3.369 22.459 1.00 27.33 313 GLY A N 1
ATOM 2488 C CA . GLY A 1 313 ? -55.870 -4.665 22.680 1.00 27.33 313 GLY A CA 1
ATOM 2489 C C . GLY A 1 313 ? -55.718 -5.675 21.545 1.00 27.33 313 GLY A C 1
ATOM 2490 O O . GLY A 1 313 ? -56.540 -5.725 20.642 1.00 27.33 313 GLY A O 1
ATOM 2491 N N . GLN A 1 314 ? -54.736 -6.574 21.662 1.00 28.19 314 GLN A N 1
ATOM 2492 C CA . GLN A 1 314 ? -54.959 -7.975 22.064 1.00 28.19 314 GLN A CA 1
ATOM 2493 C C . GLN A 1 314 ? -53.723 -8.831 21.746 1.00 28.19 314 GLN A C 1
ATOM 2495 O O . GLN A 1 314 ? -53.264 -8.938 20.611 1.00 28.19 314 GLN A O 1
ATOM 2500 N N . HIS A 1 315 ? -53.194 -9.462 22.795 1.00 34.53 315 HIS A N 1
ATOM 2501 C CA . HIS A 1 315 ? -52.190 -10.512 22.718 1.00 34.53 315 HIS A CA 1
ATOM 2502 C C . HIS A 1 315 ? -52.737 -11.711 21.934 1.00 34.53 315 HIS A C 1
ATOM 2504 O O . HIS A 1 315 ? -53.553 -12.476 22.441 1.00 34.53 315 HIS A O 1
ATOM 2510 N N . LEU A 1 316 ? -52.209 -11.921 20.732 1.00 32.03 316 LEU A N 1
ATOM 2511 C CA . LEU A 1 316 ? -52.189 -13.215 20.062 1.00 32.03 316 LEU A CA 1
ATOM 2512 C C . LEU A 1 316 ? -50.726 -13.525 19.749 1.00 32.03 316 LEU A C 1
ATOM 2514 O O . LEU A 1 316 ? -50.105 -12.897 18.894 1.00 32.03 316 LEU A O 1
ATOM 2518 N N . GLN A 1 317 ? -50.159 -14.471 20.500 1.00 34.88 317 GLN A N 1
ATOM 2519 C CA . GLN A 1 317 ? -48.865 -15.079 20.209 1.00 34.88 317 GLN A CA 1
ATOM 2520 C C . GLN A 1 317 ? -48.952 -15.800 18.860 1.00 34.88 317 GLN A C 1
ATOM 2522 O O . GLN A 1 317 ? -49.289 -16.977 18.783 1.00 34.88 317 GLN A O 1
ATOM 2527 N N . GLN A 1 318 ? -48.633 -15.090 17.784 1.00 33.59 318 GLN A N 1
ATOM 2528 C CA . GLN A 1 318 ? -48.211 -15.705 16.537 1.00 33.59 318 GLN A CA 1
ATOM 2529 C C . GLN A 1 318 ? -46.688 -15.671 16.512 1.00 33.59 318 GLN A C 1
ATOM 2531 O O . GLN A 1 318 ? -46.071 -14.632 16.284 1.00 33.59 318 GLN A O 1
ATOM 2536 N N . GLN A 1 319 ? -46.069 -16.827 16.753 1.00 36.69 319 GLN A N 1
ATOM 2537 C CA . GLN A 1 319 ? -44.692 -17.085 16.344 1.00 36.69 319 GLN A CA 1
ATOM 2538 C C . GLN A 1 319 ? -44.639 -17.107 14.810 1.00 36.69 319 GLN A C 1
ATOM 2540 O O . GLN A 1 319 ? -44.518 -18.153 14.178 1.00 36.69 319 GLN A O 1
ATOM 2545 N N . THR A 1 320 ? -44.735 -15.940 14.180 1.00 37.50 320 THR A N 1
ATOM 2546 C CA . THR A 1 320 ? -44.171 -15.768 12.848 1.00 37.50 320 THR A CA 1
ATOM 2547 C C . THR A 1 320 ? -42.666 -15.715 13.043 1.00 37.50 320 THR A C 1
ATOM 2549 O O . THR A 1 320 ? -42.169 -14.813 13.716 1.00 37.50 320 THR A O 1
ATOM 2552 N N . SER A 1 321 ? -41.939 -16.688 12.495 1.00 43.44 321 SER A N 1
ATOM 2553 C CA . SER A 1 321 ? -40.494 -16.588 12.290 1.00 43.44 321 SER A CA 1
ATOM 2554 C C . SER A 1 321 ? -40.219 -15.284 11.534 1.00 43.44 321 SER A C 1
ATOM 2556 O O . SER A 1 321 ? -40.351 -15.225 10.311 1.00 43.44 321 SER A O 1
ATOM 2558 N N . SER A 1 322 ? -39.929 -14.199 12.261 1.00 51.94 322 SER A N 1
ATOM 2559 C CA . SER A 1 322 ? -39.550 -12.944 11.633 1.00 51.94 322 SER A CA 1
ATOM 2560 C C . SER A 1 322 ? -38.209 -13.201 10.958 1.00 51.94 322 SER A C 1
ATOM 2562 O O . SER A 1 322 ? -37.259 -13.724 11.549 1.00 51.94 322 SER A O 1
ATOM 2564 N N . LYS A 1 323 ? -38.158 -12.955 9.651 1.00 73.81 323 LYS A N 1
ATOM 2565 C CA . LYS A 1 323 ? -36.951 -13.180 8.864 1.00 73.81 323 LYS A CA 1
ATOM 2566 C C . LYS A 1 323 ? -35.843 -12.297 9.442 1.00 73.81 323 LYS A C 1
ATOM 2568 O O . LYS A 1 323 ? -35.956 -11.075 9.413 1.00 73.81 323 LYS A O 1
ATOM 2573 N N . ARG A 1 324 ? -34.786 -12.918 9.975 1.00 86.81 324 ARG A N 1
ATOM 2574 C CA . ARG A 1 324 ? -33.643 -12.202 10.564 1.00 86.81 324 ARG A CA 1
ATOM 2575 C C . ARG A 1 324 ? -33.035 -11.240 9.545 1.00 86.81 324 ARG A C 1
ATOM 2577 O O . ARG A 1 324 ? -32.774 -11.641 8.406 1.00 86.81 324 ARG A O 1
ATOM 2584 N N . LYS A 1 325 ? -32.773 -10.000 9.974 1.00 92.44 325 LYS A N 1
ATOM 2585 C CA . LYS A 1 325 ? -32.147 -8.960 9.145 1.00 92.44 325 LYS A CA 1
ATOM 2586 C C . LYS A 1 325 ? -30.818 -9.478 8.597 1.00 92.44 325 LYS A C 1
ATOM 2588 O O . LYS A 1 325 ? -29.982 -9.980 9.357 1.00 92.44 325 LYS A O 1
ATOM 2593 N N . THR A 1 326 ? -30.630 -9.391 7.280 1.00 96.94 326 THR A N 1
ATOM 2594 C CA . THR A 1 326 ? -29.389 -9.858 6.638 1.00 96.94 326 THR A CA 1
ATOM 2595 C C . THR A 1 326 ? -28.335 -8.759 6.672 1.00 96.94 326 THR A C 1
ATOM 2597 O O . THR A 1 326 ? -28.509 -7.701 6.064 1.00 96.94 326 THR A O 1
ATOM 2600 N N . VAL A 1 327 ? -27.225 -9.019 7.365 1.00 98.19 327 VAL A N 1
ATOM 2601 C CA . VAL A 1 327 ? -26.149 -8.048 7.600 1.00 98.19 327 VAL A CA 1
ATOM 2602 C C . VAL A 1 327 ? -24.845 -8.545 6.981 1.00 98.19 327 VAL A C 1
ATOM 2604 O O . VAL A 1 327 ? -24.368 -9.635 7.306 1.00 98.19 327 VAL A O 1
ATOM 2607 N N . LEU A 1 328 ? -24.229 -7.743 6.107 1.00 98.62 328 LEU A N 1
ATOM 2608 C CA . LEU A 1 328 ? -22.891 -8.039 5.595 1.00 98.62 328 LEU A CA 1
ATOM 2609 C C . LEU A 1 328 ? -21.847 -7.640 6.635 1.00 98.62 328 LEU A C 1
ATOM 2611 O O . LEU A 1 328 ? -21.665 -6.461 6.924 1.00 98.62 328 LEU A O 1
ATOM 2615 N N . LEU A 1 329 ? -21.099 -8.615 7.132 1.00 98.56 329 LEU A N 1
ATOM 2616 C CA . LEU A 1 329 ? -19.984 -8.410 8.045 1.00 98.56 329 LEU A CA 1
ATOM 2617 C C . LEU A 1 329 ? -18.666 -8.553 7.283 1.00 98.56 329 LEU A C 1
ATOM 2619 O O . LEU A 1 329 ? -18.210 -9.664 7.003 1.00 98.56 329 LEU A O 1
ATOM 2623 N N . THR A 1 330 ? -18.026 -7.434 6.943 1.00 98.50 330 THR A N 1
ATOM 2624 C CA . THR A 1 330 ? -16.673 -7.476 6.360 1.00 98.50 330 THR A CA 1
ATOM 2625 C C . THR A 1 330 ? -15.625 -7.578 7.468 1.00 98.50 330 THR A C 1
ATOM 2627 O O . THR A 1 330 ? -15.810 -7.008 8.539 1.00 98.50 330 THR A O 1
ATOM 2630 N N . GLY A 1 331 ? -14.510 -8.271 7.223 1.00 96.94 331 GLY A N 1
ATOM 2631 C CA . GLY A 1 331 ? -13.503 -8.523 8.261 1.00 96.94 331 GLY A CA 1
ATOM 2632 C C . GLY A 1 331 ? -13.983 -9.553 9.289 1.00 96.94 331 GLY A C 1
ATOM 2633 O O . GLY A 1 331 ? -13.526 -9.552 10.433 1.00 96.94 331 GLY A O 1
ATOM 2634 N N . ALA A 1 332 ? -14.926 -10.414 8.890 1.00 97.25 332 ALA A N 1
ATOM 2635 C CA . ALA A 1 332 ? -15.615 -11.369 9.756 1.00 97.25 332 ALA A CA 1
ATOM 2636 C C . ALA A 1 332 ? -14.689 -12.402 10.423 1.00 97.25 332 ALA A C 1
ATOM 2638 O O . ALA A 1 332 ? -15.070 -13.005 11.432 1.00 97.25 332 ALA A O 1
ATOM 2639 N N . ALA A 1 333 ? -13.487 -12.629 9.874 1.00 95.81 333 ALA A N 1
ATOM 2640 C CA . ALA A 1 333 ? -12.507 -13.542 10.463 1.00 95.81 333 ALA A CA 1
ATOM 2641 C C . ALA A 1 333 ? -11.639 -12.864 11.541 1.00 95.81 333 ALA A C 1
ATOM 2643 O O . ALA A 1 333 ? -10.918 -13.553 12.268 1.00 95.81 333 ALA A O 1
ATOM 2644 N N . GLY A 1 334 ? -11.694 -11.529 11.640 1.00 94.50 334 GLY A N 1
ATOM 2645 C CA . GLY A 1 334 ? -11.016 -10.742 12.668 1.00 94.50 334 GLY A CA 1
ATOM 2646 C C . GLY A 1 334 ? -11.623 -10.918 14.062 1.00 94.50 334 GLY A C 1
ATOM 2647 O O . GLY A 1 334 ? -12.670 -11.536 14.226 1.00 94.50 334 GLY A O 1
ATOM 2648 N N . GLU A 1 335 ? -10.964 -10.363 15.079 1.00 93.94 335 GLU A N 1
ATOM 2649 C CA . GLU A 1 335 ? -11.358 -10.529 16.489 1.00 93.94 335 GLU A CA 1
ATOM 2650 C C . GLU A 1 335 ? -12.731 -9.924 16.787 1.00 93.94 335 GLU A C 1
ATOM 2652 O O . GLU A 1 335 ? -13.605 -10.631 17.284 1.00 93.94 335 GLU A O 1
ATOM 2657 N N . ILE A 1 336 ? -12.958 -8.670 16.381 1.00 97.06 336 ILE A N 1
ATOM 2658 C CA . ILE A 1 336 ? -14.271 -8.020 16.498 1.00 97.06 336 ILE A CA 1
ATOM 2659 C C . ILE A 1 336 ? -15.320 -8.797 15.693 1.00 97.06 336 ILE A C 1
ATOM 2661 O O . ILE A 1 336 ? -16.384 -9.116 16.210 1.00 97.06 336 ILE A O 1
ATOM 2665 N N . GLY A 1 337 ? -15.005 -9.174 14.447 1.00 96.94 337 GLY A N 1
ATOM 2666 C CA . GLY A 1 337 ? -15.927 -9.921 13.589 1.00 96.94 337 GLY A CA 1
ATOM 2667 C C . GLY A 1 337 ? -16.347 -11.264 14.194 1.00 96.94 337 GLY A C 1
ATOM 2668 O O . GLY A 1 337 ? -17.525 -11.608 14.177 1.00 96.94 337 GLY A O 1
ATOM 2669 N N . ARG A 1 338 ? -15.411 -12.009 14.792 1.00 95.75 338 ARG A N 1
ATOM 2670 C CA . ARG A 1 338 ? -15.710 -13.241 15.536 1.00 95.75 338 ARG A CA 1
ATOM 2671 C C . ARG A 1 338 ? -16.605 -12.968 16.743 1.00 95.75 338 ARG A C 1
ATOM 2673 O O . ARG A 1 338 ? -17.586 -13.681 16.916 1.00 95.75 338 ARG A O 1
ATOM 2680 N N . SER A 1 339 ? -16.281 -11.946 17.530 1.00 96.81 339 SER A N 1
ATOM 2681 C CA . SER A 1 339 ? -17.049 -11.572 18.719 1.00 96.81 339 SER A CA 1
ATOM 2682 C C . SER A 1 339 ? -18.495 -11.212 18.378 1.00 96.81 339 SER A C 1
ATOM 2684 O O . SER A 1 339 ? -19.415 -11.720 19.006 1.00 96.81 339 SER A O 1
ATOM 2686 N N . LEU A 1 340 ? -18.712 -10.396 17.342 1.00 97.75 340 LEU A N 1
ATOM 2687 C CA . LEU A 1 340 ? -20.058 -10.014 16.906 1.00 97.75 340 LEU A CA 1
ATOM 2688 C C . LEU A 1 340 ? -20.851 -11.215 16.381 1.00 97.75 340 LEU A C 1
ATOM 2690 O O . LEU A 1 340 ? -22.025 -11.349 16.703 1.00 97.75 340 LEU A O 1
ATOM 2694 N N . ARG A 1 341 ? -20.219 -12.133 15.637 1.00 96.38 341 ARG A N 1
ATOM 2695 C CA . ARG A 1 341 ? -20.888 -13.375 15.206 1.00 96.38 341 ARG A CA 1
ATOM 2696 C C . ARG A 1 341 ? -21.325 -14.238 16.386 1.00 96.38 341 ARG A C 1
ATOM 2698 O O . ARG A 1 341 ? -22.393 -14.828 16.320 1.00 96.38 341 ARG A O 1
ATOM 2705 N N . GLN A 1 342 ? -20.508 -14.319 17.435 1.00 95.62 342 GLN A N 1
ATOM 2706 C CA . GLN A 1 342 ? -20.828 -15.099 18.631 1.00 95.62 342 GLN A CA 1
ATOM 2707 C C . GLN A 1 342 ? -21.945 -14.457 19.458 1.00 95.62 342 GLN A C 1
ATOM 2709 O O . GLN A 1 342 ? -22.830 -15.165 19.917 1.00 95.62 342 GLN A O 1
ATOM 2714 N N . LEU A 1 343 ? -21.912 -13.135 19.634 1.00 97.12 343 LEU A N 1
ATOM 2715 C CA . LEU A 1 343 ? -22.841 -12.426 20.518 1.00 97.12 343 LEU A CA 1
ATOM 2716 C C . LEU A 1 343 ? -24.170 -12.061 19.846 1.00 97.12 343 LEU A C 1
ATOM 2718 O O . LEU A 1 343 ? -25.184 -11.973 20.525 1.00 97.12 343 LEU A O 1
ATOM 2722 N N . LEU A 1 344 ? -24.174 -11.843 18.527 1.00 97.44 344 LEU A N 1
ATOM 2723 C CA . LEU A 1 344 ? -25.334 -11.329 17.787 1.00 97.44 344 LEU A CA 1
ATOM 2724 C C . LEU A 1 344 ? -25.838 -12.290 16.691 1.00 97.44 344 LEU A C 1
ATOM 2726 O O . LEU A 1 344 ? -26.810 -11.983 16.004 1.00 97.44 344 LEU A O 1
ATOM 2730 N N . GLY A 1 345 ? -25.192 -13.446 16.493 1.00 94.88 345 GLY A N 1
ATOM 2731 C CA . GLY A 1 345 ? -25.508 -14.378 15.398 1.00 94.88 345 GLY A CA 1
ATOM 2732 C C . GLY A 1 345 ? -26.852 -15.102 15.525 1.00 94.88 345 GLY A C 1
ATOM 2733 O O . GLY A 1 345 ? -27.348 -15.655 14.541 1.00 94.88 345 GLY A O 1
ATOM 2734 N N . GLU A 1 346 ? -27.461 -15.094 16.712 1.00 93.81 346 GLU A N 1
ATOM 2735 C CA . GLU A 1 346 ? -28.831 -15.579 16.907 1.00 93.81 346 GLU A CA 1
ATOM 2736 C C . GLU A 1 346 ? -29.853 -14.567 16.376 1.00 93.81 346 GLU A C 1
ATOM 2738 O O . GLU A 1 346 ? -30.809 -14.961 15.708 1.00 93.81 346 GLU A O 1
ATOM 2743 N N . GLN A 1 347 ? -29.594 -13.271 16.564 1.00 95.75 347 GLN A N 1
ATOM 2744 C CA . GLN A 1 347 ? -30.498 -12.179 16.197 1.00 95.75 347 GLN A CA 1
ATOM 2745 C C . GLN A 1 347 ? -30.395 -11.780 14.717 1.00 95.75 347 GLN A C 1
ATOM 2747 O O . GLN A 1 347 ? -31.404 -11.497 14.069 1.00 95.75 347 GLN A O 1
ATOM 2752 N N . TYR A 1 348 ? -29.182 -11.798 14.155 1.00 96.31 348 TYR A N 1
ATOM 2753 C CA . TYR A 1 348 ? -28.909 -11.349 12.787 1.00 96.31 348 TYR A CA 1
ATOM 2754 C C . TYR A 1 348 ? -28.396 -12.486 11.908 1.00 96.31 348 TYR A C 1
ATOM 2756 O O . TYR A 1 348 ? -27.602 -13.326 12.334 1.00 96.31 348 TYR A O 1
ATOM 2764 N N . HIS A 1 349 ? -28.795 -12.482 10.634 1.00 96.69 349 HIS A N 1
ATOM 2765 C CA . HIS A 1 349 ? -28.179 -13.355 9.638 1.00 96.69 349 HIS A CA 1
ATOM 2766 C C . HIS A 1 349 ? -26.921 -12.681 9.082 1.00 96.69 349 HIS A C 1
ATOM 2768 O O . HIS A 1 349 ? -27.005 -11.762 8.264 1.00 96.69 349 HIS A O 1
ATOM 2774 N N . PHE A 1 350 ? -25.744 -13.122 9.532 1.00 97.44 350 PHE A N 1
ATOM 2775 C CA . PHE A 1 350 ? -24.475 -12.573 9.058 1.00 97.44 350 PHE A CA 1
ATOM 2776 C C . PHE A 1 350 ? -24.011 -13.230 7.761 1.00 97.44 350 PHE A C 1
ATOM 2778 O O . PHE A 1 350 ? -23.524 -14.364 7.764 1.00 97.44 350 PHE A O 1
ATOM 2785 N N . ARG A 1 351 ? -24.013 -12.454 6.675 1.00 98.12 351 ARG A N 1
ATOM 2786 C CA . ARG A 1 351 ? -23.187 -12.762 5.508 1.00 98.12 351 ARG A CA 1
ATOM 2787 C C . ARG A 1 351 ? -21.763 -12.309 5.781 1.00 98.12 351 ARG A C 1
ATOM 2789 O O . ARG A 1 351 ? -21.487 -11.121 5.919 1.00 98.12 351 ARG A O 1
ATOM 2796 N N . CYS A 1 352 ? -20.833 -13.245 5.840 1.00 98.31 352 CYS A N 1
ATOM 2797 C CA . CYS A 1 352 ? -19.441 -12.954 6.152 1.00 98.31 352 CYS A CA 1
ATOM 2798 C C . CYS A 1 352 ? -18.652 -12.605 4.885 1.00 98.31 352 CYS A C 1
ATOM 2800 O O . CYS A 1 352 ? -18.718 -13.328 3.895 1.00 98.31 352 CYS A O 1
ATOM 2802 N N . LEU A 1 353 ? -17.831 -11.556 4.921 1.00 98.12 353 LEU A N 1
ATOM 2803 C CA . LEU A 1 353 ? -16.835 -11.271 3.887 1.00 98.12 353 LEU A CA 1
ATOM 2804 C C . LEU A 1 353 ? -15.451 -11.138 4.513 1.00 98.12 353 LEU A C 1
ATOM 2806 O O . LEU A 1 353 ? -15.208 -10.275 5.356 1.00 98.12 353 LEU A O 1
ATOM 2810 N N . ASP A 1 354 ? -14.517 -11.977 4.075 1.00 97.44 354 ASP A N 1
ATOM 2811 C CA . ASP A 1 354 ? -13.116 -11.910 4.494 1.00 97.44 354 ASP A CA 1
ATOM 2812 C C . ASP A 1 354 ? -12.202 -12.540 3.432 1.00 97.44 354 ASP A C 1
ATOM 2814 O O . ASP A 1 354 ? -12.638 -13.342 2.608 1.00 97.44 354 ASP A O 1
ATOM 2818 N N . ARG A 1 355 ? -10.905 -12.226 3.472 1.00 94.19 355 ARG A N 1
ATOM 2819 C CA . ARG A 1 355 ? -9.888 -12.902 2.647 1.00 94.19 355 ARG A CA 1
ATOM 2820 C C . ARG A 1 355 ? -9.604 -14.320 3.148 1.00 94.19 355 ARG A C 1
ATOM 2822 O O . ARG A 1 355 ? -9.056 -15.135 2.407 1.00 94.19 355 ARG A O 1
ATOM 2829 N N . THR A 1 356 ? -9.932 -14.592 4.409 1.00 93.56 356 THR A N 1
ATOM 2830 C CA . THR A 1 356 ? -9.696 -15.863 5.093 1.00 93.56 356 THR A CA 1
ATOM 2831 C C . THR A 1 356 ? -11.011 -16.597 5.287 1.00 93.56 356 THR A C 1
ATOM 2833 O O . THR A 1 356 ? -11.934 -16.049 5.876 1.00 93.56 356 THR A O 1
ATOM 2836 N N . ARG A 1 357 ? -11.097 -17.854 4.835 1.00 93.75 357 ARG A N 1
ATOM 2837 C CA . ARG A 1 357 ? -12.300 -18.677 5.023 1.00 93.75 357 ARG A CA 1
ATOM 2838 C C . ARG A 1 357 ? -12.552 -18.967 6.508 1.00 93.75 357 ARG A C 1
ATOM 2840 O O . ARG A 1 357 ? -11.654 -19.432 7.205 1.00 93.75 357 ARG A O 1
ATOM 2847 N N . ILE A 1 358 ? -13.786 -18.745 6.945 1.00 94.19 358 ILE A N 1
ATOM 2848 C CA . ILE A 1 358 ? -14.328 -19.104 8.259 1.00 94.19 358 ILE A CA 1
ATOM 2849 C C . ILE A 1 358 ? -15.054 -20.439 8.073 1.00 94.19 358 ILE A C 1
ATOM 2851 O O . ILE A 1 358 ? -15.898 -20.555 7.188 1.00 94.19 358 ILE A O 1
ATOM 2855 N N . ARG A 1 359 ? -14.667 -21.479 8.818 1.00 87.56 359 ARG A N 1
ATOM 2856 C CA . ARG A 1 359 ? -15.144 -22.853 8.564 1.00 87.56 359 ARG A CA 1
ATOM 2857 C C . ARG A 1 359 ? -16.614 -23.048 8.944 1.00 87.56 359 ARG A C 1
ATOM 2859 O O . ARG A 1 359 ? -17.312 -23.790 8.272 1.00 87.56 359 ARG A O 1
ATOM 2866 N N . ASP A 1 360 ? -17.040 -22.366 9.995 1.00 86.94 360 ASP A N 1
ATOM 2867 C CA . ASP A 1 360 ? -18.362 -22.399 10.623 1.00 86.94 360 ASP A CA 1
ATOM 2868 C C . ASP A 1 360 ? -19.353 -21.377 10.035 1.00 86.94 360 ASP A C 1
ATOM 2870 O O . ASP A 1 360 ? -20.529 -21.389 10.386 1.00 86.94 360 ASP A O 1
ATOM 2874 N N . ALA A 1 361 ? -18.914 -20.493 9.132 1.00 89.19 361 ALA A N 1
ATOM 2875 C CA . ALA A 1 361 ? -19.794 -19.504 8.513 1.00 89.19 361 ALA A CA 1
ATOM 2876 C C . ALA A 1 361 ? -20.575 -20.124 7.345 1.00 89.19 361 ALA A C 1
ATOM 2878 O O . ALA A 1 361 ? -19.992 -20.451 6.310 1.00 89.19 361 ALA A O 1
ATOM 2879 N N . GLN A 1 362 ? -21.893 -20.251 7.510 1.00 85.19 362 GLN A N 1
ATOM 2880 C CA . GLN A 1 362 ? -22.783 -20.824 6.495 1.00 85.19 362 GLN A CA 1
ATOM 2881 C C . GLN A 1 362 ? -22.955 -19.904 5.272 1.00 85.19 362 GLN A C 1
ATOM 2883 O O . GLN A 1 362 ? -22.918 -20.379 4.140 1.00 85.19 362 GLN A O 1
ATOM 2888 N N . ASP A 1 363 ? -23.082 -18.589 5.485 1.00 94.56 363 ASP A N 1
ATOM 2889 C CA . ASP A 1 363 ? -23.153 -17.575 4.424 1.00 94.56 363 ASP A CA 1
ATOM 2890 C C . ASP A 1 363 ? -21.848 -16.766 4.411 1.00 94.56 363 ASP A C 1
ATOM 2892 O O . ASP A 1 363 ? -21.616 -15.901 5.261 1.00 94.56 363 ASP A O 1
ATOM 2896 N N . MET A 1 364 ? -20.944 -17.094 3.483 1.00 96.31 364 MET A N 1
ATOM 2897 C CA . MET A 1 364 ? -19.638 -16.449 3.385 1.00 96.31 364 MET A CA 1
ATOM 2898 C C . MET A 1 364 ? -19.188 -16.215 1.942 1.00 96.31 364 MET A C 1
ATOM 2900 O O . MET A 1 364 ? -19.188 -17.116 1.105 1.00 96.31 364 MET A O 1
ATOM 2904 N N . VAL A 1 365 ? -18.651 -15.021 1.697 1.00 96.25 365 VAL A N 1
ATOM 2905 C CA . VAL A 1 365 ? -17.922 -14.649 0.486 1.00 96.25 365 VAL A CA 1
ATOM 2906 C C . VAL A 1 365 ? -16.438 -14.481 0.818 1.00 96.25 365 VAL A C 1
ATOM 2908 O O . VAL A 1 365 ? -16.036 -13.552 1.517 1.00 96.25 365 VAL A O 1
ATOM 2911 N N . VAL A 1 366 ? -15.596 -15.375 0.292 1.00 97.19 366 VAL A N 1
ATOM 2912 C CA . VAL A 1 366 ? -14.137 -15.245 0.423 1.00 97.19 366 VAL A CA 1
ATOM 2913 C C . VAL A 1 366 ? -13.626 -14.280 -0.644 1.00 97.19 366 VAL A C 1
ATOM 2915 O O . VAL A 1 366 ? -13.513 -14.645 -1.815 1.00 97.19 366 VAL A O 1
ATOM 2918 N N . ALA A 1 367 ? -13.334 -13.043 -0.256 1.00 95.12 367 ALA A N 1
ATOM 2919 C CA . ALA A 1 367 ? -12.934 -11.989 -1.179 1.00 95.12 367 ALA A CA 1
ATOM 2920 C C . ALA A 1 367 ? -12.068 -10.919 -0.509 1.00 95.12 367 ALA A C 1
ATOM 2922 O O . ALA A 1 367 ? -12.010 -10.780 0.711 1.00 95.12 367 ALA A O 1
ATOM 2923 N N . ASP A 1 368 ? -11.392 -10.135 -1.343 1.00 95.56 368 ASP A N 1
ATOM 2924 C CA . ASP A 1 368 ? -10.688 -8.931 -0.925 1.00 95.56 368 ASP A CA 1
ATOM 2925 C C . ASP A 1 368 ? -11.562 -7.709 -1.224 1.00 95.56 368 ASP A C 1
ATOM 2927 O O . ASP A 1 368 ? -12.049 -7.575 -2.347 1.00 95.56 368 ASP A O 1
ATOM 2931 N N . ILE A 1 369 ? -11.730 -6.804 -0.255 1.00 96.25 369 ILE A N 1
ATOM 2932 C CA . ILE A 1 369 ? -12.537 -5.581 -0.418 1.00 96.25 369 ILE A CA 1
ATOM 2933 C C . ILE A 1 369 ? -12.021 -4.657 -1.533 1.00 96.25 369 ILE A C 1
ATOM 2935 O O . ILE A 1 369 ? -12.751 -3.820 -2.053 1.00 96.25 369 ILE A O 1
ATOM 2939 N N . ARG A 1 370 ? -10.768 -4.836 -1.969 1.00 94.38 370 ARG A N 1
ATOM 2940 C CA . ARG A 1 370 ? -10.195 -4.131 -3.126 1.00 94.38 370 ARG A CA 1
ATOM 2941 C C . ARG A 1 370 ? -10.791 -4.591 -4.459 1.00 94.38 370 ARG A C 1
ATOM 2943 O O . ARG A 1 370 ? -10.654 -3.890 -5.457 1.00 94.38 370 ARG A O 1
ATOM 2950 N N . ASN A 1 371 ? -11.446 -5.752 -4.494 1.00 95.81 371 ASN A N 1
ATOM 2951 C CA . ASN A 1 371 ? -12.180 -6.228 -5.659 1.00 95.81 371 ASN A CA 1
ATOM 2952 C C . ASN A 1 371 ? -13.643 -5.777 -5.577 1.00 95.81 371 ASN A C 1
ATOM 2954 O O . ASN A 1 371 ? -14.483 -6.460 -4.992 1.00 95.81 371 ASN A O 1
ATOM 2958 N N . PHE A 1 372 ? -13.943 -4.648 -6.216 1.00 96.50 372 PHE A N 1
ATOM 2959 C CA . PHE A 1 372 ? -15.283 -4.063 -6.236 1.00 96.50 372 PHE A CA 1
ATOM 2960 C C . PHE A 1 372 ? -16.380 -5.054 -6.659 1.00 96.50 372 PHE A C 1
ATOM 2962 O O . PHE A 1 372 ? -17.406 -5.156 -5.995 1.00 96.50 372 PHE A O 1
ATOM 2969 N N . ARG A 1 373 ? -16.152 -5.855 -7.712 1.00 95.94 373 ARG A N 1
ATOM 2970 C CA . ARG A 1 373 ? -17.155 -6.813 -8.216 1.00 95.94 373 ARG A CA 1
ATOM 2971 C C . ARG A 1 373 ? -17.507 -7.878 -7.178 1.00 95.94 373 ARG A C 1
ATOM 2973 O O . ARG A 1 373 ? -18.669 -8.248 -7.045 1.00 95.94 373 ARG A O 1
ATOM 2980 N N . SER A 1 374 ? -16.513 -8.368 -6.439 1.00 94.56 374 SER A N 1
ATOM 2981 C CA . SER A 1 374 ? -16.740 -9.332 -5.359 1.00 94.56 374 SER A CA 1
ATOM 2982 C C . SER A 1 374 ? -17.518 -8.720 -4.195 1.00 94.56 374 SER A C 1
ATOM 2984 O O . SER A 1 374 ? -18.400 -9.382 -3.653 1.00 94.56 374 SER A O 1
ATOM 2986 N N . VAL A 1 375 ? -17.223 -7.466 -3.839 1.00 97.19 375 VAL A N 1
ATOM 2987 C CA . VAL A 1 375 ? -17.948 -6.740 -2.785 1.00 97.19 375 VAL A CA 1
ATOM 2988 C C . VAL A 1 375 ? -19.398 -6.490 -3.199 1.00 97.19 375 VAL A C 1
ATOM 2990 O O . VAL A 1 375 ? -20.306 -6.818 -2.442 1.00 97.19 375 VAL A O 1
ATOM 2993 N N . LEU A 1 376 ? -19.631 -6.018 -4.427 1.00 97.62 376 LEU A N 1
ATOM 2994 C CA . LEU A 1 376 ? -20.974 -5.794 -4.968 1.00 97.62 376 LEU A CA 1
ATOM 2995 C C . LEU A 1 376 ? -21.811 -7.079 -5.008 1.00 97.62 376 LEU A C 1
ATOM 2997 O O . LEU A 1 376 ? -22.994 -7.061 -4.677 1.00 97.62 376 LEU A O 1
ATOM 3001 N N . LYS A 1 377 ? -21.194 -8.215 -5.359 1.00 94.38 377 LYS A N 1
ATOM 3002 C CA . LYS A 1 377 ? -21.863 -9.523 -5.312 1.00 94.38 377 LYS A CA 1
ATOM 3003 C C . LYS A 1 377 ? -22.239 -9.920 -3.882 1.00 94.38 377 LYS A C 1
ATOM 3005 O O . LYS A 1 377 ? -23.327 -10.444 -3.671 1.00 94.38 377 LYS A O 1
ATOM 3010 N N . ALA A 1 378 ? -21.364 -9.677 -2.906 1.00 96.88 378 ALA A N 1
ATOM 3011 C CA . ALA A 1 378 ? -21.657 -9.975 -1.504 1.00 96.88 378 ALA A CA 1
ATOM 3012 C C . ALA A 1 378 ? -22.803 -9.115 -0.946 1.00 96.88 378 ALA A C 1
ATOM 3014 O O . ALA A 1 378 ? -23.525 -9.567 -0.061 1.00 96.88 378 ALA A O 1
ATOM 3015 N N . MET A 1 379 ? -22.992 -7.916 -1.497 1.00 97.25 379 MET A N 1
ATOM 3016 C CA . MET A 1 379 ? -23.996 -6.946 -1.064 1.00 97.25 379 MET A CA 1
ATOM 3017 C C . MET A 1 379 ? -25.438 -7.286 -1.488 1.00 97.25 379 MET A C 1
ATOM 3019 O O . MET A 1 379 ? -26.384 -6.666 -1.017 1.00 97.25 379 MET A O 1
ATOM 3023 N N . GLN A 1 380 ? -25.639 -8.272 -2.367 1.00 94.31 380 GLN A N 1
ATOM 3024 C CA . GLN A 1 380 ? -26.966 -8.595 -2.904 1.00 94.31 380 GLN A CA 1
ATOM 3025 C C . GLN A 1 380 ? -27.929 -9.101 -1.820 1.00 94.31 380 GLN A C 1
ATOM 3027 O O . GLN A 1 380 ? -27.664 -10.118 -1.177 1.00 94.31 380 GLN A O 1
ATOM 3032 N N . GLY A 1 381 ? -29.060 -8.416 -1.638 1.00 94.81 381 GLY A N 1
ATOM 3033 C CA . GLY A 1 381 ? -30.061 -8.760 -0.620 1.00 94.81 381 GLY A CA 1
ATOM 3034 C C . GLY A 1 381 ? -29.620 -8.482 0.822 1.00 94.81 381 GLY A C 1
ATOM 3035 O O . GLY A 1 381 ? -30.209 -9.029 1.751 1.00 94.81 381 GLY A O 1
ATOM 3036 N N . VAL A 1 382 ? -28.569 -7.680 1.011 1.00 97.31 382 VAL A N 1
ATOM 3037 C CA . VAL A 1 382 ? -28.107 -7.215 2.323 1.00 97.31 382 VAL A CA 1
ATOM 3038 C C . VAL A 1 382 ? -28.860 -5.943 2.702 1.00 97.31 382 VAL A C 1
ATOM 3040 O O . VAL A 1 382 ? -28.996 -5.036 1.889 1.00 97.31 382 VAL A O 1
ATOM 3043 N N . GLU A 1 383 ? -29.304 -5.846 3.953 1.00 96.69 383 GLU A N 1
ATOM 3044 C CA . GLU A 1 383 ? -30.034 -4.673 4.448 1.00 96.69 383 GLU A CA 1
ATOM 3045 C C . GLU A 1 383 ? -29.122 -3.655 5.138 1.00 96.69 383 GLU A C 1
ATOM 3047 O O . GLU A 1 383 ? -29.368 -2.449 5.066 1.00 96.69 383 GLU A O 1
ATOM 3052 N N . ALA A 1 384 ? -28.069 -4.138 5.803 1.00 98.06 384 ALA A N 1
ATOM 3053 C CA . ALA A 1 384 ? -27.080 -3.318 6.495 1.00 98.06 384 ALA A CA 1
ATOM 3054 C C . ALA A 1 384 ? -25.669 -3.910 6.379 1.00 98.06 384 ALA A C 1
ATOM 3056 O O . ALA A 1 384 ? -25.490 -5.121 6.238 1.00 98.06 384 ALA A O 1
ATOM 3057 N N . VAL A 1 385 ? -24.650 -3.060 6.478 1.00 98.56 385 VAL A N 1
ATOM 3058 C CA . VAL A 1 385 ? -23.238 -3.461 6.426 1.00 98.56 385 VAL A CA 1
ATOM 3059 C C . VAL A 1 385 ? -22.550 -3.101 7.730 1.00 98.56 385 VAL A C 1
ATOM 3061 O O . VAL A 1 385 ? -22.628 -1.963 8.168 1.00 98.56 385 VAL A O 1
ATOM 3064 N N . ILE A 1 386 ? -21.792 -4.035 8.297 1.00 98.75 386 ILE A N 1
ATOM 3065 C CA . ILE A 1 386 ? -20.783 -3.756 9.318 1.00 98.75 386 ILE A CA 1
ATOM 3066 C C . ILE A 1 386 ? -19.408 -3.860 8.652 1.00 98.75 386 ILE A C 1
ATOM 3068 O O . ILE A 1 386 ? -18.923 -4.944 8.292 1.00 98.75 386 ILE A O 1
ATOM 3072 N N . HIS A 1 387 ? -18.761 -2.713 8.459 1.00 98.62 387 HIS A N 1
ATOM 3073 C CA . HIS A 1 387 ? -17.478 -2.622 7.782 1.00 98.62 387 HIS A CA 1
ATOM 3074 C C . HIS A 1 387 ? -16.299 -2.636 8.770 1.00 98.62 387 HIS A C 1
ATOM 3076 O O . HIS A 1 387 ? -15.840 -1.585 9.215 1.00 98.62 387 HIS A O 1
ATOM 3082 N N . LEU A 1 388 ? -15.789 -3.836 9.097 1.00 97.94 388 LEU A N 1
ATOM 3083 C CA . LEU A 1 388 ? -14.596 -4.021 9.943 1.00 97.94 388 LEU A CA 1
ATOM 3084 C C . LEU A 1 388 ? -13.317 -4.304 9.142 1.00 97.94 388 LEU A C 1
ATOM 3086 O O . LEU A 1 388 ? -12.219 -4.286 9.702 1.00 97.94 388 LEU A O 1
ATOM 3090 N N . ALA A 1 389 ? -13.435 -4.622 7.848 1.00 93.81 389 ALA A N 1
ATOM 3091 C CA . ALA A 1 389 ? -12.294 -5.008 7.028 1.00 93.81 389 ALA A CA 1
ATOM 3092 C C . ALA A 1 389 ? -11.317 -3.839 6.841 1.00 93.81 389 ALA A C 1
ATOM 3094 O O . ALA A 1 389 ? -11.510 -2.964 6.006 1.00 93.81 389 ALA A O 1
ATOM 3095 N N . ALA A 1 390 ? -10.218 -3.872 7.582 1.00 86.00 390 ALA A N 1
ATOM 3096 C CA . ALA A 1 390 ? -9.081 -2.984 7.409 1.00 86.00 390 ALA A CA 1
ATOM 3097 C C . ALA A 1 390 ? -7.802 -3.688 7.874 1.00 86.00 390 ALA A C 1
ATOM 3099 O O . ALA A 1 390 ? -7.843 -4.677 8.611 1.00 86.00 390 ALA A O 1
ATOM 3100 N N . ASN A 1 391 ? -6.647 -3.162 7.470 1.00 81.38 391 ASN A N 1
ATOM 3101 C CA . ASN A 1 391 ? -5.420 -3.459 8.195 1.00 81.38 391 ASN A CA 1
ATOM 3102 C C . ASN A 1 391 ? -5.416 -2.637 9.494 1.00 81.38 391 ASN A C 1
ATOM 3104 O O . ASN A 1 391 ? -5.457 -1.409 9.433 1.00 81.38 391 ASN A O 1
ATOM 3108 N N . ARG A 1 392 ? -5.378 -3.323 10.641 1.00 74.88 392 ARG A N 1
ATOM 3109 C CA . ARG A 1 392 ? -5.408 -2.718 11.983 1.00 74.88 392 ARG A CA 1
ATOM 3110 C C . ARG A 1 392 ? -4.041 -2.224 12.476 1.00 74.88 392 ARG A C 1
ATOM 3112 O O . ARG A 1 392 ? -3.967 -1.609 13.531 1.00 74.88 392 ARG A O 1
ATOM 3119 N N . GLU A 1 393 ? -2.956 -2.529 11.759 1.00 74.12 393 GLU A N 1
ATOM 3120 C CA . GLU A 1 393 ? -1.606 -2.085 12.125 1.00 74.12 393 GLU A CA 1
ATOM 3121 C C . GLU A 1 393 ? -1.512 -0.547 12.078 1.00 74.12 393 GLU A C 1
ATOM 3123 O O . GLU A 1 393 ? -1.663 0.058 11.014 1.00 74.12 393 GLU A O 1
ATOM 3128 N N . VAL A 1 394 ? -1.218 0.084 13.221 1.00 67.44 394 VAL A N 1
ATOM 3129 C CA . VAL A 1 394 ? -1.088 1.552 13.338 1.00 67.44 394 VAL A CA 1
ATOM 3130 C C . VAL A 1 394 ? 0.041 2.083 12.445 1.00 67.44 394 VAL A C 1
ATOM 3132 O O . VAL A 1 394 ? -0.146 3.047 11.704 1.00 67.44 394 VAL A O 1
ATOM 3135 N N . ASN A 1 395 ? 1.185 1.391 12.433 1.00 72.56 395 ASN A N 1
ATOM 3136 C CA . ASN A 1 395 ? 2.382 1.757 11.666 1.00 72.56 395 ASN A CA 1
ATOM 3137 C C . ASN A 1 395 ? 2.434 1.083 10.284 1.00 72.56 395 ASN A C 1
ATOM 3139 O O . ASN A 1 395 ? 3.484 0.645 9.818 1.00 72.56 395 ASN A O 1
ATOM 3143 N N . GLN A 1 396 ? 1.294 0.927 9.619 1.00 71.19 396 GLN A N 1
ATOM 3144 C CA . GLN A 1 396 ? 1.269 0.327 8.287 1.00 71.19 396 GLN A CA 1
ATOM 3145 C C . GLN A 1 396 ? 1.850 1.265 7.213 1.00 71.19 396 GLN A C 1
ATOM 3147 O O . GLN A 1 396 ? 1.742 2.488 7.292 1.00 71.19 396 GLN A O 1
ATOM 3152 N N . ALA A 1 397 ? 2.451 0.686 6.168 1.00 76.94 397 ALA A N 1
ATOM 3153 C CA . ALA A 1 397 ? 2.978 1.449 5.040 1.00 76.94 397 ALA A CA 1
ATOM 3154 C C . ALA A 1 397 ? 1.851 2.186 4.296 1.00 76.94 397 ALA A C 1
ATOM 3156 O O . ALA A 1 397 ? 0.748 1.655 4.159 1.00 76.94 397 ALA A O 1
ATOM 3157 N N . TRP A 1 398 ? 2.148 3.357 3.722 1.00 85.00 398 TRP A N 1
ATOM 3158 C CA . TRP A 1 398 ? 1.162 4.173 2.996 1.00 85.00 398 TRP A CA 1
ATOM 3159 C C . TRP A 1 398 ? 0.371 3.390 1.940 1.00 85.00 398 TRP A C 1
ATOM 3161 O O . TRP A 1 398 ? -0.839 3.541 1.821 1.00 85.00 398 TRP A O 1
ATOM 3171 N N . ASN A 1 399 ? 1.030 2.497 1.199 1.00 81.38 399 ASN A N 1
ATOM 3172 C CA . ASN A 1 399 ? 0.369 1.689 0.175 1.00 81.38 399 ASN A CA 1
ATOM 3173 C C . ASN A 1 399 ? -0.716 0.751 0.748 1.00 81.38 399 ASN A C 1
ATOM 3175 O O . ASN A 1 399 ? -1.689 0.464 0.052 1.00 81.38 399 ASN A O 1
ATOM 3179 N N . ASP A 1 400 ? -0.573 0.290 1.995 1.00 75.75 400 ASP A N 1
ATOM 3180 C CA . ASP A 1 400 ? -1.598 -0.510 2.677 1.00 75.75 400 ASP A CA 1
ATOM 3181 C C . ASP A 1 400 ? -2.771 0.378 3.137 1.00 75.75 400 ASP A C 1
ATOM 3183 O O . ASP A 1 400 ? -3.923 0.007 2.895 1.00 75.75 400 ASP A O 1
ATOM 3187 N N . VAL A 1 401 ? -2.493 1.580 3.676 1.00 84.00 401 VAL A N 1
ATOM 3188 C CA . VAL A 1 401 ? -3.521 2.598 3.993 1.00 84.00 401 VAL A CA 1
ATOM 3189 C C . VAL A 1 401 ? -4.323 2.944 2.740 1.00 84.00 401 VAL A C 1
ATOM 3191 O O . VAL A 1 401 ? -5.546 2.848 2.735 1.00 84.00 401 VAL A O 1
ATOM 3194 N N . HIS A 1 402 ? -3.638 3.270 1.646 1.00 86.00 402 HIS A N 1
ATOM 3195 C CA . HIS A 1 402 ? -4.260 3.657 0.387 1.00 86.00 402 HIS A CA 1
ATOM 3196 C C . HIS A 1 402 ? -5.095 2.521 -0.220 1.00 86.00 402 HIS A C 1
ATOM 3198 O O . HIS A 1 402 ? -6.266 2.702 -0.540 1.00 86.00 402 HIS A O 1
ATOM 3204 N N . LYS A 1 403 ? -4.534 1.313 -0.356 1.00 85.75 403 LYS A N 1
ATOM 3205 C CA . LYS A 1 403 ? -5.254 0.215 -1.018 1.00 85.75 403 LYS A CA 1
ATOM 3206 C C . LYS A 1 403 ? -6.356 -0.381 -0.148 1.00 85.75 403 LYS A C 1
ATOM 3208 O O . LYS A 1 403 ? -7.440 -0.649 -0.647 1.00 85.75 403 LYS A O 1
ATOM 3213 N N . SER A 1 404 ? -6.091 -0.657 1.127 1.00 80.06 404 SER A N 1
ATOM 3214 C CA . SER A 1 404 ? -7.079 -1.316 1.988 1.00 80.06 404 SER A CA 1
ATOM 3215 C C . SER A 1 404 ? -7.992 -0.320 2.692 1.00 80.06 404 SER A C 1
ATOM 3217 O O . SER A 1 404 ? -9.187 -0.572 2.758 1.00 80.06 404 SER A O 1
ATOM 3219 N N . GLY A 1 405 ? -7.435 0.763 3.237 1.00 85.88 405 GLY A N 1
ATOM 3220 C CA . GLY A 1 405 ? -8.171 1.736 4.048 1.00 85.88 405 GLY A CA 1
ATOM 3221 C C . GLY A 1 405 ? -8.926 2.785 3.234 1.00 85.88 405 GLY A C 1
ATOM 3222 O O . GLY A 1 405 ? -9.999 3.196 3.655 1.00 85.88 405 GLY A O 1
ATOM 3223 N N . ILE A 1 406 ? -8.413 3.189 2.068 1.00 94.31 406 ILE A N 1
ATOM 3224 C CA . ILE A 1 406 ? -9.069 4.184 1.201 1.00 94.31 406 ILE A CA 1
ATOM 3225 C C . ILE A 1 406 ? -9.857 3.478 0.093 1.00 94.31 406 ILE A C 1
ATOM 3227 O O . ILE A 1 406 ? -11.085 3.494 0.099 1.00 94.31 406 ILE A O 1
ATOM 3231 N N . GLN A 1 407 ? -9.172 2.785 -0.824 1.00 95.62 407 GLN A N 1
ATOM 3232 C CA . GLN A 1 407 ? -9.826 2.127 -1.963 1.00 95.62 407 GLN A CA 1
ATOM 3233 C C . GLN A 1 407 ? -10.800 1.021 -1.523 1.00 95.62 407 GLN A C 1
ATOM 3235 O O . GLN A 1 407 ? -11.904 0.925 -2.053 1.00 95.62 407 GLN A O 1
ATOM 3240 N N . GLY A 1 408 ? -10.403 0.179 -0.564 1.00 96.81 408 GLY A N 1
ATOM 3241 C CA . GLY A 1 408 ? -11.263 -0.884 -0.037 1.00 96.81 408 GLY A CA 1
ATOM 3242 C C . GLY A 1 408 ? -12.540 -0.346 0.612 1.00 96.81 408 GLY A C 1
ATOM 3243 O O . GLY A 1 408 ? -13.623 -0.843 0.313 1.00 96.81 408 GLY A O 1
ATOM 3244 N N . THR A 1 409 ? -12.419 0.697 1.434 1.00 98.12 409 THR A N 1
ATOM 3245 C CA . THR A 1 409 ? -13.563 1.373 2.065 1.00 98.12 409 THR A CA 1
ATOM 3246 C C . THR A 1 409 ? -14.474 2.002 1.018 1.00 98.12 409 THR A C 1
ATOM 3248 O O . THR A 1 409 ? -15.673 1.740 1.031 1.00 98.12 409 THR A O 1
ATOM 3251 N N . TYR A 1 410 ? -13.920 2.735 0.045 1.00 98.56 410 TYR A N 1
ATOM 3252 C CA . TYR A 1 410 ? -14.707 3.294 -1.058 1.00 98.56 410 TYR A CA 1
ATOM 3253 C C . TYR A 1 410 ? -15.522 2.222 -1.788 1.00 98.56 410 TYR A C 1
ATOM 3255 O O . TYR A 1 410 ? -16.721 2.391 -1.989 1.00 98.56 410 TYR A O 1
ATOM 3263 N N . ASN A 1 411 ? -14.904 1.083 -2.113 1.00 98.56 411 ASN A N 1
ATOM 3264 C CA . ASN A 1 411 ? -15.605 -0.016 -2.773 1.00 98.56 411 ASN A CA 1
ATOM 3265 C C . ASN A 1 411 ? -16.786 -0.545 -1.949 1.00 98.56 411 ASN A C 1
ATOM 3267 O O . ASN A 1 411 ? -17.796 -0.922 -2.533 1.00 98.56 411 ASN A O 1
ATOM 3271 N N . VAL A 1 412 ? -16.662 -0.611 -0.619 1.00 98.56 412 VAL A N 1
ATOM 3272 C CA . VAL A 1 412 ? -17.742 -1.073 0.268 1.00 98.56 412 VAL A CA 1
ATOM 3273 C C . VAL A 1 412 ? -18.894 -0.075 0.294 1.00 98.56 412 VAL A C 1
ATOM 3275 O O . VAL A 1 412 ? -20.039 -0.491 0.136 1.00 98.56 412 VAL A O 1
ATOM 3278 N N . PHE A 1 413 ? -18.601 1.218 0.431 1.00 98.62 413 PHE A N 1
ATOM 3279 C CA . PHE A 1 413 ? -19.614 2.277 0.425 1.00 98.62 413 PHE A CA 1
ATOM 3280 C C . PHE A 1 413 ? -20.336 2.361 -0.925 1.00 98.62 413 PHE A C 1
ATOM 3282 O O . PHE A 1 413 ? -21.564 2.372 -0.979 1.00 98.62 413 PHE A O 1
ATOM 3289 N N . GLU A 1 414 ? -19.590 2.324 -2.027 1.00 98.56 414 GLU A N 1
ATOM 3290 C CA . GLU A 1 414 ? -20.173 2.367 -3.367 1.00 98.56 414 GLU A CA 1
ATOM 3291 C C . GLU A 1 414 ? -20.978 1.100 -3.689 1.00 98.56 414 GLU A C 1
ATOM 3293 O O . GLU A 1 414 ? -22.061 1.179 -4.266 1.00 98.56 414 GLU A O 1
ATOM 3298 N N . ALA A 1 415 ? -20.506 -0.076 -3.266 1.00 98.56 415 ALA A N 1
ATOM 3299 C CA . ALA A 1 415 ? -21.270 -1.311 -3.415 1.00 98.56 415 ALA A CA 1
ATOM 3300 C C . ALA A 1 415 ? -22.553 -1.304 -2.570 1.00 98.56 415 ALA A C 1
ATOM 3302 O O . ALA A 1 415 ? -23.575 -1.804 -3.034 1.00 98.56 415 ALA A O 1
ATOM 3303 N N . ALA A 1 416 ? -22.512 -0.734 -1.359 1.00 98.38 416 ALA A N 1
ATOM 3304 C CA . ALA A 1 416 ? -23.680 -0.584 -0.489 1.00 98.38 416 ALA A CA 1
ATOM 3305 C C . ALA A 1 416 ? -24.744 0.268 -1.179 1.00 98.38 416 ALA A C 1
ATOM 3307 O O . ALA A 1 416 ? -25.891 -0.159 -1.308 1.00 98.38 416 ALA A O 1
ATOM 3308 N N . ARG A 1 417 ? -24.328 1.419 -1.718 1.00 97.88 417 ARG A N 1
ATOM 3309 C CA . ARG A 1 417 ? -25.190 2.318 -2.486 1.00 97.88 417 ARG A CA 1
ATOM 3310 C C . ARG A 1 417 ? -25.808 1.622 -3.699 1.00 97.88 417 ARG A C 1
ATOM 3312 O O . ARG A 1 417 ? -27.019 1.683 -3.878 1.00 97.88 417 ARG A O 1
ATOM 3319 N N . GLN A 1 418 ? -25.005 0.933 -4.514 1.00 98.12 418 GLN A N 1
ATOM 3320 C CA . GLN A 1 418 ? -25.508 0.246 -5.713 1.00 98.12 418 GLN A CA 1
ATOM 3321 C C . GLN A 1 418 ? -26.460 -0.915 -5.399 1.00 98.12 418 GLN A C 1
ATOM 3323 O O . GLN A 1 418 ? -27.332 -1.218 -6.208 1.00 98.12 418 GLN A O 1
ATOM 3328 N N . ALA A 1 419 ? -26.299 -1.568 -4.249 1.00 97.44 419 ALA A N 1
ATOM 3329 C CA . A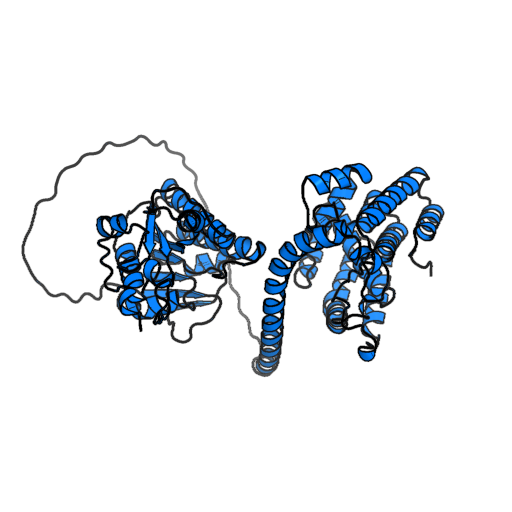LA A 1 419 ? -27.154 -2.674 -3.827 1.00 97.44 419 ALA A CA 1
ATOM 3330 C C . ALA A 1 419 ? -28.393 -2.235 -3.025 1.00 97.44 419 ALA A C 1
ATOM 3332 O O . ALA A 1 419 ? -29.169 -3.094 -2.615 1.00 97.44 419 ALA A O 1
ATOM 3333 N N . GLY A 1 420 ? -28.582 -0.931 -2.787 1.00 96.56 420 GLY A N 1
ATOM 3334 C CA . GLY A 1 420 ? -29.714 -0.416 -2.010 1.00 96.56 420 GLY A CA 1
ATOM 3335 C C . GLY A 1 420 ? -29.633 -0.720 -0.510 1.00 96.56 420 GLY A C 1
ATOM 3336 O O . GLY A 1 420 ? -30.662 -0.812 0.157 1.00 96.56 420 GLY A O 1
ATOM 3337 N N . VAL A 1 421 ? -28.424 -0.896 0.031 1.00 97.38 421 VAL A N 1
ATOM 3338 C CA . VAL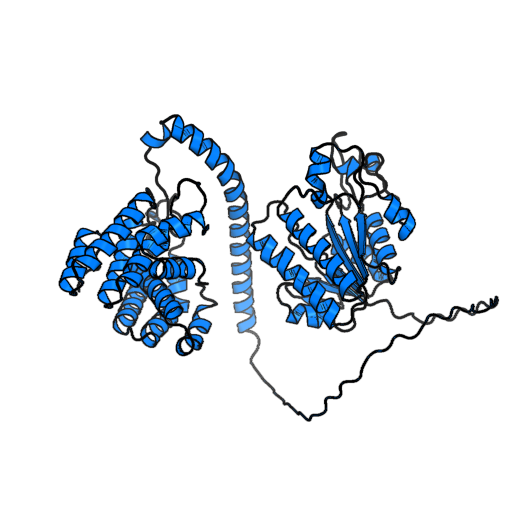 A 1 421 ? -28.210 -1.055 1.476 1.00 97.38 421 VAL A CA 1
ATOM 3339 C C . VAL A 1 421 ? -28.642 0.219 2.195 1.00 97.38 421 VAL A C 1
ATOM 3341 O O . VAL A 1 421 ? -28.243 1.320 1.817 1.00 97.38 421 VAL A O 1
ATOM 3344 N N . ARG A 1 422 ? -29.413 0.063 3.274 1.00 95.00 422 ARG A N 1
ATOM 3345 C CA . ARG A 1 422 ? -30.019 1.188 4.004 1.00 95.00 422 ARG A CA 1
ATOM 3346 C C . ARG A 1 422 ? -29.096 1.782 5.065 1.00 95.00 422 ARG A C 1
ATOM 3348 O O . ARG A 1 422 ? -29.251 2.943 5.438 1.00 95.00 422 ARG A O 1
ATOM 3355 N N . GLN A 1 423 ? -28.146 0.987 5.558 1.00 97.94 423 GLN A N 1
ATOM 3356 C CA . GLN A 1 423 ? -27.289 1.378 6.670 1.00 97.94 423 GLN A CA 1
ATOM 3357 C C . GLN A 1 423 ? -25.869 0.809 6.582 1.00 97.94 423 GLN A C 1
ATOM 3359 O O . GLN A 1 423 ? -25.672 -0.364 6.255 1.00 97.94 423 GLN A O 1
ATOM 3364 N N . ILE A 1 424 ? -24.879 1.622 6.947 1.00 98.62 424 ILE A N 1
ATOM 3365 C CA . ILE A 1 424 ? -23.474 1.231 7.075 1.00 98.62 424 ILE A CA 1
ATOM 3366 C C . ILE A 1 424 ? -22.980 1.580 8.481 1.00 98.62 424 ILE A C 1
ATOM 3368 O O . ILE A 1 424 ? -22.928 2.744 8.861 1.00 98.62 424 ILE A O 1
ATOM 3372 N N . ILE A 1 425 ? -22.547 0.575 9.236 1.00 98.75 425 ILE A N 1
ATOM 3373 C CA . ILE A 1 425 ? -21.784 0.733 10.473 1.00 98.75 425 ILE A CA 1
ATOM 3374 C C . ILE A 1 425 ? -20.303 0.598 10.120 1.00 98.75 425 ILE A C 1
ATOM 3376 O O . ILE A 1 425 ? -19.833 -0.475 9.732 1.00 98.75 425 ILE A O 1
ATOM 3380 N N . TYR A 1 426 ? -19.555 1.686 10.237 1.00 98.75 426 TYR A N 1
ATOM 3381 C CA . TYR A 1 426 ? -18.136 1.748 9.920 1.00 98.75 426 TYR A CA 1
ATOM 3382 C C . TYR A 1 426 ? -17.283 1.680 11.188 1.00 98.75 426 TYR A C 1
ATOM 3384 O O . TYR A 1 426 ? -17.433 2.496 12.096 1.00 98.75 426 TYR A O 1
ATOM 3392 N N . ALA A 1 427 ? -16.341 0.732 11.241 1.00 98.25 427 ALA A N 1
ATOM 3393 C CA . ALA A 1 427 ? -15.361 0.681 12.322 1.00 98.25 427 ALA A CA 1
ATOM 3394 C C . ALA A 1 427 ? -14.281 1.750 12.118 1.00 98.25 427 ALA A C 1
ATOM 3396 O O . ALA A 1 427 ? -13.296 1.528 11.404 1.00 98.25 427 ALA A O 1
ATOM 3397 N N . SER A 1 428 ? -14.459 2.897 12.764 1.00 97.81 428 SER A N 1
ATOM 3398 C CA . SER A 1 428 ? -13.418 3.901 12.981 1.00 97.81 428 SER A CA 1
ATOM 3399 C C . SER A 1 428 ? -12.568 3.539 14.216 1.00 97.81 428 SER A C 1
ATOM 3401 O O . SER A 1 428 ? -12.466 2.372 14.601 1.00 97.81 428 SER A O 1
ATOM 3403 N N . THR A 1 429 ? -11.876 4.507 14.815 1.00 97.38 429 THR A N 1
ATOM 3404 C CA . THR A 1 429 ? -10.987 4.298 15.965 1.00 97.38 429 THR A CA 1
ATOM 3405 C C . THR A 1 429 ? -10.864 5.558 16.817 1.00 97.38 429 THR A C 1
ATOM 3407 O O . THR A 1 429 ? -10.869 6.654 16.269 1.00 97.38 429 THR A O 1
ATOM 3410 N N . ILE A 1 430 ? -10.651 5.419 18.130 1.00 96.69 430 ILE A N 1
ATOM 3411 C CA . ILE A 1 430 ? -10.295 6.548 19.018 1.00 96.69 430 ILE A CA 1
ATOM 3412 C C . ILE A 1 430 ? -9.050 7.322 18.548 1.00 96.69 430 ILE A C 1
ATOM 3414 O O . ILE A 1 430 ? -8.900 8.511 18.819 1.00 96.69 430 ILE A O 1
ATOM 3418 N N . ARG A 1 431 ? -8.176 6.693 17.751 1.00 95.56 431 ARG A N 1
ATOM 3419 C CA . ARG A 1 431 ? -6.939 7.310 17.244 1.00 95.56 431 ARG A CA 1
ATOM 3420 C C . ARG A 1 431 ? -7.165 8.452 16.253 1.00 95.56 431 ARG A C 1
ATOM 3422 O O . ARG A 1 431 ? -6.242 9.222 15.992 1.00 95.56 431 ARG A O 1
ATOM 3429 N N . VAL A 1 432 ? -8.378 8.607 15.710 1.00 96.69 432 VAL A N 1
ATOM 3430 C CA . VAL A 1 432 ? -8.740 9.800 14.915 1.00 96.69 432 VAL A CA 1
ATOM 3431 C C . VAL A 1 432 ? -8.746 11.075 15.766 1.00 96.69 432 VAL A C 1
ATOM 3433 O O . VAL A 1 432 ? -8.541 12.164 15.234 1.00 96.69 432 VAL A O 1
ATOM 3436 N N . SER A 1 433 ? -8.904 10.933 17.084 1.00 95.69 433 SER A N 1
ATOM 3437 C CA . SER A 1 433 ? -8.722 11.977 18.097 1.00 95.69 433 SER A CA 1
ATOM 3438 C C . SER A 1 433 ? -7.396 11.849 18.865 1.00 95.69 433 SER A C 1
ATOM 3440 O O . SER A 1 433 ? -7.227 12.504 19.884 1.00 95.69 433 SER A O 1
ATOM 3442 N N . GLY A 1 434 ? -6.441 11.035 18.403 1.00 93.44 434 GLY A N 1
ATOM 3443 C CA . GLY A 1 434 ? -5.273 10.644 19.204 1.00 93.44 434 GLY A CA 1
ATOM 3444 C C . GLY A 1 434 ? -4.367 11.799 19.652 1.00 93.44 434 GLY A C 1
ATOM 3445 O O . GLY A 1 434 ? -3.835 11.768 20.754 1.00 93.44 434 GLY A O 1
ATOM 3446 N N . TRP A 1 435 ? -4.230 12.879 18.874 1.00 93.12 435 TRP A N 1
ATOM 3447 C CA . TRP A 1 435 ? -3.490 14.059 19.350 1.00 93.12 435 TRP A CA 1
ATOM 3448 C C . TRP A 1 435 ? -4.229 14.851 20.434 1.00 93.12 435 TRP A C 1
ATOM 3450 O O . TRP A 1 435 ? -3.580 15.614 21.136 1.00 93.12 435 TRP A O 1
ATOM 3460 N N . ARG A 1 436 ? -5.549 14.698 20.595 1.00 93.12 436 ARG A N 1
ATOM 3461 C CA . ARG A 1 436 ? -6.290 15.298 21.723 1.00 93.12 436 ARG A CA 1
ATOM 3462 C C . ARG A 1 436 ? -5.960 14.583 23.026 1.00 93.12 436 ARG A C 1
ATOM 3464 O O . ARG A 1 436 ? -5.682 15.231 24.025 1.00 93.12 436 ARG A O 1
ATOM 3471 N N . GLU A 1 437 ? -5.895 13.256 22.960 1.00 89.38 437 GLU A N 1
ATOM 3472 C CA . GLU A 1 437 ? -5.407 12.402 24.044 1.00 89.38 437 GLU A CA 1
ATOM 3473 C C . GLU A 1 437 ? -3.950 12.738 24.403 1.00 89.38 437 GLU A C 1
ATOM 3475 O O . GLU A 1 437 ? -3.652 12.991 25.565 1.00 89.38 437 GLU A O 1
ATOM 3480 N N . ILE A 1 438 ? -3.045 12.834 23.417 1.00 88.50 438 ILE A N 1
ATOM 3481 C CA . ILE A 1 438 ? -1.632 13.197 23.660 1.00 88.50 438 ILE A CA 1
ATOM 3482 C C . ILE A 1 438 ? -1.509 14.574 24.329 1.00 88.50 438 ILE A C 1
ATOM 3484 O O . ILE A 1 438 ? -0.631 14.786 25.163 1.00 88.50 438 ILE A O 1
ATOM 3488 N N . MET A 1 439 ? -2.388 15.509 23.964 1.00 89.69 439 MET A N 1
ATOM 3489 C CA . MET A 1 439 ? -2.452 16.847 24.557 1.00 89.69 439 MET A CA 1
ATOM 3490 C C . MET A 1 439 ? -3.219 16.884 25.887 1.00 89.69 439 MET A C 1
ATOM 3492 O O . MET A 1 439 ? -3.346 17.963 26.459 1.00 89.69 439 MET A O 1
ATOM 3496 N N . GLN A 1 440 ? -3.698 15.735 26.374 1.00 88.88 440 GLN A N 1
ATOM 3497 C CA . GLN A 1 440 ? -4.404 15.570 27.646 1.00 88.88 440 GLN A CA 1
ATOM 3498 C C . GLN A 1 440 ? -5.624 16.491 27.765 1.00 88.88 440 GLN A C 1
ATOM 3500 O O . GLN A 1 440 ? -5.873 17.099 28.806 1.00 88.88 440 GLN A O 1
ATOM 3505 N N . GLU A 1 441 ? -6.387 16.620 26.676 1.00 90.00 441 GLU A N 1
ATOM 3506 C CA . GLU A 1 441 ? -7.663 17.332 26.717 1.00 90.00 441 GLU A CA 1
ATOM 3507 C C . GLU A 1 441 ? -8.610 16.621 27.713 1.00 90.00 441 GLU A C 1
ATOM 3509 O O . GLU A 1 441 ? -8.761 15.400 27.637 1.00 90.00 441 GLU A O 1
ATOM 3514 N N . PRO A 1 442 ? -9.253 17.348 28.650 1.00 88.94 442 PRO A N 1
ATOM 3515 C CA . PRO A 1 442 ? -9.970 16.741 29.779 1.00 88.94 442 PRO A CA 1
ATOM 3516 C C . PRO A 1 442 ? -11.230 15.975 29.360 1.00 88.94 442 PRO A C 1
ATOM 3518 O O . PRO A 1 442 ? -11.689 15.080 30.067 1.00 88.94 442 PRO A O 1
ATOM 3521 N N . THR A 1 443 ? -11.821 16.335 28.221 1.00 94.00 443 THR A N 1
ATOM 3522 C CA . THR A 1 443 ? -12.964 15.633 27.639 1.00 94.00 443 THR A CA 1
ATOM 3523 C C . THR A 1 443 ? -12.897 15.721 26.121 1.00 94.00 443 THR A C 1
ATOM 3525 O O . THR A 1 443 ? -12.736 16.803 25.549 1.00 94.00 443 THR A O 1
ATOM 3528 N N . ILE A 1 444 ? -13.036 14.571 25.469 1.00 96.06 444 ILE A N 1
ATOM 3529 C CA . ILE A 1 444 ? -13.004 14.423 24.020 1.00 96.06 444 ILE A CA 1
ATOM 3530 C C . ILE A 1 444 ? -14.400 14.023 23.548 1.00 96.06 444 ILE A C 1
ATOM 3532 O O . ILE A 1 444 ? -14.840 12.899 23.793 1.00 96.06 444 ILE A O 1
ATOM 3536 N N . THR A 1 445 ? -15.086 14.919 22.842 1.00 95.94 445 THR A N 1
ATOM 3537 C CA . THR A 1 445 ? -16.444 14.660 22.334 1.00 95.94 445 THR A CA 1
ATOM 3538 C C . THR A 1 445 ? -16.428 14.248 20.855 1.00 95.94 445 THR A C 1
ATOM 3540 O O . THR A 1 445 ? -15.433 14.479 20.151 1.00 95.94 445 THR A O 1
ATOM 3543 N N . PRO A 1 446 ? -17.480 13.584 20.348 1.00 92.62 446 PRO A N 1
ATOM 3544 C CA . PRO A 1 446 ? -17.571 13.192 18.939 1.00 92.62 446 PRO A CA 1
ATOM 3545 C C . PRO A 1 446 ? -17.562 14.368 17.948 1.00 92.62 446 PRO A C 1
ATOM 3547 O O . PRO A 1 446 ? -17.009 14.230 16.855 1.00 92.62 446 PRO A O 1
ATOM 3550 N N . GLU A 1 447 ? -18.117 15.518 18.340 1.00 90.94 447 GLU A N 1
ATOM 3551 C CA . GLU A 1 447 ? -18.303 16.730 17.521 1.00 90.94 447 GLU A CA 1
ATOM 3552 C C . GLU A 1 447 ? -17.003 17.520 17.343 1.00 90.94 447 GLU A C 1
ATOM 3554 O O . GLU A 1 447 ? -16.861 18.323 16.417 1.00 90.94 447 GLU A O 1
ATOM 3559 N N . GLN A 1 448 ? -16.026 17.296 18.223 1.00 91.56 448 GLN A N 1
ATOM 3560 C CA . GLN A 1 448 ? -14.711 17.896 18.083 1.00 91.56 448 GLN A CA 1
ATOM 3561 C C . GLN A 1 448 ? -14.038 17.415 16.789 1.00 91.56 448 GLN A C 1
ATOM 3563 O O . GLN A 1 448 ? -14.003 16.224 16.469 1.00 91.56 448 GLN A O 1
ATOM 3568 N N . GLY A 1 449 ? -13.422 18.351 16.059 1.00 86.62 449 GLY A N 1
ATOM 3569 C CA . GLY A 1 449 ? -12.680 18.035 14.838 1.00 86.62 449 GLY A CA 1
ATOM 3570 C C . GLY A 1 449 ? -11.574 16.993 15.061 1.00 86.62 449 GLY A C 1
ATOM 3571 O O . GLY A 1 449 ? -10.997 16.890 16.149 1.00 86.62 449 GLY A O 1
ATOM 3572 N N . VAL A 1 450 ? -11.247 16.236 14.015 1.00 95.12 450 VAL A N 1
ATOM 3573 C CA . VAL A 1 450 ? -10.255 15.150 14.073 1.00 95.12 450 VAL A CA 1
ATOM 3574 C C . VAL A 1 450 ? -8.826 15.676 14.260 1.00 95.12 450 VAL A C 1
ATOM 3576 O O . VAL A 1 450 ? -8.431 16.681 13.670 1.00 95.12 450 VAL A O 1
ATOM 3579 N N . ARG A 1 451 ? -8.021 14.965 15.058 1.00 97.06 451 ARG A N 1
ATOM 3580 C CA . ARG A 1 451 ? -6.573 15.188 15.220 1.00 97.06 451 ARG A CA 1
ATOM 3581 C C . ARG A 1 451 ? -5.858 13.822 15.221 1.00 97.06 451 ARG A C 1
ATOM 3583 O O . ARG A 1 451 ? -5.494 13.321 16.286 1.00 97.06 451 ARG A O 1
ATOM 3590 N N . PRO A 1 452 ? -5.711 13.177 14.047 1.00 95.81 452 PRO A N 1
ATOM 3591 C CA . PRO A 1 452 ? -5.252 11.794 13.954 1.00 95.81 452 PRO A CA 1
ATOM 3592 C C . PRO A 1 452 ? -3.771 11.650 14.316 1.00 95.81 452 PRO A C 1
ATOM 3594 O O . PRO A 1 452 ? -2.932 12.411 13.840 1.00 95.81 452 PRO A O 1
ATOM 3597 N N . ASP A 1 453 ? -3.433 10.629 15.101 1.00 92.25 453 ASP A N 1
ATOM 3598 C CA . ASP A 1 453 ? -2.059 10.378 15.577 1.00 92.25 453 ASP A CA 1
ATOM 3599 C C . ASP A 1 453 ? -1.189 9.518 14.636 1.00 92.25 453 ASP A C 1
ATOM 3601 O O . ASP A 1 453 ? -0.016 9.262 14.909 1.00 92.25 453 ASP A O 1
ATOM 3605 N N . SER A 1 454 ? -1.762 9.019 13.539 1.00 91.31 454 SER A N 1
ATOM 3606 C CA . SER A 1 454 ? -1.125 8.037 12.656 1.00 91.31 454 SER A CA 1
ATOM 3607 C C . SER A 1 454 ? -1.741 8.037 11.257 1.00 91.31 454 SER A C 1
ATOM 3609 O O . SER A 1 454 ? -2.885 8.446 11.057 1.00 91.31 454 SER A O 1
ATOM 3611 N N . LEU A 1 455 ? -1.014 7.508 10.265 1.00 89.62 455 LEU A N 1
ATOM 3612 C CA . LEU A 1 455 ? -1.550 7.339 8.905 1.00 89.62 455 LEU A CA 1
ATOM 3613 C C . LEU A 1 455 ? -2.698 6.322 8.847 1.00 89.62 455 LEU A C 1
ATOM 3615 O O . LEU A 1 455 ? -3.587 6.446 8.006 1.00 89.62 455 LEU A O 1
ATOM 3619 N N . TYR A 1 456 ? -2.710 5.340 9.752 1.00 90.38 456 TYR A N 1
ATOM 3620 C CA . TYR A 1 456 ? -3.872 4.479 9.955 1.00 90.38 456 TYR A CA 1
ATOM 3621 C C . TYR A 1 456 ? -5.108 5.300 10.346 1.00 90.38 456 TYR A C 1
ATOM 3623 O O . TYR A 1 456 ? -6.150 5.170 9.702 1.00 90.38 456 TYR A O 1
ATOM 3631 N N . ALA A 1 457 ? -4.976 6.186 11.341 1.00 94.81 457 ALA A N 1
ATOM 3632 C CA . ALA A 1 457 ? -6.056 7.072 11.760 1.00 94.81 457 ALA A CA 1
ATOM 3633 C C . ALA A 1 457 ? -6.493 8.016 10.627 1.00 94.81 457 ALA A C 1
ATOM 3635 O O . ALA A 1 457 ? -7.689 8.176 10.416 1.00 94.81 457 ALA A O 1
ATOM 3636 N N . VAL A 1 458 ? -5.566 8.546 9.818 1.00 95.12 458 VAL A N 1
ATOM 3637 C CA . VAL A 1 458 ? -5.902 9.325 8.604 1.00 95.12 458 VAL A CA 1
ATOM 3638 C C . VAL A 1 458 ? -6.756 8.512 7.622 1.00 95.12 458 VAL A C 1
ATOM 3640 O O . VAL A 1 458 ? -7.741 9.019 7.091 1.00 95.12 458 VAL A O 1
ATOM 3643 N N . GLY A 1 459 ? -6.435 7.233 7.406 1.00 95.12 459 GLY A N 1
ATOM 3644 C CA . GLY A 1 459 ? -7.271 6.345 6.593 1.00 95.12 459 GLY A CA 1
ATOM 3645 C C . GLY A 1 459 ? -8.674 6.134 7.180 1.00 95.12 459 GLY A C 1
ATOM 3646 O O . GLY A 1 459 ? -9.643 6.014 6.434 1.00 95.12 459 GLY A O 1
ATOM 3647 N N . LYS A 1 460 ? -8.809 6.130 8.512 1.00 97.38 460 LYS A N 1
ATOM 3648 C CA . LYS A 1 460 ? -10.115 6.066 9.183 1.00 97.38 460 LYS A CA 1
ATOM 3649 C C . LYS A 1 460 ? -10.897 7.374 9.071 1.00 97.38 460 LYS A C 1
ATOM 3651 O O . LYS A 1 460 ? -12.080 7.302 8.759 1.00 97.38 460 LYS A O 1
ATOM 3656 N N . VAL A 1 461 ? -10.229 8.525 9.178 1.00 98.00 461 VAL A N 1
ATOM 3657 C CA . VAL A 1 461 ? -10.808 9.853 8.902 1.00 98.00 461 VAL A CA 1
ATOM 3658 C C . VAL A 1 461 ? -11.357 9.934 7.477 1.00 98.00 461 VAL A C 1
ATOM 3660 O O . VAL A 1 461 ? -12.460 10.434 7.286 1.00 98.00 461 VAL A O 1
ATOM 3663 N N . PHE A 1 462 ? -10.645 9.391 6.479 1.00 98.25 462 PHE A N 1
ATOM 3664 C CA . PHE A 1 462 ? -11.181 9.290 5.115 1.00 98.25 462 PHE A CA 1
ATOM 3665 C C . PHE A 1 462 ? -12.518 8.537 5.084 1.00 98.25 462 PHE A C 1
ATOM 3667 O O . PHE A 1 462 ? -13.449 8.984 4.427 1.00 98.25 462 PHE A O 1
ATOM 3674 N N . GLY A 1 463 ? -12.630 7.421 5.811 1.00 98.19 463 GLY A N 1
ATOM 3675 C CA . GLY A 1 463 ? -13.880 6.667 5.911 1.00 98.19 463 GLY A CA 1
ATOM 3676 C C . GLY A 1 463 ? -15.003 7.420 6.632 1.00 98.19 463 GLY A C 1
ATOM 3677 O O . GLY A 1 463 ? -16.141 7.340 6.186 1.00 98.19 463 GLY A O 1
ATOM 3678 N N . GLU A 1 464 ? -14.696 8.183 7.690 1.00 98.56 464 GLU A N 1
ATOM 3679 C CA . GLU A 1 464 ? -15.680 9.051 8.364 1.00 98.56 464 GLU A CA 1
ATOM 3680 C C . GLU A 1 464 ? -16.203 10.135 7.409 1.00 98.56 464 GLU A C 1
ATOM 3682 O O . GLU A 1 464 ? -17.410 10.267 7.225 1.00 98.56 464 GLU A O 1
ATOM 3687 N N . ALA A 1 465 ? -15.302 10.848 6.726 1.00 98.50 465 ALA A N 1
ATOM 3688 C CA . ALA A 1 465 ? -15.667 11.885 5.761 1.00 98.50 465 ALA A CA 1
ATOM 3689 C C . ALA A 1 465 ? -16.438 11.319 4.556 1.00 98.50 465 ALA A C 1
ATOM 3691 O O . ALA A 1 465 ? -17.401 11.923 4.083 1.00 98.50 465 ALA A O 1
ATOM 3692 N N . LEU A 1 466 ? -16.046 10.134 4.077 1.00 98.50 466 LEU A N 1
ATOM 3693 C CA . LEU A 1 466 ? -16.782 9.415 3.040 1.00 98.50 466 LEU A CA 1
ATOM 3694 C C . LEU A 1 466 ? -18.188 9.045 3.525 1.00 98.50 466 LEU A C 1
ATOM 3696 O O . LEU A 1 466 ? -19.146 9.159 2.769 1.00 98.50 466 LEU A O 1
ATOM 3700 N N . GLY A 1 467 ? -18.318 8.633 4.785 1.00 98.25 467 GLY A N 1
ATOM 3701 C CA . GLY A 1 467 ? -19.600 8.318 5.396 1.00 98.25 467 GLY A CA 1
ATOM 3702 C C . GLY A 1 467 ? -20.556 9.496 5.448 1.00 98.25 467 GLY A C 1
ATOM 3703 O O . GLY A 1 467 ? -21.698 9.348 5.020 1.00 98.25 467 GLY A O 1
ATOM 3704 N N . GLN A 1 468 ? -20.072 10.660 5.882 1.00 98.31 468 GLN A N 1
ATOM 3705 C CA . GLN A 1 468 ? -20.844 11.904 5.863 1.00 98.31 468 GLN A CA 1
ATOM 3706 C C . GLN A 1 468 ? -21.340 12.205 4.444 1.00 98.31 468 GLN A C 1
ATOM 3708 O O . GLN A 1 468 ? -22.535 12.376 4.227 1.00 98.31 468 GLN A O 1
ATOM 3713 N N . PHE A 1 469 ? -20.440 12.158 3.455 1.00 98.62 469 PHE A N 1
ATOM 3714 C CA . PHE A 1 469 ? -20.801 12.385 2.056 1.00 98.62 469 PHE A CA 1
ATOM 3715 C C . PHE A 1 469 ? -21.889 11.419 1.564 1.00 98.62 469 PHE A C 1
ATOM 3717 O O . PHE A 1 469 ? -22.834 11.846 0.907 1.00 98.62 469 PHE A O 1
ATOM 3724 N N . PHE A 1 470 ? -21.789 10.122 1.874 1.00 98.38 470 PHE A N 1
ATOM 3725 C CA . PHE A 1 470 ? -22.789 9.140 1.440 1.00 98.38 470 PHE A CA 1
ATOM 3726 C C . PHE A 1 470 ? -24.141 9.315 2.143 1.00 98.38 470 PHE A C 1
ATOM 3728 O O . PHE A 1 470 ? -25.175 9.079 1.515 1.00 98.38 470 PHE A O 1
ATOM 3735 N N . ALA A 1 471 ? -24.142 9.744 3.405 1.00 98.12 471 ALA A N 1
ATOM 3736 C CA . ALA A 1 471 ? -25.368 10.084 4.113 1.00 98.12 471 ALA A CA 1
ATOM 3737 C C . ALA A 1 471 ? -26.045 11.314 3.495 1.00 98.12 471 ALA A C 1
ATOM 3739 O O . ALA A 1 471 ? -27.222 11.246 3.148 1.00 98.12 471 ALA A O 1
ATOM 3740 N N . ASP A 1 472 ? -25.292 12.390 3.263 1.00 97.75 472 ASP A N 1
ATOM 3741 C CA . ASP A 1 472 ? -25.838 13.649 2.745 1.00 97.75 472 ASP A CA 1
ATOM 3742 C C . ASP A 1 472 ? -26.300 13.537 1.288 1.00 97.75 472 ASP A C 1
ATOM 3744 O O . ASP A 1 472 ? -27.342 14.071 0.917 1.00 97.75 472 ASP A O 1
ATOM 3748 N N . GLN A 1 473 ? -25.525 12.850 0.442 1.00 97.62 473 GLN A N 1
ATOM 3749 C CA . GLN A 1 473 ? -25.810 12.771 -0.994 1.00 97.62 473 GLN A CA 1
ATOM 3750 C C . GLN A 1 473 ? -26.812 11.683 -1.360 1.00 97.62 473 GLN A C 1
ATOM 3752 O O . GLN A 1 473 ? -27.552 11.837 -2.331 1.00 97.62 473 GLN A O 1
ATOM 3757 N N . TYR A 1 474 ? -26.810 10.562 -0.636 1.00 96.38 474 TYR A N 1
ATOM 3758 C CA . TYR A 1 474 ? -27.586 9.379 -1.017 1.00 96.38 474 TYR A CA 1
ATOM 3759 C C . TYR A 1 474 ? -28.584 8.927 0.051 1.00 96.38 474 TYR A C 1
ATOM 3761 O O . TYR A 1 474 ? -29.297 7.952 -0.180 1.00 96.38 474 TYR A O 1
ATOM 3769 N N . GLY A 1 475 ? -28.645 9.592 1.208 1.00 95.44 475 GLY A N 1
ATOM 3770 C CA . GLY A 1 475 ? -29.578 9.258 2.287 1.00 95.44 475 GLY A CA 1
ATOM 3771 C C . GLY A 1 475 ? -29.286 7.929 2.992 1.00 95.44 475 GLY A C 1
ATOM 3772 O O . GLY A 1 475 ? -30.137 7.431 3.725 1.00 95.44 475 GLY A O 1
ATOM 3773 N N . ILE A 1 476 ? -28.111 7.326 2.778 1.00 96.25 476 ILE A N 1
ATOM 3774 C CA . ILE A 1 476 ? -27.722 6.087 3.467 1.00 96.25 476 ILE A CA 1
ATOM 3775 C C . ILE A 1 476 ? -27.413 6.427 4.924 1.00 96.25 476 ILE A C 1
ATOM 3777 O O . ILE A 1 476 ? -26.604 7.310 5.192 1.00 96.25 476 ILE A O 1
ATOM 3781 N N . SER A 1 477 ? -27.994 5.706 5.883 1.00 98.00 477 SER A N 1
ATOM 3782 C CA . SER A 1 477 ? -27.636 5.908 7.288 1.00 98.00 477 SER A CA 1
ATOM 3783 C C . SER A 1 477 ? -26.216 5.392 7.545 1.00 98.00 477 SER A C 1
ATOM 3785 O O . SER A 1 477 ? -25.928 4.219 7.302 1.00 98.00 477 SER A O 1
ATOM 3787 N N . VAL A 1 478 ? -25.314 6.244 8.033 1.00 98.62 478 VAL A N 1
ATOM 3788 C CA . VAL A 1 478 ? -23.922 5.872 8.309 1.00 98.62 478 VAL A CA 1
ATOM 3789 C C . VAL A 1 478 ? -23.576 6.140 9.767 1.00 98.62 478 VAL A C 1
ATOM 3791 O O . VAL A 1 478 ? -23.607 7.274 10.232 1.00 98.62 478 VAL A O 1
ATOM 3794 N N . VAL A 1 479 ? -23.184 5.086 10.479 1.00 98.62 479 VAL A N 1
ATOM 3795 C CA . VAL A 1 479 ? -22.749 5.151 11.876 1.00 98.62 479 VAL A CA 1
ATOM 3796 C C . VAL A 1 479 ? -21.259 4.838 11.951 1.00 98.62 479 VAL A C 1
ATOM 3798 O O . VAL A 1 479 ? -20.830 3.727 11.642 1.00 98.62 479 VAL A O 1
ATOM 3801 N N . CYS A 1 480 ? -20.454 5.807 12.369 1.00 98.56 480 CYS A N 1
ATOM 3802 C CA . CYS A 1 480 ? -19.016 5.652 12.554 1.00 98.56 480 CYS A CA 1
ATOM 3803 C C . CYS A 1 480 ? -18.700 5.369 14.023 1.00 98.56 480 CYS A C 1
ATOM 3805 O O . CYS A 1 480 ? -18.854 6.230 14.886 1.00 98.56 480 CYS A O 1
ATOM 3807 N N . LEU A 1 481 ? -18.212 4.164 14.310 1.00 98.56 481 LEU A N 1
ATOM 3808 C CA . LEU A 1 481 ? -17.825 3.769 15.662 1.00 98.56 481 LEU A CA 1
ATOM 3809 C C . LEU A 1 481 ? -16.333 4.031 15.860 1.00 98.56 481 LEU A C 1
ATOM 3811 O O . LEU A 1 481 ? -15.502 3.320 15.296 1.00 98.56 481 LEU A O 1
ATOM 3815 N N . ARG A 1 482 ? -15.963 5.034 16.657 1.00 98.25 482 ARG A N 1
ATOM 3816 C CA . ARG A 1 482 ? -14.577 5.277 17.084 1.00 98.25 482 ARG A CA 1
ATOM 3817 C C . ARG A 1 482 ? -14.214 4.279 18.180 1.00 98.25 482 ARG A C 1
ATOM 3819 O O . ARG A 1 482 ? -14.278 4.586 19.363 1.00 98.25 482 ARG A O 1
ATOM 3826 N N . ILE A 1 483 ? -13.895 3.051 17.769 1.00 98.06 483 ILE A N 1
ATOM 3827 C CA . ILE A 1 483 ? -13.643 1.929 18.683 1.00 98.06 483 ILE A CA 1
ATOM 3828 C C . ILE A 1 483 ? -12.352 2.175 19.475 1.00 98.06 483 ILE A C 1
ATOM 3830 O O . ILE A 1 483 ? -11.317 2.535 18.892 1.00 98.06 483 ILE A O 1
ATOM 3834 N N . GLY A 1 484 ? -12.440 1.980 20.791 1.00 95.69 484 GLY A N 1
ATOM 3835 C CA . GLY A 1 484 ? -11.327 2.014 21.730 1.00 95.69 484 GLY A CA 1
ATOM 3836 C C . GLY A 1 484 ? -10.439 0.769 21.663 1.00 95.69 484 GLY A C 1
ATOM 3837 O O . GLY A 1 484 ? -10.323 0.093 20.636 1.00 95.69 484 GLY A O 1
ATOM 3838 N N . ALA A 1 485 ? -9.794 0.446 22.778 1.00 93.69 485 ALA A N 1
ATOM 3839 C CA . ALA A 1 485 ? -8.991 -0.756 22.916 1.00 93.69 485 ALA A CA 1
ATOM 3840 C C . ALA A 1 485 ? -9.895 -1.991 23.074 1.00 93.69 485 ALA A C 1
ATOM 3842 O O . ALA A 1 485 ? -10.274 -2.380 24.175 1.00 93.69 485 ALA A O 1
ATOM 3843 N N . PHE A 1 486 ? -10.231 -2.633 21.954 1.00 94.44 486 PHE A N 1
ATOM 3844 C CA . PHE A 1 486 ? -11.029 -3.860 21.951 1.00 94.44 486 PHE A CA 1
ATOM 3845 C C . PHE A 1 486 ? -10.195 -5.090 22.324 1.00 94.44 486 PHE A C 1
ATOM 3847 O O . PHE A 1 486 ? -9.388 -5.560 21.518 1.00 94.44 486 PHE A O 1
ATOM 3854 N N . TRP A 1 487 ? -10.393 -5.616 23.532 1.00 87.25 487 TRP A N 1
ATOM 3855 C CA . TRP A 1 487 ? -9.690 -6.797 24.043 1.00 87.25 487 TRP A CA 1
ATOM 3856 C C . TRP A 1 487 ? -10.698 -7.709 24.758 1.00 87.25 487 TRP A C 1
ATOM 3858 O O . TRP A 1 487 ? -11.377 -7.231 25.667 1.00 87.25 487 TRP A O 1
ATOM 3868 N N . PRO A 1 488 ? -10.828 -9.002 24.389 1.00 84.75 488 PRO A N 1
ATOM 3869 C CA . PRO A 1 488 ? -11.859 -9.850 24.984 1.00 84.75 488 PRO A CA 1
ATOM 3870 C C . PRO A 1 488 ? -11.691 -10.173 26.466 1.00 84.75 488 PRO A C 1
ATOM 3872 O O . PRO A 1 488 ? -12.686 -10.265 27.177 1.00 84.75 488 PRO A O 1
ATOM 3875 N N . LYS A 1 489 ? -10.449 -10.387 26.907 1.00 79.44 489 LYS A N 1
ATOM 3876 C CA . LYS A 1 489 ? -10.088 -10.692 28.298 1.00 79.44 489 LYS A CA 1
ATOM 3877 C C . LYS A 1 489 ? -8.689 -10.138 28.614 1.00 79.44 489 LYS A C 1
ATOM 3879 O O . LYS A 1 489 ? -7.746 -10.923 28.700 1.00 79.44 489 LYS A O 1
ATOM 3884 N N . PRO A 1 490 ? -8.506 -8.809 28.643 1.00 83.38 490 PRO A N 1
ATOM 3885 C CA . PRO A 1 490 ? -7.251 -8.219 29.090 1.00 83.38 490 PRO A CA 1
ATOM 3886 C C . PRO A 1 490 ? -7.096 -8.373 30.611 1.00 83.38 490 PRO A C 1
ATOM 3888 O O . PRO A 1 490 ? -8.067 -8.618 31.322 1.00 83.38 490 PRO A O 1
ATOM 3891 N N . THR A 1 491 ? -5.873 -8.203 31.098 1.00 81.19 491 THR A N 1
ATOM 3892 C CA . THR A 1 491 ? -5.566 -8.047 32.525 1.00 81.19 491 THR A CA 1
ATOM 3893 C C . THR A 1 491 ? -4.690 -6.814 32.657 1.00 81.19 491 THR A C 1
ATOM 3895 O O . THR A 1 491 ? -3.774 -6.640 31.848 1.00 81.19 491 THR A O 1
ATOM 3898 N N . VAL A 1 492 ? -4.989 -5.958 33.631 1.00 81.19 492 VAL A N 1
ATOM 3899 C CA . VAL A 1 492 ? -4.252 -4.719 33.879 1.00 81.19 492 VAL A CA 1
ATOM 3900 C C . VAL A 1 492 ? -3.381 -4.904 35.117 1.00 81.19 492 VAL A C 1
ATOM 3902 O O . VAL A 1 492 ? -3.881 -5.200 36.198 1.00 81.19 492 VAL A O 1
ATOM 3905 N N . TYR A 1 493 ? -2.072 -4.726 34.944 1.00 80.06 493 TYR A N 1
ATOM 3906 C CA . TYR A 1 493 ? -1.081 -4.809 36.027 1.00 80.06 493 TYR A CA 1
ATOM 3907 C C . TYR A 1 493 ? -0.555 -3.435 36.459 1.00 80.06 493 TYR A C 1
ATOM 3909 O O . TYR A 1 493 ? 0.022 -3.304 37.534 1.00 80.06 493 TYR A O 1
ATOM 3917 N N . ASP A 1 494 ? -0.718 -2.419 35.610 1.00 81.00 494 ASP A N 1
ATOM 3918 C CA . ASP A 1 494 ? -0.269 -1.051 35.856 1.00 81.00 494 ASP A CA 1
ATOM 3919 C C . ASP A 1 494 ? -1.492 -0.144 35.987 1.00 81.00 494 ASP A C 1
ATOM 3921 O O . ASP A 1 494 ? -2.316 -0.057 35.078 1.00 81.00 494 ASP A O 1
ATOM 3925 N N . LEU A 1 495 ? -1.604 0.567 37.110 1.00 83.50 495 LEU A N 1
ATOM 3926 C CA . LEU A 1 495 ? -2.686 1.527 37.333 1.00 83.50 495 LEU A CA 1
ATOM 3927 C C . LEU A 1 495 ? -2.624 2.724 36.371 1.00 83.50 495 LEU A C 1
ATOM 3929 O O . LEU A 1 495 ? -3.583 3.487 36.310 1.00 83.50 495 LEU A O 1
ATOM 3933 N N . ASN A 1 496 ? -1.535 2.896 35.622 1.00 83.56 496 ASN A N 1
ATOM 3934 C CA . ASN A 1 496 ? -1.410 3.895 34.563 1.00 83.56 496 ASN A CA 1
ATOM 3935 C C . ASN A 1 496 ? -1.683 3.321 33.162 1.00 83.56 496 ASN A C 1
ATOM 3937 O O . ASN A 1 496 ? -1.463 4.017 32.168 1.00 83.56 496 ASN A O 1
ATOM 3941 N N . ASP A 1 497 ? -2.139 2.068 33.051 1.00 86.25 497 ASP A N 1
ATOM 3942 C CA . ASP A 1 497 ? -2.428 1.461 31.755 1.00 86.25 497 ASP A CA 1
ATOM 3943 C C . ASP A 1 497 ? -3.573 2.201 31.052 1.00 86.25 497 ASP A C 1
ATOM 3945 O O . ASP A 1 497 ? -4.677 2.373 31.578 1.00 86.25 497 ASP A O 1
ATOM 3949 N N . HIS A 1 498 ? -3.312 2.603 29.811 1.00 89.75 498 HIS A N 1
ATOM 3950 C CA . HIS A 1 498 ? -4.266 3.267 28.935 1.00 89.75 498 HIS A CA 1
ATOM 3951 C C . HIS A 1 498 ? -5.565 2.459 28.726 1.00 89.75 498 HIS A C 1
ATOM 3953 O O . HIS A 1 498 ? -6.624 3.038 28.463 1.00 89.75 498 HIS A O 1
ATOM 3959 N N . LEU A 1 499 ? -5.520 1.129 28.882 1.00 89.88 499 LEU A N 1
ATOM 3960 C CA . LEU A 1 499 ? -6.705 0.269 28.876 1.00 89.88 499 LEU A CA 1
ATOM 3961 C C . LEU A 1 499 ? -7.767 0.718 29.887 1.00 89.88 499 LEU A C 1
ATOM 3963 O O . LEU A 1 499 ? -8.950 0.650 29.561 1.00 89.88 499 LEU A O 1
ATOM 3967 N N . LEU A 1 500 ? -7.370 1.244 31.050 1.00 94.00 500 LEU A N 1
ATOM 3968 C CA . LEU A 1 500 ? -8.308 1.691 32.086 1.00 94.00 500 LEU A CA 1
ATOM 3969 C C . LEU A 1 500 ? -9.218 2.834 31.623 1.00 94.00 500 LEU A C 1
ATOM 3971 O O . LEU A 1 500 ? -10.326 2.984 32.127 1.00 94.00 500 LEU A O 1
ATOM 3975 N N . ALA A 1 501 ? -8.784 3.624 30.639 1.00 94.94 501 ALA A N 1
ATOM 3976 C CA . ALA A 1 501 ? -9.611 4.657 30.023 1.00 94.94 501 ALA A CA 1
ATOM 3977 C C . ALA A 1 501 ? -10.282 4.166 28.731 1.00 94.94 501 ALA A C 1
ATOM 3979 O O . ALA A 1 501 ? -11.465 4.421 28.500 1.00 94.94 501 ALA A O 1
ATOM 3980 N N . ALA A 1 502 ? -9.534 3.459 27.881 1.00 95.94 502 ALA A N 1
ATOM 3981 C CA . ALA A 1 502 ? -9.911 3.215 26.490 1.00 95.94 502 ALA A CA 1
ATOM 3982 C C . ALA A 1 502 ? -10.545 1.848 26.208 1.00 95.94 502 ALA A C 1
ATOM 3984 O O . ALA A 1 502 ? -10.912 1.590 25.058 1.00 95.94 502 ALA A O 1
ATOM 3985 N N . TRP A 1 503 ? -10.626 0.940 27.183 1.00 97.25 503 TRP A N 1
ATOM 3986 C CA . TRP A 1 503 ? -11.118 -0.413 26.934 1.00 97.25 503 TRP A CA 1
ATOM 3987 C C . TRP A 1 503 ? -12.555 -0.423 26.404 1.00 97.25 503 TRP A C 1
ATOM 3989 O O . TRP A 1 503 ? -13.415 0.353 26.819 1.00 97.25 503 TRP A O 1
ATOM 3999 N N . CYS A 1 504 ? -12.807 -1.327 25.464 1.00 97.56 504 CYS A N 1
ATOM 4000 C CA . CYS A 1 504 ? -14.137 -1.629 24.967 1.00 97.56 504 CYS A CA 1
ATOM 4001 C C . CYS A 1 504 ? -14.333 -3.141 25.009 1.00 97.56 504 CYS A C 1
ATOM 4003 O O . CYS A 1 504 ? -13.665 -3.886 24.280 1.00 97.56 504 CYS A O 1
ATOM 4005 N N . SER A 1 505 ? -15.232 -3.594 25.878 1.00 97.44 505 SER A N 1
ATOM 4006 C CA . SER A 1 505 ? -15.496 -5.014 26.053 1.00 97.44 505 SER A CA 1
ATOM 4007 C C . SER A 1 505 ? -16.225 -5.606 24.833 1.00 97.44 505 SER A C 1
ATOM 4009 O O . SER A 1 505 ? -16.974 -4.908 24.139 1.00 97.44 505 SER A O 1
ATOM 4011 N N . PRO A 1 506 ? -16.068 -6.918 24.562 1.00 97.88 506 PRO A N 1
ATOM 4012 C CA . PRO A 1 506 ? -16.870 -7.653 23.580 1.00 97.88 506 PRO A CA 1
ATOM 4013 C C . PRO A 1 506 ? -18.366 -7.384 23.663 1.00 97.88 506 PRO A C 1
ATOM 4015 O O . PRO A 1 506 ? -19.028 -7.180 22.645 1.00 97.88 506 PRO A O 1
ATOM 4018 N N . ARG A 1 507 ? -18.877 -7.398 24.892 1.00 97.19 507 ARG A N 1
ATOM 4019 C CA . ARG A 1 507 ? -20.290 -7.261 25.203 1.00 97.19 507 ARG A CA 1
ATOM 4020 C C . ARG A 1 507 ? -20.780 -5.850 24.905 1.00 97.19 507 ARG A C 1
ATOM 4022 O O . ARG A 1 507 ? -21.799 -5.687 24.239 1.00 97.19 507 ARG A O 1
ATOM 4029 N N . ASP A 1 508 ? -20.044 -4.850 25.368 1.00 98.31 508 ASP A N 1
ATOM 4030 C CA . ASP A 1 508 ? -20.434 -3.455 25.218 1.00 98.31 508 ASP A CA 1
ATOM 4031 C C . ASP A 1 508 ? -20.310 -3.002 23.759 1.00 98.31 508 ASP A C 1
ATOM 4033 O O . ASP A 1 508 ? -21.181 -2.286 23.268 1.00 98.31 508 ASP A O 1
ATOM 4037 N N . LEU A 1 509 ? -19.305 -3.477 23.011 1.00 98.62 509 LEU A N 1
ATOM 4038 C CA . LEU A 1 509 ? -19.253 -3.232 21.568 1.00 98.62 509 LEU A CA 1
ATOM 4039 C C . LEU A 1 509 ? -20.427 -3.896 20.835 1.00 98.62 509 LEU A C 1
ATOM 4041 O O . LEU A 1 509 ? -20.988 -3.302 19.916 1.00 98.62 509 LEU A O 1
ATOM 4045 N N . ALA A 1 510 ? -20.802 -5.120 21.223 1.00 98.50 510 ALA A N 1
ATOM 4046 C CA . ALA A 1 510 ? -21.940 -5.812 20.626 1.00 98.50 510 ALA A CA 1
ATOM 4047 C C . ALA A 1 510 ? -23.255 -5.067 20.882 1.00 98.50 510 ALA A C 1
ATOM 4049 O O . ALA A 1 510 ? -24.013 -4.878 19.937 1.00 98.50 510 ALA A O 1
ATOM 4050 N N . GLN A 1 511 ? -23.480 -4.569 22.103 1.00 98.50 511 GLN A N 1
ATOM 4051 C CA . GLN A 1 511 ? -24.643 -3.735 22.416 1.00 98.50 511 GLN A CA 1
ATOM 4052 C C . GLN A 1 511 ? -24.649 -2.452 21.569 1.00 98.50 511 GLN A C 1
ATOM 4054 O O . GLN A 1 511 ? -25.676 -2.099 20.999 1.00 98.50 511 GLN A O 1
ATOM 4059 N N . LEU A 1 512 ? -23.511 -1.763 21.430 1.00 98.56 512 LEU A N 1
ATOM 4060 C CA . LEU A 1 512 ? -23.433 -0.545 20.615 1.00 98.56 512 LEU A CA 1
ATOM 4061 C C . LEU A 1 512 ? -23.767 -0.815 19.137 1.00 98.56 512 LEU A C 1
ATOM 4063 O O . LEU A 1 512 ? -24.498 -0.046 18.507 1.00 98.56 512 LEU A O 1
ATOM 4067 N N . VAL A 1 513 ? -23.257 -1.920 18.585 1.00 98.56 513 VAL A N 1
ATOM 4068 C CA . VAL A 1 513 ? -23.549 -2.360 17.211 1.00 98.56 513 VAL A CA 1
ATOM 4069 C C . VAL A 1 513 ? -25.018 -2.748 17.052 1.00 98.56 513 VAL A C 1
ATOM 4071 O O . VAL A 1 513 ? -25.646 -2.319 16.089 1.00 98.56 513 VAL A O 1
ATOM 4074 N N . GLU A 1 514 ? -25.572 -3.525 17.980 1.00 98.31 514 GLU A N 1
ATOM 4075 C CA . GLU A 1 514 ? -26.983 -3.927 17.995 1.00 98.31 514 GLU A CA 1
ATOM 4076 C C . GLU A 1 514 ? -27.898 -2.699 18.002 1.00 98.31 514 GLU A C 1
ATOM 4078 O O . GLU A 1 514 ? -28.712 -2.537 17.095 1.00 98.31 514 GLU A O 1
ATOM 4083 N N . ARG A 1 515 ? -27.689 -1.762 18.934 1.00 97.88 515 ARG A N 1
ATOM 4084 C CA . ARG A 1 515 ? -28.470 -0.518 19.001 1.00 97.88 515 ARG A CA 1
ATOM 4085 C C . ARG A 1 515 ? -28.345 0.330 17.741 1.00 97.88 515 ARG A C 1
ATOM 4087 O O . ARG A 1 515 ? -29.319 0.945 17.316 1.00 97.88 515 ARG A O 1
ATOM 4094 N N . SER A 1 516 ? -27.168 0.338 17.118 1.00 97.75 516 SER A N 1
ATOM 4095 C CA . SER A 1 516 ? -26.973 1.000 15.826 1.00 97.75 516 SER A CA 1
ATOM 4096 C C . SER A 1 516 ? -27.792 0.323 14.717 1.00 97.75 516 SER A C 1
ATOM 4098 O O . SER A 1 516 ? -28.425 1.016 13.928 1.00 97.75 516 SER A O 1
ATOM 4100 N N . LEU A 1 517 ? -27.824 -1.016 14.668 1.00 96.88 517 LEU A N 1
ATOM 4101 C CA . LEU A 1 517 ? -28.574 -1.792 13.666 1.00 96.88 517 LEU A CA 1
ATOM 4102 C C . LEU A 1 517 ? -30.098 -1.676 13.804 1.00 96.88 517 LEU A C 1
ATOM 4104 O O . LEU A 1 517 ? -30.802 -1.809 12.797 1.00 96.88 517 LEU A O 1
ATOM 4108 N N . GLU A 1 518 ? -30.593 -1.480 15.026 1.00 94.94 518 GLU A N 1
ATOM 4109 C CA . GLU A 1 518 ? -32.019 -1.343 15.358 1.00 94.94 518 GLU A CA 1
ATOM 4110 C C . GLU A 1 518 ? -32.593 0.035 15.005 1.00 94.94 518 GLU A C 1
ATOM 4112 O O . GLU A 1 518 ? -33.809 0.195 14.894 1.00 94.94 518 GLU A O 1
ATOM 4117 N N . ARG A 1 519 ? -31.739 1.049 14.849 1.00 92.69 519 ARG A N 1
ATOM 4118 C CA . ARG A 1 519 ? -32.156 2.419 14.548 1.00 92.69 519 ARG A CA 1
ATOM 4119 C C . ARG A 1 519 ? -32.106 2.672 13.048 1.00 92.69 519 ARG A C 1
ATOM 4121 O O . ARG A 1 519 ? -31.063 2.536 12.416 1.00 92.69 519 ARG A O 1
ATOM 4128 N N . GLU A 1 520 ? -33.234 3.081 12.482 1.00 85.19 520 GLU A N 1
ATOM 4129 C CA . GLU A 1 520 ? -33.320 3.503 11.084 1.00 85.19 520 GLU A CA 1
ATOM 4130 C C . GLU A 1 520 ? -33.158 5.026 10.961 1.00 85.19 520 GLU A C 1
ATOM 4132 O O . GLU A 1 520 ? -33.430 5.767 11.903 1.00 85.19 520 GLU A O 1
ATOM 4137 N N . ASN A 1 521 ? -32.725 5.499 9.788 1.00 86.69 521 ASN A N 1
ATOM 4138 C CA . ASN A 1 521 ? -32.692 6.922 9.421 1.00 86.69 521 ASN A CA 1
ATOM 4139 C C . ASN A 1 521 ? -31.888 7.843 10.363 1.00 86.69 521 ASN A C 1
ATOM 4141 O O . ASN A 1 521 ? -32.222 9.013 10.516 1.00 86.69 521 ASN A O 1
ATOM 4145 N N . LEU A 1 522 ? -30.785 7.358 10.945 1.00 93.19 522 LEU A N 1
ATOM 4146 C CA . LEU A 1 522 ? -29.919 8.167 11.821 1.00 93.19 522 LEU A CA 1
ATOM 4147 C C . LEU A 1 522 ? -29.143 9.289 11.098 1.00 93.19 522 LEU A C 1
ATOM 4149 O O . LEU A 1 522 ? -28.458 10.075 11.752 1.00 93.19 522 LEU A O 1
ATOM 4153 N N . GLY A 1 523 ? -29.195 9.343 9.763 1.00 96.38 523 GLY A N 1
ATOM 4154 C CA . GLY A 1 523 ? -28.292 10.176 8.968 1.00 96.38 523 GLY A CA 1
ATOM 4155 C C . GLY A 1 523 ? -26.839 9.739 9.171 1.00 96.38 523 GLY A C 1
ATOM 4156 O O . GLY A 1 523 ? -26.555 8.537 9.157 1.00 96.38 523 GLY A O 1
ATOM 4157 N N . PHE A 1 524 ? -25.940 10.703 9.378 1.00 98.19 524 PHE A N 1
ATOM 4158 C CA . PHE A 1 524 ? -24.553 10.462 9.771 1.00 98.19 524 PHE A CA 1
ATOM 4159 C C . PHE A 1 524 ? -24.369 10.647 11.280 1.00 98.19 524 PHE A C 1
ATOM 4161 O O . PHE A 1 524 ? -24.744 11.684 11.821 1.00 98.19 524 PHE A O 1
ATOM 4168 N N . GLN A 1 525 ? -23.771 9.661 11.952 1.00 98.12 525 GLN A N 1
ATOM 4169 C CA . GLN A 1 525 ? -23.487 9.714 13.390 1.00 98.12 525 GLN A CA 1
ATOM 4170 C C . GLN A 1 525 ? -22.083 9.204 13.711 1.00 98.12 525 GLN A C 1
ATOM 4172 O O . GLN A 1 525 ? -21.581 8.282 13.062 1.00 98.12 525 GLN A O 1
ATOM 4177 N N . ILE A 1 526 ? -21.475 9.760 14.761 1.00 98.44 526 ILE A N 1
ATOM 4178 C CA . ILE A 1 526 ? -20.196 9.308 15.322 1.00 98.44 526 ILE A CA 1
ATOM 4179 C C . ILE A 1 526 ? -20.402 8.951 16.792 1.00 98.44 526 ILE A C 1
ATOM 4181 O O . ILE A 1 526 ? -20.872 9.776 17.569 1.00 98.44 526 ILE A O 1
ATOM 4185 N N . PHE A 1 527 ? -19.984 7.751 17.190 1.00 98.44 527 PHE A N 1
ATOM 4186 C CA . PHE A 1 527 ? -20.025 7.305 18.585 1.00 98.44 527 PHE A CA 1
ATOM 4187 C C . PHE A 1 527 ? -18.670 6.750 19.011 1.00 98.44 527 PHE A C 1
ATOM 4189 O O . PHE A 1 527 ? -18.028 6.021 18.247 1.00 98.44 527 PHE A O 1
ATOM 4196 N N . TYR A 1 528 ? -18.237 7.046 20.235 1.00 98.31 528 TYR A N 1
ATOM 4197 C CA . TYR A 1 528 ? -17.091 6.358 20.824 1.00 98.31 528 TYR A CA 1
ATOM 4198 C C . TYR A 1 528 ? -17.496 4.957 21.285 1.00 98.31 528 TYR A C 1
ATOM 4200 O O . TYR A 1 528 ? -18.432 4.778 22.058 1.00 98.31 528 TYR A O 1
ATOM 4208 N N . GLY A 1 529 ? -16.781 3.949 20.786 1.00 97.44 529 GLY A N 1
ATOM 4209 C CA . GLY A 1 529 ? -16.954 2.559 21.197 1.00 97.44 529 GLY A CA 1
ATOM 4210 C C . GLY A 1 529 ? -16.043 2.259 22.374 1.00 97.44 529 GLY A C 1
ATOM 4211 O O . GLY A 1 529 ? -14.962 1.710 22.163 1.00 97.44 529 GLY A O 1
ATOM 4212 N N . ILE A 1 530 ? -16.453 2.678 23.570 1.00 97.25 530 ILE A N 1
ATOM 4213 C CA . ILE A 1 530 ? -15.726 2.529 24.838 1.00 97.25 530 ILE A CA 1
ATOM 4214 C C . ILE A 1 530 ? -16.725 2.041 25.890 1.00 97.25 530 ILE A C 1
ATOM 4216 O O . ILE A 1 530 ? -17.885 2.452 25.880 1.00 97.25 530 ILE A O 1
ATOM 4220 N N . SER A 1 531 ? -16.276 1.137 26.759 1.00 97.81 531 SER A N 1
ATOM 4221 C CA . SER A 1 531 ? -17.070 0.611 27.873 1.00 97.81 531 SER A CA 1
ATOM 4222 C C . SER A 1 531 ? -17.367 1.693 28.923 1.00 97.81 531 SER A C 1
ATOM 4224 O O . SER A 1 531 ? -16.965 2.850 28.793 1.00 97.81 531 SER A O 1
ATOM 4226 N N . GLY A 1 532 ? -18.084 1.337 29.988 1.00 96.88 532 GLY A N 1
ATOM 4227 C CA . GLY A 1 532 ? -18.477 2.243 31.068 1.00 96.88 532 GLY A CA 1
ATOM 4228 C C . GLY A 1 532 ? -17.318 2.665 31.970 1.00 96.88 532 GLY A C 1
ATOM 4229 O O . GLY A 1 532 ? -17.564 2.990 33.124 1.00 96.88 532 GLY A O 1
ATOM 4230 N N . ASN A 1 533 ? -16.087 2.682 31.448 1.00 96.94 533 ASN A N 1
ATOM 4231 C CA . ASN A 1 533 ? -14.859 2.792 32.218 1.00 96.94 533 ASN A CA 1
ATOM 4232 C C . ASN A 1 533 ? -14.860 4.039 33.100 1.00 96.94 533 ASN A C 1
ATOM 4234 O O . ASN A 1 533 ? -15.119 5.140 32.594 1.00 96.94 533 ASN A O 1
ATOM 4238 N N . THR A 1 534 ? -14.510 3.878 34.375 1.00 96.12 534 THR A N 1
ATOM 4239 C CA . THR A 1 534 ? -14.440 4.979 35.346 1.00 96.12 534 THR A CA 1
ATOM 4240 C C . THR A 1 534 ? -13.447 6.061 34.911 1.00 96.12 534 THR A C 1
ATOM 4242 O O . THR A 1 534 ? -13.714 7.249 35.082 1.00 96.12 534 THR A O 1
ATOM 4245 N N . ARG A 1 535 ? -12.332 5.682 34.266 1.00 94.69 535 ARG A N 1
ATOM 4246 C CA . ARG A 1 535 ? -11.265 6.618 33.848 1.00 94.69 535 ARG A CA 1
ATOM 4247 C C . ARG A 1 535 ? -11.408 7.162 32.427 1.00 94.69 535 ARG A C 1
ATOM 4249 O O . ARG A 1 535 ? -10.459 7.743 31.899 1.00 94.69 535 ARG A O 1
ATOM 4256 N N . ARG A 1 536 ? -12.546 6.943 31.761 1.00 94.88 536 ARG A N 1
ATOM 4257 C CA . ARG A 1 536 ? -12.737 7.435 30.389 1.00 94.88 536 ARG A CA 1
ATOM 4258 C C . ARG A 1 536 ? -12.766 8.963 30.358 1.00 94.88 536 ARG A C 1
ATOM 4260 O O . ARG A 1 536 ? -13.381 9.604 31.202 1.00 94.88 536 ARG A O 1
ATOM 4267 N N . TYR A 1 537 ? -12.181 9.522 29.310 1.00 93.75 537 TYR A N 1
ATOM 4268 C CA . TYR A 1 537 ? -12.267 10.948 28.973 1.00 93.75 537 TYR A CA 1
ATOM 4269 C C . TYR A 1 537 ? -12.868 11.175 27.578 1.00 93.75 537 TYR A C 1
ATOM 4271 O O . TYR A 1 537 ? -13.000 12.310 27.130 1.00 93.75 537 TYR A O 1
ATOM 4279 N N . TRP A 1 538 ? -13.271 10.106 26.887 1.00 96.69 538 TRP A N 1
ATOM 4280 C CA . TRP A 1 538 ? -14.125 10.193 25.707 1.00 96.69 538 TRP A CA 1
ATOM 4281 C C . TRP A 1 538 ? -15.585 10.208 26.125 1.00 96.69 538 TRP A C 1
ATOM 4283 O O . TRP A 1 538 ? -16.044 9.311 26.839 1.00 96.69 538 TRP A O 1
ATOM 4293 N N . ASP A 1 539 ? -16.308 11.214 25.654 1.00 96.62 539 ASP A N 1
ATOM 4294 C CA . ASP A 1 539 ? -17.723 11.349 25.945 1.00 96.62 539 ASP A CA 1
ATOM 4295 C C . ASP A 1 539 ? -18.549 10.344 25.129 1.00 96.62 539 ASP A C 1
ATOM 4297 O O . ASP A 1 539 ? -18.435 10.264 23.905 1.00 96.62 539 ASP A O 1
ATOM 4301 N N . ILE A 1 540 ? -19.376 9.567 25.828 1.00 97.56 540 ILE A N 1
ATOM 4302 C CA . ILE A 1 540 ? -20.289 8.576 25.246 1.00 97.56 540 ILE A CA 1
ATOM 4303 C C . ILE A 1 540 ? -21.760 8.996 25.377 1.00 97.56 540 ILE A C 1
ATOM 4305 O O . ILE A 1 540 ? -22.632 8.227 24.972 1.00 97.56 540 ILE A O 1
ATOM 4309 N N . SER A 1 541 ? -22.042 10.177 25.941 1.00 97.06 541 SER A N 1
ATOM 4310 C CA . SER A 1 541 ? -23.391 10.696 26.210 1.00 97.06 541 SER A CA 1
ATOM 4311 C C . SER A 1 541 ? -24.294 10.624 24.978 1.00 97.06 541 SER A C 1
ATOM 4313 O O . SER A 1 541 ? -25.394 10.077 25.044 1.00 97.06 541 SER A O 1
ATOM 4315 N N . ASN A 1 542 ? -23.788 11.027 23.811 1.00 97.44 542 ASN A N 1
ATOM 4316 C CA . ASN A 1 542 ? -24.547 11.006 22.566 1.00 97.44 542 ASN A CA 1
ATOM 4317 C C . ASN A 1 542 ? -24.994 9.586 22.154 1.00 97.44 542 ASN A C 1
ATOM 4319 O O . ASN A 1 542 ? -26.094 9.405 21.636 1.00 97.44 542 ASN A O 1
ATOM 4323 N N . ALA A 1 543 ? -24.192 8.551 22.424 1.00 97.62 543 ALA A N 1
ATOM 4324 C CA . ALA A 1 543 ? -24.580 7.161 22.196 1.00 97.62 543 ALA A CA 1
ATOM 4325 C C . ALA A 1 543 ? -25.660 6.717 23.195 1.00 97.62 543 ALA A C 1
ATOM 4327 O O . ALA A 1 543 ? -26.564 5.956 22.842 1.00 97.62 543 ALA A O 1
ATOM 4328 N N . GLN A 1 544 ? -25.592 7.192 24.440 1.00 97.62 544 GLN A N 1
ATOM 4329 C CA . GLN A 1 544 ? -26.600 6.903 25.462 1.00 97.62 544 GLN A CA 1
ATOM 4330 C C . GLN A 1 544 ? -27.944 7.548 25.101 1.00 97.62 544 GLN A C 1
ATOM 4332 O O . GLN A 1 544 ? -28.976 6.885 25.173 1.00 97.62 544 GLN A O 1
ATOM 4337 N N . GLU A 1 545 ? -27.926 8.797 24.645 1.00 97.19 545 GLU A N 1
ATOM 4338 C CA . GLU A 1 545 ? -29.117 9.574 24.296 1.00 97.19 545 GLU A CA 1
ATOM 4339 C C . GLU A 1 545 ? -29.762 9.108 22.984 1.00 97.19 545 GLU A C 1
ATOM 4341 O O . GLU A 1 545 ? -30.966 8.858 22.938 1.00 97.19 545 GLU A O 1
ATOM 4346 N N . ILE A 1 546 ? -28.971 8.935 21.919 1.00 97.06 546 ILE A N 1
ATOM 4347 C CA . ILE A 1 546 ? -29.487 8.632 20.572 1.00 97.06 546 ILE A CA 1
ATOM 4348 C C . ILE A 1 546 ? -29.787 7.134 20.412 1.00 97.06 546 ILE A C 1
ATOM 4350 O O . ILE A 1 546 ? -30.826 6.739 19.870 1.00 97.06 546 ILE A O 1
ATOM 4354 N N . LEU A 1 547 ? -28.875 6.271 20.874 1.00 97.19 547 LEU A N 1
ATOM 4355 C CA . LEU A 1 547 ? -28.979 4.821 20.682 1.00 97.19 547 LEU A CA 1
ATOM 4356 C C . LEU A 1 547 ? -29.545 4.088 21.904 1.00 97.19 547 LEU A C 1
ATOM 4358 O O . LEU A 1 547 ? -29.944 2.930 21.781 1.00 97.19 547 LEU A O 1
ATOM 4362 N N . GLY A 1 548 ? -29.593 4.721 23.079 1.00 97.38 548 GLY A N 1
ATOM 4363 C CA . GLY A 1 548 ? -29.871 4.007 24.326 1.00 97.38 548 GLY A CA 1
ATOM 4364 C C . GLY A 1 548 ? -28.711 3.101 24.748 1.00 97.38 548 GLY A C 1
ATOM 4365 O O . GLY A 1 548 ? -28.947 2.055 25.358 1.00 97.38 548 GLY A O 1
ATOM 4366 N N . TYR A 1 549 ? -27.474 3.453 24.378 1.00 98.12 549 TYR A N 1
ATOM 4367 C CA . TYR A 1 549 ? -26.278 2.710 24.765 1.00 98.12 549 TYR A CA 1
ATOM 4368 C C . TYR A 1 549 ? -26.114 2.707 26.292 1.00 98.12 549 TYR A C 1
ATOM 4370 O O . TYR A 1 549 ? -26.198 3.746 26.941 1.00 98.12 549 TYR A O 1
ATOM 4378 N N . LYS A 1 550 ? -25.913 1.530 26.883 1.00 97.81 550 LYS A N 1
ATOM 4379 C CA . LYS A 1 550 ? -25.781 1.323 28.331 1.00 97.81 550 LYS A CA 1
ATOM 4380 C C . LYS A 1 550 ? -24.667 0.302 28.571 1.00 97.81 550 LYS A C 1
ATOM 4382 O O . LYS A 1 550 ? -24.985 -0.875 28.803 1.00 97.81 550 LYS A O 1
ATOM 4387 N N . PRO A 1 551 ? -23.390 0.717 28.452 1.00 97.12 551 PRO A N 1
ATOM 4388 C CA . PRO A 1 551 ? -22.274 -0.184 28.684 1.00 97.12 551 PRO A CA 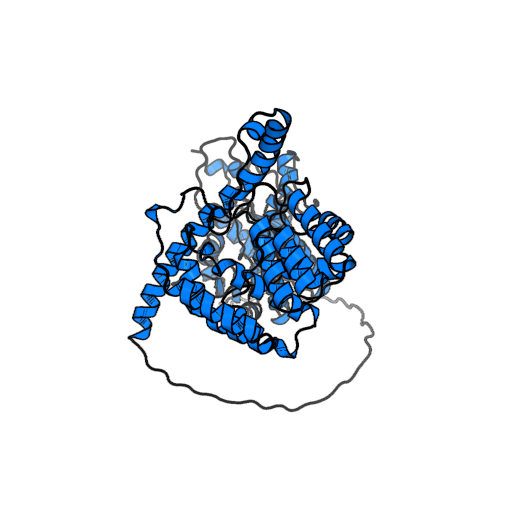1
ATOM 4389 C C . PRO A 1 551 ? -22.315 -0.692 30.125 1.00 97.12 551 PRO A C 1
ATOM 4391 O O . PRO A 1 551 ? -22.743 0.024 31.031 1.00 97.12 551 PRO A O 1
ATOM 4394 N N . GLN A 1 552 ? -21.916 -1.943 30.322 1.00 95.56 552 GLN A N 1
ATOM 4395 C CA . GLN A 1 552 ? -22.035 -2.624 31.612 1.00 95.56 552 GLN A CA 1
ATOM 4396 C C . GLN A 1 552 ? -20.701 -3.056 32.196 1.00 95.56 552 GLN A C 1
ATOM 4398 O O . GLN A 1 552 ? -20.672 -3.486 33.344 1.00 95.56 552 GLN A O 1
ATOM 4403 N N . ASN A 1 553 ? -19.622 -3.013 31.417 1.00 96.12 553 ASN A N 1
ATOM 4404 C CA . ASN A 1 553 ? -18.303 -3.316 31.939 1.00 96.12 553 ASN A CA 1
ATOM 4405 C C . ASN A 1 553 ? -17.535 -2.038 32.258 1.00 96.12 553 ASN A C 1
ATOM 4407 O O . ASN A 1 553 ? -17.705 -1.018 31.587 1.00 96.12 553 ASN A O 1
ATOM 4411 N N . ASP A 1 554 ? -16.676 -2.138 33.265 1.00 96.06 554 ASP A N 1
ATOM 4412 C CA . ASP A 1 554 ? -15.694 -1.131 33.631 1.00 96.06 554 ASP A CA 1
ATOM 4413 C C . ASP A 1 554 ? -14.300 -1.763 33.559 1.00 96.06 554 ASP A C 1
ATOM 4415 O O . ASP A 1 554 ? -14.108 -2.929 33.904 1.00 96.06 554 ASP A O 1
ATOM 4419 N N . ALA A 1 555 ? -13.321 -1.009 33.072 1.00 94.81 555 ALA A N 1
ATOM 4420 C CA . ALA A 1 555 ? -11.941 -1.453 33.029 1.00 94.81 555 ALA A CA 1
ATOM 4421 C C . ALA A 1 555 ? -11.303 -1.560 34.426 1.00 94.81 555 ALA A C 1
ATOM 4423 O O . ALA A 1 555 ? -10.304 -2.263 34.559 1.00 94.81 555 ALA A O 1
ATOM 4424 N N . GLU A 1 556 ? -11.870 -0.924 35.460 1.00 94.12 556 GLU A N 1
ATOM 4425 C CA . GLU A 1 556 ? -11.430 -1.122 36.854 1.00 94.12 556 GLU A CA 1
ATOM 4426 C C . GLU A 1 556 ? -11.552 -2.595 37.289 1.00 94.12 556 GLU A C 1
ATOM 4428 O O . GLU A 1 556 ? -10.692 -3.090 38.014 1.00 94.12 556 GLU A O 1
ATOM 4433 N N . ASP A 1 557 ? -12.536 -3.339 36.763 1.00 92.19 557 ASP A N 1
ATOM 4434 C CA . ASP A 1 557 ? -12.726 -4.774 37.043 1.00 92.19 557 ASP A CA 1
ATOM 4435 C C . ASP A 1 557 ? -11.588 -5.658 36.481 1.00 92.19 557 ASP A C 1
ATOM 4437 O O . ASP A 1 557 ? -11.555 -6.869 36.712 1.00 92.19 557 ASP A O 1
ATOM 4441 N N . LEU A 1 558 ? -10.673 -5.082 35.691 1.00 88.50 558 LEU A N 1
ATOM 4442 C CA . LEU A 1 558 ? -9.534 -5.770 35.074 1.00 88.50 558 LEU A CA 1
ATOM 4443 C C . LEU A 1 558 ? -8.240 -5.649 35.886 1.00 88.50 558 LEU A C 1
ATOM 4445 O O . LEU A 1 558 ? -7.237 -6.263 35.500 1.00 88.50 558 LEU A O 1
ATOM 4449 N N . ILE A 1 559 ? -8.239 -4.825 36.938 1.00 88.69 559 ILE A N 1
ATOM 4450 C CA . ILE A 1 559 ? -7.088 -4.621 37.818 1.00 88.69 559 ILE A CA 1
ATOM 4451 C C . ILE A 1 559 ? -6.908 -5.879 38.667 1.00 88.69 559 ILE A C 1
ATOM 4453 O O . ILE A 1 559 ? -7.854 -6.349 39.299 1.00 88.69 559 ILE A O 1
ATOM 4457 N N . MET A 1 560 ? -5.696 -6.435 38.640 1.00 74.06 560 MET A N 1
ATOM 4458 C CA . MET A 1 560 ? -5.325 -7.618 39.422 1.00 74.06 560 MET A CA 1
ATOM 4459 C C . MET A 1 560 ? -4.752 -7.263 40.791 1.00 74.06 560 MET A C 1
ATOM 4461 O O . MET A 1 560 ? -3.973 -6.285 40.869 1.00 74.06 560 MET A O 1
#

Secondary structure (DSSP, 8-state):
--PPP-SHHHHHHHHHHTT--HHHHHHHHHHHHHHHHHS-SEE-TTS-BHHHHHHHHHHHHHHTT--HHHHHHHHHTTHHHH---SSS--S--HHHHHHHHHHHHHHHHHHHHHHHH----TTTHHHHHHHGGG--HHHHHHHHHHHHHHHHHHHTSGGGSSTTHHHHHHHHHHHHHHHHHHHHHTT-HHHHHHHHHHHHHHHHPPP-GGGS-TTS-SS-EE---HHHHS-HHHHHHHHHHHHHHHHHHHHHHHHHHHHHHHHHHHHHHHHHHTTT-----------------------PPPP---PPPP-------------PPEEEEETTTSHHHHHHHHHHTTTSEEEEEESS--SS-SSEEE--TT-HHHHHHHTTT-SEEEE--S---TT--HHHIIIIIIIHHHHHHHHHHHTT--EEEEEEEGGGGHHHHHTT-S-B-TTSPP--SSHHHHHHHHHHHHHHHHHHHH--EEEEEEE-EE-SS--B--TT-THHHHEE-HHHHHHHHHHHHH-----EEEEEE--S-TT--B--HHHHHHH-------GGGGB-

Organism: Cyanothece sp. (strain PCC 7425 / ATCC 29141) (NCBI:txid395961)

Foldseek 3Di:
DLDQFLDLVSLLVLCVVLPNDPVLNVLLVLLLVQCCQFQPQKAWLLRRGLQSLLSSLLSLCVVLVHGSLLSSLSSCLCRQQHTDPPPLDHHDDPVSLVVSCVRRNDLSSLLSNCLVVPPDDPVCLVVVLVCLVVDDPSRLSSLSSVLSSLLSCQVVLSLLLAPCLVVVLVSCVRCLLSSLSSCVSSVRNVSSVSSVVSSVCSNPDDRDPVPRDPQAHNTMDGDDPPVLCPPPVSVVVCVVSVVVVVLVVVQVVVVVVVVVVVVVVVVVVVVVVVVPDDDDDDDDDDDDDDDDDDDDDDDDDDDDDDDDDDDDDDDDDDPPVDPAAEEEEEVLVDPLNVLLCVPCVVRHQYQYEECDDDPPRPRYQNDALLPLVSLLVSLASHQEYEAPFADPDQSDDLVRLCRGLQNSLVSNLVSCLVNVHQEYEYEAAPQQQVVCVVVPPQAAEPPDHGDHPGSNNVSSVNNLVVLLVCLVPPVRHYEYERAFPEDAQAADADPPDPCLAGYAYSVLLSLLVVLRVPDGRPRRYYAYRGAPRPNHRYDRVCSCVVRVRDHDDYCVVRYD

Radius of gyration: 30.48 Å; Cα contacts (8 Å, |Δi|>4): 813; chains: 1; bounding box: 92×57×75 Å